Protein AF-A0AAD7EIZ3-F1 (afdb_monomer_lite)

pLDDT: mean 70.52, std 21.59, range [25.09, 98.56]

Radius of gyration: 30.97 Å; chains: 1; bounding box: 76×106×76 Å

Secondary structure (DSSP, 8-state):
--HHHHHHHHHHHHHHHHH--SS--HHHHHHHHHHHHHHHHHHHHHHHHHHHHHHHHHTT---PPPPPPPPPPP-----PPPPPPPPPPPP----------PPPPP-PPP----TTS-PPPTT----TT--EETTEESSS--PPPP-GGGS---GGGS------S-SEEPPPPPPPPPSSSB---PPPEEE-SS--TTBTTS--EEEEE-GGGHHHHHHHHHSB-PPTT-S--EEETTTTEEEPPPPTT-PBPPTT--EEEEETT-TTSEEEEE----HHHHTTSTTHHHHHHHHHHHHHHHH-B---SS---B--GGGSTT----GGGGGS---STT-EEEESSEEE-TTS-TT-EEE------HHHHHHHHHHHHHHHHHHHHHHHHHSBHHHHHHHHHHHHHTT-PPSS-SS------EEEE---TT-----GGG---PPPP----S---HHHHHHHHHHHHHHHHSSSHHHHS-SPPPP---TTS-TTS---------PPTT--GGGTBB-SSS-B-

Sequence (521 aa):
MSAETVAELQDLLAQWQKLNLQDPPPELDDQLAAAVSTAKAQIRRHSKKLGQEENSTRDGRHGPLENPQPQLFITNSNLRPSEVPQPSPIKDSAPAVDSPTPATPSQFPFIEIDLHGERPSRTAYVNPDGMRQFGMPLKGVFPREPPLDLFVWRPEDMSQAGKPEADKLVPAPAAPKPEVGCYPQAPEYVLNSELDRSYRRGWRYAAPYLTSHEAHERENMYDIRMPPKVAPTQFDVHACKFVAEPIPGMVKLPLGIPLVHHVNGDPKRPVTIVCAHSLDTVLQYKEGPQIHALIPRLMELTWGREKSDIDPGVPTIFALPGMQTNLRSKHVSAAVEGDGSYNLASTHGEGEGRGHFAPAVQTDVPPAGDIIKEVLQILHQLYRLIMPLCISHFEWDLMEFHGYENNVLAFGGLEPGPTSCQHNVSSPANVFDIDLNGLKASEPSPSSEEPQPSWIIDLEAFLRDVFRKSAGLDTAIGPQGSPHGDPQDDAFWHTLFAVTFRLPQGSDPGAFLWMRGAIYL

Organism: NCBI:txid1033008

Structure (mmCIF, N/CA/C/O backbone):
data_AF-A0AAD7EIZ3-F1
#
_entry.id   AF-A0AAD7EIZ3-F1
#
loop_
_atom_site.group_PDB
_atom_site.id
_atom_site.type_symbol
_atom_site.label_atom_id
_atom_site.label_alt_id
_atom_site.label_comp_id
_atom_site.label_asym_id
_atom_site.label_entity_id
_atom_site.label_seq_id
_atom_site.pdbx_PDB_ins_code
_atom_site.Cartn_x
_atom_site.Cartn_y
_atom_site.Cartn_z
_atom_site.occupancy
_atom_site.B_iso_or_equiv
_atom_site.auth_seq_id
_atom_site.auth_comp_id
_atom_site.auth_asym_id
_atom_site.auth_atom_id
_atom_site.pdbx_PDB_model_num
ATOM 1 N N . MET A 1 1 ? 19.031 -41.873 -0.868 1.00 79.62 1 MET A N 1
ATOM 2 C CA . MET A 1 1 ? 18.254 -43.054 -1.309 1.00 79.62 1 MET A CA 1
ATOM 3 C C . MET A 1 1 ? 19.215 -44.206 -1.525 1.00 79.62 1 MET A C 1
ATOM 5 O O . MET A 1 1 ? 20.386 -43.939 -1.774 1.00 79.62 1 MET A O 1
ATOM 9 N N . SER A 1 2 ? 18.760 -45.450 -1.387 1.00 84.31 2 SER A N 1
ATOM 10 C CA . SER A 1 2 ? 19.590 -46.605 -1.757 1.00 84.31 2 SER A CA 1
ATOM 11 C C . SER A 1 2 ? 19.792 -46.653 -3.279 1.00 84.31 2 SER A C 1
ATOM 13 O O . SER A 1 2 ? 18.943 -46.163 -4.025 1.00 84.31 2 SER A O 1
ATOM 15 N N . ALA A 1 3 ? 20.900 -47.238 -3.741 1.00 75.81 3 ALA A N 1
ATOM 16 C CA . ALA A 1 3 ? 21.141 -47.442 -5.172 1.00 75.81 3 ALA A CA 1
ATOM 17 C C . ALA A 1 3 ? 20.073 -48.354 -5.810 1.00 75.81 3 ALA A C 1
ATOM 19 O O . ALA A 1 3 ? 19.685 -48.131 -6.952 1.00 75.81 3 ALA A O 1
ATOM 20 N N . GLU A 1 4 ? 19.544 -49.315 -5.047 1.00 78.94 4 GLU A N 1
ATOM 21 C CA . GLU A 1 4 ? 18.476 -50.228 -5.476 1.00 78.94 4 GLU A CA 1
ATOM 22 C C . GLU A 1 4 ? 17.172 -49.479 -5.770 1.00 78.94 4 GLU A C 1
ATOM 24 O O . GLU A 1 4 ? 16.588 -49.662 -6.830 1.00 78.94 4 GLU A O 1
ATOM 29 N N . THR A 1 5 ? 16.760 -48.554 -4.894 1.00 72.69 5 THR A N 1
ATOM 30 C CA . THR A 1 5 ? 15.538 -47.751 -5.095 1.00 72.69 5 THR A CA 1
ATOM 31 C C . THR A 1 5 ? 15.661 -46.795 -6.286 1.00 72.69 5 THR A C 1
ATOM 33 O O . THR A 1 5 ? 14.673 -46.505 -6.953 1.00 72.69 5 THR A O 1
ATOM 36 N N . VAL A 1 6 ? 16.867 -46.286 -6.566 1.00 72.38 6 VAL A N 1
ATOM 37 C CA . VAL A 1 6 ? 17.112 -45.453 -7.757 1.00 72.38 6 VAL A CA 1
ATOM 38 C C . VAL A 1 6 ? 17.023 -46.298 -9.028 1.00 72.38 6 VAL A C 1
ATOM 40 O O . VAL A 1 6 ? 16.370 -45.875 -9.977 1.00 72.38 6 VAL A O 1
ATOM 43 N N . ALA A 1 7 ? 17.627 -47.489 -9.032 1.00 79.06 7 ALA A N 1
ATOM 44 C CA . ALA A 1 7 ? 17.572 -48.404 -10.168 1.00 79.06 7 ALA A CA 1
ATOM 45 C C . ALA A 1 7 ? 16.136 -48.880 -10.459 1.00 79.06 7 ALA A C 1
ATOM 47 O O . ALA A 1 7 ? 15.726 -48.892 -11.614 1.00 79.06 7 ALA A O 1
ATOM 48 N N . GLU A 1 8 ? 15.353 -49.190 -9.422 1.00 80.75 8 GLU A N 1
ATOM 49 C CA . GLU A 1 8 ? 13.942 -49.586 -9.537 1.00 80.75 8 GLU A CA 1
ATOM 50 C C . GLU A 1 8 ? 13.072 -48.472 -10.144 1.00 80.75 8 GLU A C 1
ATOM 52 O O . GLU A 1 8 ? 12.300 -48.719 -11.066 1.00 80.75 8 GLU A O 1
ATOM 57 N N . LEU A 1 9 ? 13.241 -47.221 -9.698 1.00 80.06 9 LEU A N 1
ATOM 58 C CA . LEU A 1 9 ? 12.518 -46.076 -10.266 1.00 80.06 9 LEU A CA 1
ATOM 59 C C . LEU A 1 9 ? 12.912 -45.792 -11.720 1.00 80.06 9 LEU A C 1
ATOM 61 O O . LEU A 1 9 ? 12.058 -45.424 -12.523 1.00 80.06 9 LEU A O 1
ATOM 65 N N . GLN A 1 10 ? 14.193 -45.946 -12.059 1.00 79.06 10 GLN A N 1
ATOM 66 C CA . GLN A 1 10 ? 14.676 -45.766 -13.428 1.00 79.06 10 GLN A CA 1
ATOM 67 C C . GLN A 1 10 ? 14.132 -46.844 -14.367 1.00 79.06 10 GLN A C 1
ATOM 69 O O . GLN A 1 10 ? 13.746 -46.522 -15.490 1.00 79.06 10 GLN A O 1
ATOM 74 N N . ASP A 1 11 ? 14.059 -48.094 -13.908 1.00 84.06 11 ASP A N 1
ATOM 75 C CA . ASP A 1 11 ? 13.499 -49.195 -14.689 1.00 84.06 11 ASP A CA 1
ATOM 76 C C . ASP A 1 11 ? 11.985 -49.031 -14.891 1.00 84.06 11 ASP A C 1
ATOM 78 O O . ASP A 1 11 ? 11.511 -49.097 -16.023 1.00 84.06 11 ASP A O 1
ATOM 82 N N . LEU A 1 12 ? 11.229 -48.692 -13.838 1.00 78.12 12 LEU A N 1
ATOM 83 C CA . LEU A 1 12 ? 9.789 -48.417 -13.941 1.00 78.12 12 LEU A CA 1
ATOM 84 C C . LEU A 1 12 ? 9.489 -47.232 -14.868 1.00 78.12 12 LEU A C 1
ATOM 86 O O . LEU A 1 12 ? 8.572 -47.308 -15.685 1.00 78.12 12 LEU A O 1
ATOM 90 N N . LEU A 1 13 ? 10.287 -46.162 -14.802 1.00 74.75 13 LEU A N 1
ATOM 91 C CA . LEU A 1 13 ? 10.155 -45.019 -15.706 1.00 74.75 13 LEU A CA 1
ATOM 92 C C . LEU A 1 13 ? 10.453 -45.411 -17.160 1.00 74.75 13 LEU A C 1
ATOM 94 O O . LEU A 1 13 ? 9.731 -44.998 -18.065 1.00 74.75 13 LEU A O 1
ATOM 98 N N . ALA A 1 14 ? 11.478 -46.234 -17.394 1.00 76.56 14 ALA A N 1
ATOM 99 C CA . ALA A 1 14 ? 11.802 -46.732 -18.727 1.00 76.56 14 ALA A CA 1
ATOM 100 C C . ALA A 1 14 ? 10.703 -47.656 -19.279 1.00 76.56 14 ALA A C 1
ATOM 102 O O . ALA A 1 14 ? 10.372 -47.574 -20.463 1.00 76.56 14 ALA A O 1
ATOM 103 N N . GLN A 1 15 ? 10.102 -48.504 -18.437 1.00 73.75 15 GLN A N 1
ATOM 104 C CA . GLN A 1 15 ? 8.951 -49.333 -18.805 1.00 73.75 15 GLN A CA 1
ATOM 105 C C . GLN A 1 15 ? 7.732 -48.472 -19.158 1.00 73.75 15 GLN A C 1
ATOM 107 O O . GLN A 1 15 ? 7.110 -48.697 -20.197 1.00 73.75 15 GLN A O 1
ATOM 112 N N . TRP A 1 16 ? 7.450 -47.442 -18.356 1.00 76.62 16 TRP A N 1
ATOM 113 C CA . TRP A 1 16 ? 6.365 -46.487 -18.592 1.00 76.62 16 TRP A CA 1
ATOM 114 C C . TRP A 1 16 ? 6.549 -45.734 -19.919 1.00 76.62 16 TRP A C 1
ATOM 116 O O . TRP A 1 16 ? 5.652 -45.709 -20.757 1.00 76.62 16 TRP A O 1
ATOM 126 N N . GLN A 1 17 ? 7.755 -45.218 -20.177 1.00 76.31 17 GLN A N 1
ATOM 127 C CA . GLN A 1 17 ? 8.093 -44.509 -21.419 1.00 76.31 17 GLN A CA 1
ATOM 128 C C . GLN A 1 17 ? 8.047 -45.410 -22.660 1.00 76.31 17 GLN A C 1
ATOM 130 O O . GLN A 1 17 ? 7.665 -44.965 -23.741 1.00 76.31 17 GLN A O 1
ATOM 135 N N . LYS A 1 18 ? 8.429 -46.685 -22.525 1.00 76.12 18 LYS A N 1
ATOM 136 C CA . LYS A 1 18 ? 8.441 -47.643 -23.639 1.00 76.12 18 LYS A CA 1
ATOM 137 C C . LYS A 1 18 ? 7.038 -48.062 -24.075 1.00 76.12 18 LYS A C 1
ATOM 139 O O . LYS A 1 18 ? 6.872 -48.486 -25.218 1.00 76.12 18 LYS A O 1
ATOM 144 N N . LEU A 1 19 ? 6.049 -47.967 -23.187 1.00 73.88 19 LEU A N 1
ATOM 145 C CA . LEU A 1 19 ? 4.703 -48.445 -23.476 1.00 73.88 19 LEU A CA 1
ATOM 146 C C . LEU A 1 19 ? 3.918 -47.530 -24.417 1.00 73.88 19 LEU A C 1
ATOM 148 O O . LEU A 1 19 ? 3.039 -48.052 -25.082 1.00 73.88 19 LEU A O 1
ATOM 152 N N . ASN A 1 20 ? 4.255 -46.239 -24.551 1.00 56.34 20 ASN A N 1
ATOM 153 C CA . ASN A 1 20 ? 3.639 -45.277 -25.491 1.00 56.34 20 ASN A CA 1
ATOM 154 C C . ASN A 1 20 ? 2.106 -45.431 -25.660 1.00 56.34 20 ASN A C 1
ATOM 156 O O . ASN A 1 20 ? 1.560 -45.258 -26.751 1.00 56.34 20 ASN A O 1
ATOM 160 N N . LEU A 1 21 ? 1.426 -45.825 -24.583 1.00 56.00 21 LEU A N 1
ATOM 161 C CA . LEU A 1 21 ? -0.007 -46.064 -24.519 1.00 56.00 21 LEU A CA 1
ATOM 162 C C . LEU A 1 21 ? -0.615 -44.888 -23.767 1.00 56.00 21 LEU A C 1
ATOM 164 O O . LEU A 1 21 ? -0.086 -44.470 -22.740 1.00 56.00 21 LEU A O 1
ATOM 168 N N . GLN A 1 22 ? -1.734 -44.378 -24.278 1.00 55.25 22 GLN A N 1
ATOM 169 C CA . GLN A 1 22 ? -2.525 -43.355 -23.591 1.00 55.25 22 GLN A CA 1
ATOM 170 C C . GLN A 1 22 ? -3.057 -43.834 -22.228 1.00 55.25 22 GLN A C 1
ATOM 172 O O . GLN A 1 22 ? -3.397 -42.988 -21.414 1.00 55.25 22 GLN A O 1
ATOM 177 N N . ASP A 1 23 ? -3.039 -45.148 -21.962 1.00 65.62 23 ASP A N 1
ATOM 178 C CA . ASP A 1 23 ? -3.414 -45.763 -20.686 1.00 65.62 23 ASP A CA 1
ATOM 179 C C . ASP A 1 23 ? -2.405 -46.873 -20.302 1.00 65.62 23 ASP A C 1
ATOM 181 O O . ASP A 1 23 ? -2.425 -47.954 -20.907 1.00 65.62 23 ASP A O 1
ATOM 185 N N . PRO A 1 24 ? -1.486 -46.650 -19.340 1.00 72.94 24 PRO A N 1
ATOM 186 C CA . PRO A 1 24 ? -0.635 -47.713 -18.809 1.00 72.94 24 PRO A CA 1
ATOM 187 C C . PRO A 1 24 ? -1.468 -48.755 -18.028 1.00 72.94 24 PRO A C 1
ATOM 189 O O . PRO A 1 24 ? -2.543 -48.439 -17.516 1.00 72.94 24 PRO A O 1
ATOM 192 N N . PRO A 1 25 ? -0.999 -50.014 -17.909 1.00 83.12 25 PRO A N 1
ATOM 193 C CA . PRO A 1 25 ? -1.668 -51.016 -17.085 1.00 83.12 25 PRO A CA 1
ATOM 194 C C . PRO A 1 25 ? -1.748 -50.551 -15.620 1.00 83.12 25 PRO A C 1
ATOM 196 O O . PRO A 1 25 ? -0.731 -50.081 -15.101 1.00 83.12 25 PRO A O 1
ATOM 199 N N . PRO A 1 26 ? -2.884 -50.742 -14.918 1.00 80.19 26 PRO A N 1
ATOM 200 C CA . PRO A 1 26 ? -3.043 -50.335 -13.518 1.00 80.19 26 PRO A CA 1
ATOM 201 C C . PRO A 1 26 ? -1.948 -50.879 -12.591 1.00 80.19 26 PRO A C 1
ATOM 203 O O . PRO A 1 26 ? -1.544 -50.212 -11.642 1.00 80.19 26 PRO A O 1
ATOM 206 N N . GLU A 1 27 ? -1.407 -52.066 -12.890 1.00 86.25 27 GLU A N 1
ATOM 207 C CA . GLU A 1 27 ? -0.333 -52.653 -12.088 1.00 86.25 27 GLU A CA 1
ATOM 208 C C . GLU A 1 27 ? 0.976 -51.848 -12.145 1.00 86.25 27 GLU A C 1
ATOM 210 O O . GLU A 1 27 ? 1.742 -51.869 -11.181 1.00 86.25 27 GLU A O 1
ATOM 215 N N . LEU A 1 28 ? 1.251 -51.144 -13.251 1.00 79.50 28 LEU A N 1
ATOM 216 C CA . LEU A 1 28 ? 2.457 -50.325 -13.395 1.00 79.50 28 LEU A CA 1
ATOM 217 C C . LEU A 1 28 ? 2.342 -49.026 -12.586 1.00 79.50 28 LEU A C 1
ATOM 219 O O . LEU A 1 28 ? 3.316 -48.608 -11.957 1.00 79.50 28 LEU A O 1
ATOM 223 N N . ASP A 1 29 ? 1.147 -48.433 -12.543 1.00 76.62 29 ASP A N 1
ATOM 224 C CA . ASP A 1 29 ? 0.861 -47.258 -11.714 1.00 76.62 29 ASP A CA 1
ATOM 225 C C . ASP A 1 29 ? 0.949 -47.596 -10.219 1.00 76.62 29 ASP A C 1
ATOM 227 O O . ASP A 1 29 ? 1.567 -46.852 -9.452 1.00 76.62 29 ASP A O 1
ATOM 231 N N . ASP A 1 30 ? 0.428 -48.756 -9.807 1.00 83.88 30 ASP A N 1
ATOM 232 C CA . ASP A 1 30 ? 0.542 -49.244 -8.428 1.00 83.88 30 ASP A CA 1
ATOM 233 C C . ASP A 1 30 ? 2.008 -49.488 -8.023 1.00 83.88 30 ASP A C 1
ATOM 235 O O . ASP A 1 30 ? 2.432 -49.122 -6.919 1.00 83.88 30 ASP A O 1
ATOM 239 N N . GLN A 1 31 ? 2.817 -50.058 -8.924 1.00 83.00 31 GLN A N 1
ATOM 240 C CA . GLN A 1 31 ? 4.251 -50.272 -8.700 1.00 83.00 31 GLN A CA 1
ATOM 241 C C . GLN A 1 31 ? 5.017 -48.949 -8.593 1.00 83.00 31 GLN A C 1
ATOM 243 O O . GLN A 1 31 ? 5.821 -48.772 -7.671 1.00 83.00 31 GLN A O 1
ATOM 248 N N . LEU A 1 32 ? 4.734 -47.988 -9.477 1.00 77.06 32 LEU A N 1
ATOM 249 C CA . LEU A 1 32 ? 5.353 -46.666 -9.435 1.00 77.06 32 LEU A CA 1
ATOM 250 C C . LEU A 1 32 ? 4.968 -45.913 -8.153 1.00 77.06 32 LEU A C 1
ATOM 252 O O . LEU A 1 32 ? 5.832 -45.336 -7.486 1.00 77.06 32 LEU A O 1
ATOM 256 N N . ALA A 1 33 ? 3.697 -45.971 -7.748 1.00 77.56 33 ALA A N 1
ATOM 257 C CA . ALA A 1 33 ? 3.221 -45.370 -6.507 1.00 77.56 33 ALA A CA 1
ATOM 258 C C . ALA A 1 33 ? 3.915 -45.974 -5.270 1.00 77.56 33 ALA A C 1
ATOM 260 O O . ALA A 1 33 ? 4.348 -45.236 -4.373 1.00 77.56 33 ALA A O 1
ATOM 261 N N . ALA A 1 34 ? 4.086 -47.299 -5.231 1.00 84.06 34 ALA A N 1
ATOM 262 C CA . ALA A 1 34 ? 4.791 -47.992 -4.154 1.00 84.06 34 ALA A CA 1
ATOM 263 C C . ALA A 1 34 ? 6.288 -47.622 -4.093 1.00 84.06 34 ALA A C 1
ATOM 265 O O . ALA A 1 34 ? 6.815 -47.332 -3.007 1.00 84.06 34 ALA A O 1
ATOM 266 N N . ALA A 1 35 ? 6.964 -47.551 -5.244 1.00 74.19 35 ALA A N 1
ATOM 267 C CA . ALA A 1 35 ? 8.369 -47.156 -5.339 1.00 74.19 35 ALA A CA 1
ATOM 268 C C . ALA A 1 35 ? 8.584 -45.692 -4.901 1.00 74.19 35 ALA A C 1
ATOM 270 O O . ALA A 1 35 ? 9.474 -45.396 -4.094 1.00 74.19 35 ALA A O 1
ATOM 271 N N . VAL A 1 36 ? 7.711 -44.772 -5.332 1.00 75.00 36 VAL A N 1
ATOM 272 C CA . VAL A 1 36 ? 7.735 -43.356 -4.917 1.00 75.00 36 VAL A CA 1
ATOM 273 C C . VAL A 1 36 ? 7.483 -43.209 -3.413 1.00 75.00 36 VAL A C 1
ATOM 275 O O . VAL A 1 36 ? 8.162 -42.425 -2.742 1.00 75.00 36 VAL A O 1
ATOM 278 N N . SER A 1 37 ? 6.543 -43.975 -2.851 1.00 81.50 37 SER A N 1
ATOM 279 C CA . SER A 1 37 ? 6.278 -43.994 -1.406 1.00 81.50 37 SER A CA 1
ATOM 280 C C . SER A 1 37 ? 7.512 -44.440 -0.609 1.00 81.50 37 SER A C 1
ATOM 282 O O . SER A 1 37 ? 7.916 -43.785 0.361 1.00 81.50 37 SER A O 1
ATOM 284 N N . THR A 1 38 ? 8.188 -45.491 -1.078 1.00 80.81 38 THR A N 1
ATOM 285 C CA . THR A 1 38 ? 9.428 -46.004 -0.480 1.00 80.81 38 THR A CA 1
ATOM 286 C C . THR A 1 38 ? 10.560 -44.974 -0.546 1.00 80.81 38 THR A C 1
ATOM 288 O O . THR A 1 38 ? 11.239 -44.730 0.459 1.00 80.81 38 THR A O 1
ATOM 291 N N . ALA A 1 39 ? 10.725 -44.290 -1.682 1.00 71.19 39 ALA A N 1
ATOM 292 C CA . ALA A 1 39 ? 11.710 -43.221 -1.840 1.00 71.19 39 ALA A CA 1
ATOM 293 C C . ALA A 1 39 ? 11.446 -42.045 -0.880 1.00 71.19 39 ALA A C 1
ATOM 295 O O . ALA A 1 39 ? 12.358 -41.605 -0.170 1.00 71.19 39 ALA A O 1
ATOM 296 N N . LYS A 1 40 ? 10.188 -41.593 -0.766 1.00 74.69 40 LYS A N 1
ATOM 297 C CA . LYS A 1 40 ? 9.780 -40.544 0.189 1.00 74.69 40 LYS A CA 1
ATOM 298 C C . LYS A 1 40 ? 10.090 -40.939 1.636 1.00 74.69 40 LYS A C 1
ATOM 300 O O . LYS A 1 40 ? 10.580 -40.113 2.412 1.00 74.69 40 LYS A O 1
ATOM 305 N N . ALA A 1 41 ? 9.855 -42.198 2.010 1.00 81.62 41 ALA A N 1
ATOM 306 C CA . ALA A 1 41 ? 10.178 -42.704 3.342 1.00 81.62 41 ALA A CA 1
ATOM 307 C C . ALA A 1 41 ? 11.694 -42.702 3.622 1.00 81.62 41 ALA A C 1
ATOM 309 O O . ALA A 1 41 ? 12.116 -42.310 4.715 1.00 81.62 41 ALA A O 1
ATOM 310 N N . GLN A 1 42 ? 12.523 -43.082 2.643 1.00 80.44 42 GLN A N 1
ATOM 311 C CA . GLN A 1 42 ? 13.984 -43.037 2.771 1.00 80.44 42 GLN A CA 1
ATOM 312 C C . GLN A 1 42 ? 14.514 -41.604 2.911 1.00 80.44 42 GLN A C 1
ATOM 314 O O . GLN A 1 42 ? 15.365 -41.358 3.767 1.00 80.44 42 GLN A O 1
ATOM 319 N N . ILE A 1 43 ? 13.988 -40.654 2.128 1.00 72.69 43 ILE A N 1
ATOM 320 C CA . ILE A 1 43 ? 14.361 -39.232 2.216 1.00 72.69 43 ILE A CA 1
ATOM 321 C C . ILE A 1 43 ? 14.040 -38.690 3.613 1.00 72.69 43 ILE A C 1
ATOM 323 O O . ILE A 1 43 ? 14.925 -38.159 4.279 1.00 72.69 43 ILE A O 1
ATOM 327 N N . ARG A 1 44 ? 12.822 -38.929 4.122 1.00 78.12 44 ARG A N 1
ATOM 328 C CA . ARG A 1 44 ? 12.420 -38.499 5.475 1.00 78.12 44 ARG A CA 1
ATOM 329 C C . ARG A 1 44 ? 13.323 -39.062 6.576 1.00 78.12 44 ARG A C 1
ATOM 331 O O . ARG A 1 44 ? 13.646 -38.346 7.522 1.00 78.12 44 ARG A O 1
ATOM 338 N N . ARG A 1 45 ? 13.739 -40.332 6.475 1.00 81.25 45 ARG A N 1
ATOM 339 C CA . ARG A 1 45 ? 14.685 -40.937 7.433 1.00 81.25 45 ARG A CA 1
ATOM 340 C C . ARG A 1 45 ? 16.056 -40.266 7.373 1.00 81.25 45 ARG A C 1
ATOM 342 O O . ARG A 1 45 ? 16.647 -40.023 8.422 1.00 81.25 45 ARG A O 1
ATOM 349 N N . HIS A 1 46 ? 16.544 -39.941 6.177 1.00 72.62 46 HIS A N 1
ATOM 350 C CA . HIS A 1 46 ? 17.846 -39.299 6.017 1.00 72.62 46 HIS A CA 1
ATOM 351 C C . HIS A 1 46 ? 17.848 -37.850 6.524 1.00 72.62 46 HIS A C 1
ATOM 353 O O . HIS A 1 46 ? 18.748 -37.485 7.275 1.00 72.62 46 HIS A O 1
ATOM 359 N N . SER A 1 47 ? 16.802 -37.071 6.226 1.00 71.00 47 SER A N 1
ATOM 360 C CA . SER A 1 47 ? 16.639 -35.706 6.744 1.00 71.00 47 SER A CA 1
ATOM 361 C C . SER A 1 47 ? 16.553 -35.671 8.273 1.00 71.00 47 SER A C 1
ATOM 363 O O . SER A 1 47 ? 17.177 -34.822 8.901 1.00 71.00 47 SER A O 1
ATOM 365 N N . LYS A 1 48 ? 15.851 -36.632 8.898 1.00 79.69 48 LYS A N 1
ATOM 366 C CA . LYS A 1 48 ? 15.836 -36.763 10.367 1.00 79.69 48 LYS A CA 1
ATOM 367 C C . LYS A 1 48 ? 17.221 -37.060 10.944 1.00 79.69 48 LYS A C 1
ATOM 369 O O . LYS A 1 48 ? 17.548 -36.537 12.003 1.00 79.69 48 LYS A O 1
ATOM 374 N N . LYS A 1 49 ? 18.023 -37.883 10.262 1.00 77.56 49 LYS A N 1
ATOM 375 C CA . LYS A 1 49 ? 19.382 -38.219 10.702 1.00 77.56 49 LYS A CA 1
ATOM 376 C C . LYS A 1 49 ? 20.321 -37.008 10.615 1.00 77.56 49 LYS A C 1
ATOM 378 O O . LYS A 1 49 ? 21.032 -36.743 11.574 1.00 77.56 49 LYS A O 1
ATOM 383 N N . LEU A 1 50 ? 20.253 -36.241 9.524 1.00 69.12 50 LEU A N 1
ATOM 384 C CA . LEU A 1 50 ? 21.034 -35.008 9.348 1.00 69.12 50 LEU A CA 1
ATOM 385 C C . LEU A 1 50 ? 20.688 -33.952 10.409 1.00 69.12 50 LEU A C 1
ATOM 387 O O . LEU A 1 50 ? 21.588 -33.413 11.041 1.00 69.12 50 LEU A O 1
ATOM 391 N N . GLY A 1 51 ? 19.398 -33.738 10.696 1.00 71.25 51 GLY A N 1
ATOM 392 C CA . GLY A 1 51 ? 18.985 -32.803 11.751 1.00 71.25 51 GLY A CA 1
ATOM 393 C C . GLY A 1 51 ? 19.399 -33.233 13.167 1.00 71.25 51 GLY A C 1
ATOM 394 O O . GLY A 1 51 ? 19.617 -32.392 14.036 1.00 71.25 51 GLY A O 1
ATOM 395 N N . GLN A 1 52 ? 19.536 -34.539 13.424 1.00 68.19 52 GLN A N 1
ATOM 396 C CA . GLN A 1 52 ? 20.064 -35.048 14.697 1.00 68.19 52 GLN A CA 1
ATOM 397 C C . GLN A 1 52 ? 21.588 -34.893 14.803 1.00 68.19 52 GLN A C 1
ATOM 399 O O . GLN A 1 52 ? 22.085 -34.556 15.877 1.00 68.19 52 GLN A O 1
ATOM 404 N N . GLU A 1 53 ? 22.324 -35.100 13.708 1.00 63.50 53 GLU A N 1
ATOM 405 C CA . GLU A 1 53 ? 23.779 -34.900 13.661 1.00 63.50 53 GLU A CA 1
ATOM 406 C C . GLU A 1 53 ? 24.150 -33.413 13.796 1.00 63.50 53 GLU A C 1
ATOM 408 O O . GLU A 1 53 ? 25.039 -33.089 14.583 1.00 63.50 53 GLU A O 1
ATOM 413 N N . GLU A 1 54 ? 23.410 -32.500 13.153 1.00 55.88 54 GLU A N 1
ATOM 414 C CA . GLU A 1 54 ? 23.617 -31.049 13.295 1.00 55.88 54 GLU A CA 1
ATOM 415 C C . GLU A 1 54 ? 23.393 -30.562 14.734 1.00 55.88 54 GLU A C 1
ATOM 417 O O . GLU A 1 54 ? 24.219 -29.815 15.273 1.00 55.88 54 GLU A O 1
ATOM 422 N N . ASN A 1 55 ? 22.336 -31.043 15.398 1.00 50.66 55 ASN A N 1
ATOM 423 C CA . ASN A 1 55 ? 22.069 -30.717 16.800 1.00 50.66 55 ASN A CA 1
ATOM 424 C C . ASN A 1 55 ? 23.130 -31.308 17.745 1.00 50.66 55 ASN A C 1
ATOM 426 O O . ASN A 1 55 ? 23.564 -30.632 18.674 1.00 50.66 55 ASN A O 1
ATOM 430 N N . SER A 1 56 ? 23.638 -32.514 17.464 1.00 49.53 56 SER A N 1
ATOM 431 C CA . SER A 1 56 ? 24.738 -33.115 18.232 1.00 49.53 56 SER A CA 1
ATOM 432 C C . SER A 1 56 ? 26.061 -32.354 18.089 1.00 49.53 56 SER A C 1
ATOM 434 O O . SER A 1 56 ? 26.856 -32.349 19.029 1.00 49.53 56 SER A O 1
ATOM 436 N N . THR A 1 57 ? 26.336 -31.726 16.942 1.00 50.75 57 THR A N 1
ATOM 437 C CA . THR A 1 57 ? 27.544 -30.900 16.761 1.00 50.75 57 THR A CA 1
ATOM 438 C C . THR A 1 57 ? 27.444 -29.516 17.396 1.00 50.75 57 THR A C 1
ATOM 440 O O . THR A 1 57 ? 28.479 -28.916 17.695 1.00 50.75 57 THR A O 1
ATOM 443 N N . ARG A 1 58 ? 26.227 -29.012 17.632 1.00 48.47 58 ARG A N 1
ATOM 444 C CA . ARG A 1 58 ? 26.000 -27.671 18.186 1.00 48.47 58 ARG A CA 1
ATOM 445 C C . ARG A 1 58 ? 26.231 -27.602 19.700 1.00 48.47 58 ARG A C 1
ATOM 447 O O . ARG A 1 58 ? 26.740 -26.592 20.174 1.00 48.47 58 ARG A O 1
ATOM 454 N N . ASP A 1 59 ? 25.990 -28.693 20.424 1.00 48.50 59 ASP A N 1
ATOM 455 C CA . ASP A 1 59 ? 26.158 -28.753 21.887 1.00 48.50 59 ASP A CA 1
ATOM 456 C C . ASP A 1 59 ? 27.603 -29.052 22.356 1.00 48.50 59 ASP A C 1
ATOM 458 O O . ASP A 1 59 ? 27.886 -29.065 23.552 1.00 48.50 59 ASP A O 1
ATOM 462 N N . GLY A 1 60 ? 28.551 -29.273 21.434 1.00 43.97 60 GLY A N 1
ATOM 463 C CA . GLY A 1 60 ? 29.889 -29.795 21.757 1.00 43.97 60 GLY A CA 1
ATOM 464 C C . GLY A 1 60 ? 31.075 -28.822 21.711 1.00 43.97 60 GLY A C 1
ATOM 465 O O . GLY A 1 60 ? 32.205 -29.271 21.906 1.00 43.97 60 GLY A O 1
ATOM 466 N N . ARG A 1 61 ? 30.904 -27.523 21.420 1.00 38.44 61 ARG A N 1
ATOM 467 C CA . ARG A 1 61 ? 32.050 -26.594 21.257 1.00 38.44 61 ARG A CA 1
ATOM 468 C C . ARG A 1 61 ? 31.880 -25.263 21.989 1.00 38.44 61 ARG A C 1
ATOM 470 O O . ARG A 1 61 ? 31.665 -24.226 21.374 1.00 38.44 61 ARG A O 1
ATOM 477 N N . HIS A 1 62 ? 32.117 -25.281 23.298 1.00 42.19 62 HIS A N 1
ATOM 478 C CA . HIS A 1 62 ? 32.597 -24.104 24.025 1.00 42.19 62 HIS A CA 1
ATOM 479 C C . HIS A 1 62 ? 34.006 -24.372 24.564 1.00 42.19 62 HIS A C 1
ATOM 481 O O . HIS A 1 62 ? 34.192 -24.862 25.673 1.00 42.19 62 HIS A O 1
ATOM 487 N N . GLY A 1 63 ? 35.005 -24.044 23.746 1.00 39.03 63 GLY A N 1
ATOM 488 C CA . GLY A 1 63 ? 36.383 -23.798 24.166 1.00 39.03 63 GLY A CA 1
ATOM 489 C C . GLY A 1 63 ? 36.825 -22.448 23.587 1.00 39.03 63 GLY A C 1
ATOM 490 O O . GLY A 1 63 ? 36.372 -22.104 22.491 1.00 39.03 63 GLY A O 1
ATOM 491 N N . PRO A 1 64 ? 37.637 -21.649 24.300 1.00 36.44 64 PRO A N 1
ATOM 492 C CA . PRO A 1 64 ? 37.991 -20.308 23.857 1.00 36.44 64 PRO A CA 1
ATOM 493 C C . PRO A 1 64 ? 38.985 -20.408 22.696 1.00 36.44 64 PRO A C 1
ATOM 495 O O . PRO A 1 64 ? 40.067 -20.969 22.848 1.00 36.44 64 PRO A O 1
ATOM 498 N N . LEU A 1 65 ? 38.612 -19.881 21.530 1.00 34.78 65 LEU A N 1
ATOM 499 C CA . LEU A 1 65 ? 39.531 -19.695 20.412 1.00 34.78 65 LEU A CA 1
ATOM 500 C C . LEU A 1 65 ? 40.068 -18.264 20.453 1.00 34.78 65 LEU A C 1
ATOM 502 O O . LEU A 1 65 ? 39.311 -17.296 20.373 1.00 34.78 65 LEU A O 1
ATOM 506 N N . GLU A 1 66 ? 41.384 -18.162 20.610 1.00 33.38 66 GLU A N 1
ATOM 507 C CA . GLU A 1 66 ? 42.158 -16.939 20.441 1.00 33.38 66 GLU A CA 1
ATOM 508 C C . GLU A 1 66 ? 42.050 -16.448 18.990 1.00 33.38 66 GLU A C 1
ATOM 510 O O . GLU A 1 66 ? 42.181 -17.216 18.037 1.00 33.38 66 GLU A O 1
ATOM 515 N N . ASN A 1 67 ? 41.796 -15.151 18.832 1.00 32.94 67 ASN A N 1
ATOM 516 C CA . ASN A 1 67 ? 41.685 -14.479 17.541 1.00 32.94 67 ASN A CA 1
ATOM 517 C C . ASN A 1 67 ? 43.090 -14.163 16.991 1.00 32.94 67 ASN A C 1
ATOM 519 O O . ASN A 1 67 ? 43.813 -13.401 17.641 1.00 32.94 67 ASN A O 1
ATOM 523 N N . PRO A 1 68 ? 43.491 -14.642 15.799 1.00 32.44 68 PRO A N 1
ATOM 524 C CA . PRO A 1 68 ? 44.659 -14.102 15.120 1.00 32.44 68 PRO A CA 1
ATOM 525 C C . PRO A 1 68 ? 44.285 -12.783 14.426 1.00 32.44 68 PRO A C 1
ATOM 527 O O . PRO A 1 68 ? 43.262 -12.677 13.750 1.00 32.44 68 PRO A O 1
ATOM 530 N N . GLN A 1 69 ? 45.117 -11.755 14.604 1.00 30.11 69 GLN A N 1
ATOM 531 C CA . GLN A 1 69 ? 44.955 -10.469 13.924 1.00 30.11 69 GLN A CA 1
ATOM 532 C C . GLN A 1 69 ? 45.169 -10.596 12.404 1.00 30.11 69 GLN A C 1
ATOM 534 O O . GLN A 1 69 ? 46.091 -11.300 11.985 1.00 30.11 69 GLN A O 1
ATOM 539 N N . PRO A 1 70 ? 44.398 -9.878 11.565 1.00 31.78 70 PRO A N 1
ATOM 540 C CA . PRO A 1 70 ? 44.654 -9.833 10.134 1.00 31.78 70 PRO A CA 1
ATOM 541 C C . PRO A 1 70 ? 45.794 -8.854 9.812 1.00 31.78 70 PRO A C 1
ATOM 543 O O . PRO A 1 70 ? 45.779 -7.690 10.217 1.00 31.78 70 PRO A O 1
ATOM 546 N N . GLN A 1 71 ? 46.780 -9.333 9.052 1.00 27.22 71 GLN A N 1
ATOM 547 C CA . GLN A 1 71 ? 47.817 -8.508 8.435 1.00 27.22 71 GLN A CA 1
ATOM 548 C C . GLN A 1 71 ? 47.229 -7.724 7.252 1.00 27.22 71 GLN A C 1
ATOM 550 O O . GLN A 1 71 ? 46.634 -8.303 6.344 1.00 27.22 71 GLN A O 1
ATOM 555 N N . LEU A 1 72 ? 47.423 -6.403 7.261 1.00 25.09 72 LEU A N 1
ATOM 556 C CA . LEU A 1 72 ? 47.136 -5.513 6.137 1.00 25.09 72 LEU A CA 1
ATOM 557 C C . LEU A 1 72 ? 48.138 -5.763 4.997 1.00 25.09 72 LEU A C 1
ATOM 559 O O . LEU A 1 72 ? 49.339 -5.561 5.176 1.00 25.09 72 LEU A O 1
ATOM 563 N N . PHE A 1 73 ? 47.641 -6.106 3.809 1.00 25.73 73 PHE A N 1
ATOM 564 C CA . PHE A 1 73 ? 48.381 -5.958 2.556 1.00 25.73 73 PHE A CA 1
ATOM 565 C C . PHE A 1 73 ? 47.992 -4.628 1.905 1.00 25.73 73 PHE A C 1
ATOM 567 O O . PHE A 1 73 ? 46.841 -4.422 1.531 1.00 25.73 73 PHE A O 1
ATOM 574 N N . ILE A 1 74 ? 48.962 -3.722 1.777 1.00 25.64 74 ILE A N 1
ATOM 575 C CA . ILE A 1 74 ? 48.850 -2.498 0.980 1.00 25.64 74 ILE A CA 1
ATOM 576 C C . ILE A 1 74 ? 49.411 -2.810 -0.409 1.00 25.64 74 ILE A C 1
ATOM 578 O O . ILE A 1 74 ? 50.594 -3.125 -0.537 1.00 25.64 74 ILE A O 1
ATOM 582 N N . THR A 1 75 ? 48.594 -2.682 -1.453 1.00 27.61 75 THR A N 1
ATOM 583 C CA . THR A 1 75 ? 49.077 -2.613 -2.838 1.00 27.61 75 THR A CA 1
ATOM 584 C C . THR A 1 75 ? 48.897 -1.202 -3.380 1.00 27.61 75 THR A C 1
ATOM 586 O O . THR A 1 75 ? 47.785 -0.686 -3.449 1.00 27.61 75 THR A O 1
ATOM 589 N N . ASN A 1 76 ? 50.022 -0.597 -3.765 1.00 27.72 76 ASN A N 1
ATOM 590 C CA . ASN A 1 76 ? 50.112 0.667 -4.487 1.00 27.72 76 ASN A CA 1
ATOM 591 C C . ASN A 1 76 ? 49.486 0.554 -5.883 1.00 27.72 76 ASN A C 1
ATOM 593 O O . ASN A 1 76 ? 49.877 -0.313 -6.664 1.00 27.72 76 ASN A O 1
ATOM 597 N N . SER A 1 77 ? 48.643 1.516 -6.250 1.00 29.19 77 SER A N 1
ATOM 598 C CA . SER A 1 77 ? 48.354 1.829 -7.651 1.00 29.19 77 SER A CA 1
ATOM 599 C C . SER A 1 77 ? 48.400 3.340 -7.868 1.00 29.19 77 SER A C 1
ATOM 601 O O . SER A 1 77 ? 47.602 4.097 -7.321 1.00 29.19 77 SER A O 1
ATOM 603 N N . ASN A 1 78 ? 49.383 3.748 -8.670 1.00 31.30 78 ASN A N 1
ATOM 604 C CA . ASN A 1 78 ? 49.615 5.098 -9.166 1.00 31.30 78 ASN A CA 1
ATOM 605 C C . ASN A 1 78 ? 48.469 5.570 -10.069 1.00 31.30 78 ASN A C 1
ATOM 607 O O . ASN A 1 78 ? 48.259 4.974 -11.123 1.00 31.30 78 ASN A O 1
ATOM 611 N N . LEU A 1 79 ? 47.849 6.706 -9.748 1.00 30.98 79 LEU A N 1
ATOM 612 C CA . LEU A 1 79 ? 47.183 7.565 -10.730 1.00 30.98 79 LEU A CA 1
ATOM 613 C C . LEU A 1 79 ? 47.519 9.031 -10.422 1.00 30.98 79 LEU A C 1
ATOM 615 O O . LEU A 1 79 ? 47.353 9.503 -9.300 1.00 30.98 79 LEU A O 1
ATOM 619 N N . ARG A 1 80 ? 48.067 9.724 -11.427 1.00 32.78 80 ARG A N 1
ATOM 620 C CA . ARG A 1 80 ? 48.401 11.157 -11.400 1.00 32.78 80 ARG A CA 1
ATOM 621 C C . ARG A 1 80 ? 47.117 11.997 -11.486 1.00 32.78 80 ARG A C 1
ATOM 623 O O . ARG A 1 80 ? 46.243 11.619 -12.265 1.00 32.78 80 ARG A O 1
ATOM 630 N N . PRO A 1 81 ? 47.019 13.157 -10.817 1.00 33.50 81 PRO A N 1
ATOM 631 C CA . PRO A 1 81 ? 45.936 14.100 -11.065 1.00 33.50 81 PRO A CA 1
ATOM 632 C C . PRO A 1 81 ? 46.238 14.953 -12.305 1.00 33.50 81 PRO A C 1
ATOM 634 O O . PRO A 1 81 ? 47.325 15.516 -12.431 1.00 33.50 81 PRO A O 1
ATOM 637 N N . SER A 1 82 ? 45.264 15.053 -13.209 1.00 31.66 82 SER A N 1
ATOM 638 C CA . SER A 1 82 ? 45.216 16.055 -14.274 1.00 31.66 82 SER A CA 1
ATOM 639 C C . SER A 1 82 ? 44.783 17.410 -13.709 1.00 31.66 82 SER A C 1
ATOM 641 O O . SER A 1 82 ? 43.838 17.488 -12.925 1.00 31.66 82 SER A O 1
ATOM 643 N N . GLU A 1 83 ? 45.472 18.463 -14.133 1.00 33.22 83 GLU A N 1
ATOM 644 C CA . GLU A 1 83 ? 45.242 19.860 -13.766 1.00 33.22 83 GLU A CA 1
ATOM 645 C C . GLU A 1 83 ? 43.850 20.353 -14.204 1.00 33.22 83 GLU A C 1
ATOM 647 O O . GLU A 1 83 ? 43.442 20.174 -15.351 1.00 33.22 83 GLU A O 1
ATOM 652 N N . VAL A 1 84 ? 43.134 21.009 -13.286 1.00 40.31 84 VAL A N 1
ATOM 653 C CA . VAL A 1 84 ? 41.900 21.762 -13.563 1.00 40.31 84 VAL A CA 1
ATOM 654 C C . VAL A 1 84 ? 42.274 23.245 -13.697 1.00 40.31 84 VAL A C 1
ATOM 656 O O . VAL A 1 84 ? 42.892 23.782 -12.774 1.00 40.31 84 VAL A O 1
ATOM 659 N N . PRO A 1 85 ? 41.924 23.940 -14.795 1.00 35.56 85 PRO A N 1
ATOM 660 C CA . PRO A 1 85 ? 42.231 25.358 -14.942 1.00 35.56 85 PRO A CA 1
ATOM 661 C C . PRO A 1 85 ? 41.245 26.230 -14.148 1.00 35.56 85 PRO A C 1
ATOM 663 O O . PRO A 1 85 ? 40.030 26.042 -14.211 1.00 35.56 85 PRO A O 1
ATOM 666 N N . GLN A 1 86 ? 41.777 27.213 -13.415 1.00 39.59 86 GLN A N 1
ATOM 667 C CA . GLN A 1 86 ? 40.988 28.244 -12.733 1.00 39.59 86 GLN A CA 1
ATOM 668 C C . GLN A 1 86 ? 40.426 29.282 -13.725 1.00 39.59 86 GLN A C 1
ATOM 670 O O . GLN A 1 86 ? 41.145 29.690 -14.642 1.00 39.59 86 GLN A O 1
ATOM 675 N N . PRO A 1 87 ? 39.191 29.782 -13.532 1.00 41.03 87 PRO A N 1
ATOM 676 C CA . PRO A 1 87 ? 38.663 30.880 -14.331 1.00 41.03 87 PRO A CA 1
ATOM 677 C C . PRO A 1 87 ? 39.196 32.242 -13.857 1.00 41.03 87 PRO A C 1
ATOM 679 O O . PRO A 1 87 ? 39.351 32.507 -12.666 1.00 41.03 87 PRO A O 1
ATOM 682 N N . SER A 1 88 ? 39.473 33.114 -14.829 1.00 39.59 88 SER A N 1
ATOM 683 C CA . SER A 1 88 ? 39.937 34.497 -14.641 1.00 39.59 88 SER A CA 1
ATOM 684 C C . SER A 1 88 ? 38.807 35.438 -14.185 1.00 39.59 88 SER A C 1
ATOM 686 O O . SER A 1 88 ? 37.646 35.186 -14.509 1.00 39.59 88 SER A O 1
ATOM 688 N N . PRO A 1 89 ? 39.114 36.551 -13.487 1.00 43.38 89 PRO A N 1
ATOM 689 C CA . PRO A 1 89 ? 38.093 37.456 -12.975 1.00 43.38 89 PRO A CA 1
ATOM 690 C C . PRO A 1 89 ? 37.591 38.414 -14.063 1.00 43.38 89 PRO A C 1
ATOM 692 O O . PRO A 1 89 ? 38.374 39.094 -14.730 1.00 43.38 89 PRO A O 1
ATOM 695 N N . ILE A 1 90 ? 36.268 38.505 -14.192 1.00 42.25 90 ILE A N 1
ATOM 696 C CA . ILE A 1 90 ? 35.578 39.544 -14.960 1.00 42.25 90 ILE A CA 1
ATOM 697 C C . ILE A 1 90 ? 35.512 40.806 -14.091 1.00 42.25 90 ILE A C 1
ATOM 699 O O . ILE A 1 90 ? 35.032 40.773 -12.958 1.00 42.25 90 ILE A O 1
ATOM 703 N N . LYS A 1 91 ? 36.029 41.916 -14.623 1.00 44.34 91 LYS A N 1
ATOM 704 C CA . LYS A 1 91 ? 35.811 43.270 -14.107 1.00 44.34 91 LYS A CA 1
ATOM 705 C C . LYS A 1 91 ? 34.568 43.826 -14.784 1.00 44.34 91 LYS A C 1
ATOM 707 O O . LYS A 1 91 ? 34.621 44.016 -15.990 1.00 44.34 91 LYS A O 1
ATOM 712 N N . ASP A 1 92 ? 33.548 44.174 -14.010 1.00 39.62 92 ASP A N 1
ATOM 713 C CA . ASP A 1 92 ? 32.540 45.137 -14.440 1.00 39.62 92 ASP A CA 1
ATOM 714 C C . ASP A 1 92 ? 32.165 46.072 -13.292 1.00 39.62 92 ASP A C 1
ATOM 716 O O . ASP A 1 92 ? 31.950 45.678 -12.146 1.00 39.62 92 ASP A O 1
ATOM 720 N N . SER A 1 93 ? 32.162 47.352 -13.636 1.00 44.59 93 SER A N 1
ATOM 721 C CA . SER A 1 93 ? 31.881 48.512 -12.805 1.00 44.59 93 SER A CA 1
ATOM 722 C C . SER A 1 93 ? 30.451 48.993 -13.047 1.00 44.59 93 SER A C 1
ATOM 724 O O . SER A 1 93 ? 30.108 49.309 -14.185 1.00 44.59 93 SER A O 1
ATOM 726 N N . ALA A 1 94 ? 29.655 49.131 -11.985 1.00 38.22 94 ALA A N 1
ATOM 727 C CA . ALA A 1 94 ? 28.375 49.845 -11.983 1.00 38.22 94 ALA A CA 1
ATOM 728 C C . ALA A 1 94 ? 28.125 50.503 -10.601 1.00 38.22 94 ALA A C 1
ATOM 730 O O . ALA A 1 94 ? 28.747 50.088 -9.620 1.00 38.22 94 ALA A O 1
ATOM 731 N N . PRO A 1 95 ? 27.303 51.571 -10.519 1.00 47.59 95 PRO A N 1
ATOM 732 C CA . PRO A 1 95 ? 27.418 52.601 -9.488 1.00 47.59 95 PRO A CA 1
ATOM 733 C C . PRO A 1 95 ? 26.626 52.317 -8.203 1.00 47.59 95 PRO A C 1
ATOM 735 O O . PRO A 1 95 ? 25.646 51.578 -8.189 1.00 47.59 95 PRO A O 1
ATOM 738 N N . ALA A 1 96 ? 27.084 52.966 -7.132 1.00 41.59 96 ALA A N 1
ATOM 739 C CA . ALA A 1 96 ? 26.589 52.871 -5.766 1.00 41.59 96 ALA A CA 1
ATOM 740 C C . ALA A 1 96 ? 25.115 53.287 -5.613 1.00 41.59 96 ALA A C 1
ATOM 742 O O . ALA A 1 96 ? 24.713 54.368 -6.044 1.00 41.59 96 ALA A O 1
ATOM 743 N N . VAL A 1 97 ? 24.351 52.440 -4.922 1.00 41.84 97 VAL A N 1
ATOM 744 C CA . VAL A 1 97 ? 23.039 52.750 -4.345 1.00 41.84 97 VAL A CA 1
ATOM 745 C C . VAL A 1 97 ? 23.149 52.517 -2.840 1.00 41.84 97 VAL A C 1
ATOM 747 O O . VAL A 1 97 ? 23.511 51.421 -2.406 1.00 41.84 97 VAL A O 1
ATOM 750 N N . ASP A 1 98 ? 22.872 53.560 -2.058 1.00 49.16 98 ASP A N 1
ATOM 751 C CA . ASP A 1 98 ? 22.893 53.540 -0.594 1.00 49.16 98 ASP A CA 1
ATOM 752 C C . ASP A 1 98 ? 21.946 52.469 -0.040 1.00 49.16 98 ASP A C 1
ATOM 754 O O . ASP A 1 98 ? 20.742 52.478 -0.301 1.00 49.16 98 ASP A O 1
ATOM 758 N N . SER A 1 99 ? 22.500 51.550 0.751 1.00 37.03 99 SER A N 1
ATOM 759 C CA . SER A 1 99 ? 21.758 50.555 1.529 1.00 37.03 99 SE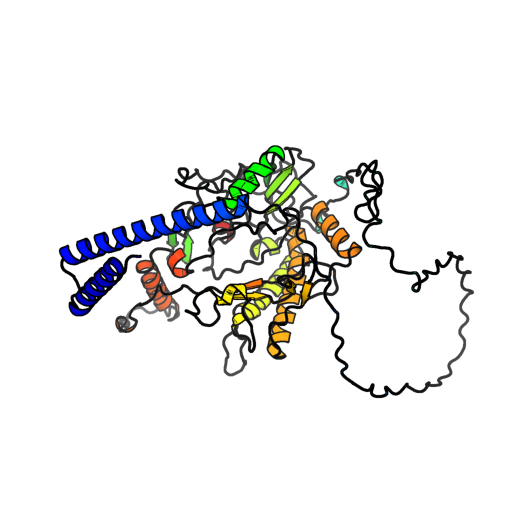R A CA 1
ATOM 760 C C . SER A 1 99 ? 22.213 50.605 2.993 1.00 37.03 99 SER A C 1
ATOM 762 O O . SER A 1 99 ? 23.398 50.826 3.254 1.00 37.03 99 SER A O 1
ATOM 764 N N . PRO A 1 100 ? 21.290 50.437 3.957 1.00 45.00 100 PRO A N 1
ATOM 765 C CA . PRO A 1 100 ? 21.535 50.705 5.368 1.00 45.00 100 PRO A CA 1
ATOM 766 C C . PRO A 1 100 ? 22.422 49.647 6.034 1.00 45.00 100 PRO A C 1
ATOM 768 O O . PRO A 1 100 ? 22.437 48.474 5.665 1.00 45.00 100 PRO A O 1
ATOM 771 N N . THR A 1 101 ? 23.140 50.105 7.055 1.00 45.00 101 THR A N 1
ATOM 772 C CA . THR A 1 101 ? 24.079 49.378 7.913 1.00 45.00 101 THR A CA 1
ATOM 773 C C . THR A 1 101 ? 23.541 48.017 8.384 1.00 45.00 101 THR A C 1
ATOM 775 O O . THR A 1 101 ? 22.472 47.982 9.000 1.00 45.00 101 THR A O 1
ATOM 778 N N . PRO A 1 102 ? 24.266 46.899 8.188 1.00 40.94 102 PRO A N 1
ATOM 779 C CA . PRO A 1 102 ? 23.883 45.628 8.783 1.00 40.94 102 PRO A CA 1
ATOM 780 C C . PRO A 1 102 ? 24.199 45.628 10.283 1.00 40.94 102 PRO A C 1
ATOM 782 O O . PRO A 1 102 ? 25.255 46.088 10.724 1.00 40.94 102 PRO A O 1
ATOM 785 N N . ALA A 1 103 ? 23.257 45.103 11.065 1.00 43.12 103 ALA A N 1
ATOM 786 C CA . ALA A 1 103 ? 23.428 44.845 12.484 1.00 43.12 103 ALA A CA 1
ATOM 787 C C . ALA A 1 103 ? 24.590 43.867 12.723 1.00 43.12 103 ALA A C 1
ATOM 789 O O . ALA A 1 103 ? 24.775 42.892 11.994 1.00 43.12 103 ALA A O 1
ATOM 790 N N . THR A 1 104 ? 25.364 44.149 13.766 1.00 42.06 104 THR A N 1
ATOM 791 C CA . THR A 1 104 ? 26.501 43.361 14.243 1.00 42.06 104 THR A CA 1
ATOM 792 C C . THR A 1 104 ? 26.107 41.888 14.438 1.00 42.06 104 THR A C 1
ATOM 794 O O . THR A 1 104 ? 25.115 41.631 15.125 1.00 42.06 104 THR A O 1
ATOM 797 N N . PRO A 1 105 ? 26.858 40.904 13.907 1.00 37.72 105 PRO A N 1
ATOM 798 C CA . PRO A 1 105 ? 26.580 39.500 14.178 1.00 37.72 105 PRO A CA 1
ATOM 799 C C . PRO A 1 105 ? 26.869 39.207 15.652 1.00 37.72 105 PRO A C 1
ATOM 801 O O . PRO A 1 105 ? 27.953 39.509 16.156 1.00 37.72 105 PRO A O 1
ATOM 804 N N . SER A 1 106 ? 25.902 38.606 16.344 1.00 39.28 106 SER A N 1
ATOM 805 C CA . SER A 1 106 ? 26.106 38.043 17.675 1.00 39.28 106 SER A CA 1
ATOM 806 C C . SER A 1 106 ? 27.201 36.979 17.608 1.00 39.28 106 SER A C 1
ATOM 808 O O . SER A 1 106 ? 27.074 35.998 16.874 1.00 39.28 106 SER A O 1
ATOM 810 N N . GLN A 1 107 ? 28.268 37.177 18.377 1.00 31.80 107 GLN A N 1
ATOM 811 C CA . GLN A 1 107 ? 29.328 36.198 18.577 1.00 31.80 107 GLN A CA 1
ATOM 812 C C . GLN A 1 107 ? 28.743 34.942 19.238 1.00 31.80 107 GLN A C 1
ATOM 814 O O . GLN A 1 107 ? 28.527 34.913 20.447 1.00 31.80 107 GLN A O 1
ATOM 819 N N . PHE A 1 108 ? 28.487 33.903 18.448 1.00 36.34 108 PHE A N 1
ATOM 820 C CA . PHE A 1 108 ? 28.413 32.541 18.965 1.00 36.34 108 PHE A CA 1
ATOM 821 C C . PHE A 1 108 ? 29.840 31.982 19.026 1.00 36.34 108 PHE A C 1
ATOM 823 O O . PHE A 1 108 ? 30.608 32.194 18.082 1.00 36.34 108 PHE A O 1
ATOM 830 N N . PRO A 1 109 ? 30.239 31.303 20.114 1.00 35.91 109 PRO A N 1
ATOM 831 C CA . PRO A 1 109 ? 31.565 30.714 20.197 1.00 35.91 109 PRO A CA 1
ATOM 832 C C . PRO A 1 109 ? 31.695 29.602 19.151 1.00 35.91 109 PRO A C 1
ATOM 834 O O . PRO A 1 109 ? 30.938 28.632 19.162 1.00 35.91 109 PRO A O 1
ATOM 837 N N . PHE A 1 110 ? 32.666 29.751 18.250 1.00 27.23 110 PHE A N 1
ATOM 838 C CA . PHE A 1 110 ? 33.145 28.661 17.408 1.00 27.23 110 PHE A CA 1
ATOM 839 C C . PHE A 1 110 ? 33.742 27.583 18.318 1.00 27.23 110 PHE A C 1
ATOM 841 O O . PHE A 1 110 ? 34.710 27.838 19.034 1.00 27.23 110 PHE A O 1
ATOM 848 N N . ILE A 1 111 ? 33.154 26.387 18.305 1.00 34.03 111 ILE A N 1
ATOM 849 C CA . ILE A 1 111 ? 33.790 25.193 18.860 1.00 34.03 111 ILE A CA 1
ATOM 850 C C . ILE A 1 111 ? 34.712 24.662 17.767 1.00 34.03 111 ILE A C 1
ATOM 852 O O . ILE A 1 111 ? 34.257 24.113 16.765 1.00 34.03 111 ILE A O 1
ATOM 856 N N . GLU A 1 112 ? 36.008 24.877 17.947 1.00 27.11 112 GLU A N 1
ATOM 857 C CA . GLU A 1 112 ? 37.049 24.271 17.127 1.00 27.11 112 GLU A CA 1
ATOM 858 C C . GLU A 1 112 ? 37.107 22.776 17.482 1.00 27.11 112 GLU A C 1
ATOM 860 O O . GLU A 1 112 ? 37.476 22.401 18.596 1.00 27.11 112 GLU A O 1
ATOM 865 N N . ILE A 1 113 ? 36.640 21.912 16.577 1.00 36.59 113 ILE A N 1
ATOM 866 C CA . ILE A 1 113 ? 36.759 20.460 16.736 1.00 36.59 113 ILE A CA 1
ATOM 867 C C . ILE A 1 113 ? 38.139 20.072 16.212 1.00 36.59 113 ILE A C 1
ATOM 869 O O . ILE A 1 113 ? 38.387 20.105 15.008 1.00 36.59 113 ILE A O 1
ATOM 873 N N . ASP A 1 114 ? 39.029 19.711 17.130 1.00 34.28 114 ASP A N 1
ATOM 874 C CA . ASP A 1 114 ? 40.344 19.165 16.816 1.00 34.28 114 ASP A CA 1
ATOM 875 C C . ASP A 1 114 ? 40.190 17.794 16.126 1.00 34.28 114 ASP A C 1
ATOM 877 O O . ASP A 1 114 ? 39.828 16.793 16.748 1.00 34.28 114 ASP A O 1
ATOM 881 N N . LEU A 1 115 ? 40.424 17.757 14.811 1.00 40.34 115 LEU A N 1
ATOM 882 C CA . LEU A 1 115 ? 40.358 16.546 13.982 1.00 40.34 115 LEU A CA 1
ATOM 883 C C . LEU A 1 115 ? 41.653 15.710 14.029 1.00 40.34 115 LEU A C 1
ATOM 885 O O . LEU A 1 115 ? 41.758 14.713 13.311 1.00 40.34 115 LEU A O 1
ATOM 889 N N . HIS A 1 116 ? 42.628 16.082 14.867 1.00 39.44 116 HIS A N 1
ATOM 890 C CA . HIS A 1 116 ? 43.914 15.388 14.987 1.00 39.44 116 HIS A CA 1
ATOM 891 C C . HIS A 1 116 ? 44.123 14.653 16.322 1.00 39.44 116 HIS A C 1
ATOM 893 O O . HIS A 1 116 ? 45.188 14.072 16.538 1.00 39.44 116 HIS A O 1
ATOM 899 N N . GLY A 1 117 ? 43.099 14.583 17.178 1.00 35.94 117 GLY A N 1
ATOM 900 C CA . GLY A 1 117 ? 43.111 13.760 18.388 1.00 35.94 117 GLY A CA 1
ATOM 901 C C . GLY A 1 117 ? 42.993 12.259 18.093 1.00 35.94 117 GLY A C 1
ATOM 902 O O . GLY A 1 117 ? 42.151 11.826 17.305 1.00 35.94 117 GLY A O 1
ATOM 903 N N . GLU A 1 118 ? 43.841 11.456 18.738 1.00 37.53 118 GLU A N 1
ATOM 904 C CA . GLU A 1 118 ? 43.830 9.991 18.685 1.00 37.53 118 GLU A CA 1
ATOM 905 C C . GLU A 1 118 ? 42.407 9.427 18.838 1.00 37.53 118 GLU A C 1
ATOM 907 O O . GLU A 1 118 ? 41.679 9.776 19.769 1.00 37.53 118 GLU A O 1
ATOM 912 N N . ARG A 1 119 ? 42.001 8.534 17.922 1.00 39.62 119 ARG A N 1
ATOM 913 C CA . ARG A 1 119 ? 40.693 7.866 17.983 1.00 39.62 119 ARG A CA 1
ATOM 914 C C . ARG A 1 119 ? 40.556 7.154 19.335 1.00 39.62 119 ARG A C 1
ATOM 916 O O . ARG A 1 119 ? 41.303 6.200 19.570 1.00 39.62 119 ARG A O 1
ATOM 923 N N . PRO A 1 120 ? 39.601 7.535 20.202 1.00 39.28 120 PRO A N 1
ATOM 924 C CA . PRO A 1 120 ? 39.382 6.803 21.436 1.00 39.28 120 PRO A CA 1
ATOM 925 C C . PRO A 1 120 ? 38.929 5.382 21.096 1.00 39.28 120 PRO A C 1
ATOM 927 O O . PRO A 1 120 ? 38.152 5.154 20.162 1.00 39.28 120 PRO A O 1
ATOM 930 N N . SER A 1 121 ? 39.459 4.408 21.835 1.00 39.06 121 SER A N 1
ATOM 931 C CA . SER A 1 121 ? 39.135 3.000 21.639 1.00 39.06 121 SER A CA 1
ATOM 932 C C . SER A 1 121 ? 37.623 2.777 21.759 1.00 39.06 121 SER A C 1
ATOM 934 O O . SER A 1 121 ? 36.939 3.353 22.608 1.00 39.06 121 SER A O 1
ATOM 936 N N . ARG A 1 122 ? 37.091 1.912 20.890 1.00 45.59 122 ARG A N 1
ATOM 937 C CA . ARG A 1 122 ? 35.657 1.599 20.712 1.00 45.59 122 ARG A CA 1
ATOM 938 C C . ARG A 1 122 ? 34.950 1.046 21.967 1.00 45.59 122 ARG A C 1
ATOM 940 O O . ARG A 1 122 ? 33.772 0.720 21.912 1.00 45.59 122 ARG A O 1
ATOM 947 N N . THR A 1 123 ? 35.657 0.936 23.088 1.00 43.06 123 THR A N 1
ATOM 948 C CA . THR A 1 123 ? 35.218 0.360 24.364 1.00 43.06 123 THR A CA 1
ATOM 949 C C . THR A 1 123 ? 34.814 1.393 25.426 1.00 43.06 123 THR A C 1
ATOM 951 O O . THR A 1 123 ? 34.411 0.995 26.513 1.00 43.06 123 THR A O 1
ATOM 954 N N . ALA A 1 124 ? 34.867 2.702 25.146 1.00 37.62 124 ALA A N 1
ATOM 955 C CA . ALA A 1 124 ? 34.631 3.747 26.157 1.00 37.62 124 ALA A CA 1
ATOM 956 C C . ALA A 1 124 ? 33.200 4.343 26.224 1.00 37.62 124 ALA A C 1
ATOM 958 O O . ALA A 1 124 ? 32.982 5.296 26.966 1.00 37.62 124 ALA A O 1
ATOM 959 N N . TYR A 1 125 ? 32.205 3.793 25.515 1.00 42.91 125 TYR A N 1
ATOM 960 C CA . TYR A 1 125 ? 30.807 4.276 25.556 1.00 42.91 125 TYR A CA 1
ATOM 961 C C . TYR A 1 125 ? 29.856 3.365 26.345 1.00 42.91 125 TYR A C 1
ATOM 963 O O . TYR A 1 125 ? 28.707 3.160 25.962 1.00 42.91 125 TYR A O 1
ATOM 971 N N . VAL A 1 126 ? 30.304 2.832 27.480 1.00 42.66 126 VAL A N 1
ATOM 972 C CA . VAL A 1 126 ? 29.389 2.225 28.456 1.00 42.66 126 VAL A CA 1
ATOM 973 C C . VAL A 1 126 ? 29.469 3.039 29.736 1.00 42.66 126 VAL A C 1
ATOM 975 O O . VAL A 1 126 ? 30.195 2.707 30.665 1.00 42.66 126 VAL A O 1
ATOM 978 N N . ASN A 1 127 ? 28.737 4.151 29.763 1.00 46.03 127 ASN A N 1
ATOM 979 C CA . ASN A 1 127 ? 28.394 4.791 31.022 1.00 46.03 127 ASN A CA 1
ATOM 980 C C . ASN A 1 127 ? 27.185 4.025 31.597 1.00 46.03 127 ASN A C 1
ATOM 982 O O . ASN A 1 127 ? 26.124 4.057 30.964 1.00 46.03 127 ASN A O 1
ATOM 986 N N . PRO A 1 128 ? 27.307 3.323 32.739 1.00 49.38 128 PRO A N 1
ATOM 987 C CA . PRO A 1 128 ? 26.223 2.501 33.288 1.00 49.38 128 PRO A CA 1
ATOM 988 C C . PRO A 1 128 ? 24.949 3.299 33.637 1.00 49.38 128 PRO A C 1
ATOM 990 O O . PRO A 1 128 ? 23.863 2.720 33.700 1.00 49.38 128 PRO A O 1
ATOM 993 N N . ASP A 1 129 ? 25.051 4.628 33.750 1.00 55.44 129 ASP A N 1
ATOM 994 C CA . ASP A 1 129 ? 23.924 5.544 33.983 1.00 55.44 129 ASP A CA 1
ATOM 995 C C . ASP A 1 129 ? 23.574 6.438 32.779 1.00 55.44 129 ASP A C 1
ATOM 997 O O . ASP A 1 129 ? 22.671 7.269 32.855 1.00 55.44 129 ASP A O 1
ATOM 1001 N N . GLY A 1 130 ? 24.260 6.266 31.646 1.00 49.88 130 GLY A N 1
ATOM 1002 C CA . GLY A 1 130 ? 24.263 7.222 30.539 1.00 49.88 130 GLY A CA 1
ATOM 1003 C C . GLY A 1 130 ? 23.994 6.608 29.174 1.00 49.88 130 GLY A C 1
ATOM 1004 O O . GLY A 1 130 ? 24.571 7.078 28.194 1.00 49.88 130 GLY A O 1
ATOM 1005 N N . MET A 1 131 ? 23.146 5.578 29.080 1.00 49.91 131 MET A N 1
ATOM 1006 C CA . MET A 1 131 ? 22.668 5.162 27.763 1.00 49.91 131 MET A CA 1
ATOM 1007 C C . MET A 1 131 ? 21.902 6.329 27.143 1.00 49.91 131 MET A C 1
ATOM 1009 O O . MET A 1 131 ? 20.884 6.779 27.675 1.00 49.91 131 MET A O 1
ATOM 1013 N N . ARG A 1 132 ? 22.450 6.851 26.047 1.00 48.84 132 ARG A N 1
ATOM 1014 C CA . ARG A 1 132 ? 21.812 7.869 25.229 1.00 48.84 132 ARG A CA 1
ATOM 1015 C C . ARG A 1 132 ? 21.402 7.240 23.911 1.00 48.84 132 ARG A C 1
ATOM 1017 O O . ARG A 1 132 ? 22.263 6.726 23.204 1.00 48.84 132 ARG A O 1
ATOM 1024 N N . GLN A 1 133 ? 20.121 7.297 23.570 1.00 46.78 133 GLN A N 1
ATOM 1025 C CA . GLN A 1 133 ? 19.650 6.950 22.230 1.00 46.78 133 GLN A CA 1
ATOM 1026 C C . GLN A 1 133 ? 19.425 8.262 21.482 1.00 46.78 133 GLN A C 1
ATOM 1028 O O . GLN A 1 133 ? 18.760 9.156 22.001 1.00 46.78 133 GLN A O 1
ATOM 1033 N N . PHE A 1 134 ? 20.082 8.429 20.331 1.00 52.31 134 PHE A N 1
ATOM 1034 C CA . PHE A 1 134 ? 20.093 9.693 19.576 1.00 52.31 134 PHE A CA 1
ATOM 1035 C C . PHE A 1 134 ? 20.516 10.918 20.421 1.00 52.31 134 PHE A C 1
ATOM 1037 O O . PHE A 1 134 ? 19.983 12.012 20.282 1.00 52.31 134 PHE A O 1
ATOM 1044 N N . GLY A 1 135 ? 21.456 10.735 21.359 1.00 56.75 135 GLY A N 1
ATOM 1045 C CA . GLY A 1 135 ? 21.955 11.816 22.223 1.00 56.75 135 GLY A CA 1
ATOM 1046 C C . GLY A 1 135 ? 21.078 12.164 23.439 1.00 56.75 135 GLY A C 1
ATOM 1047 O O . GLY A 1 135 ? 21.533 12.926 24.298 1.00 56.75 135 GLY A O 1
ATOM 1048 N N . MET A 1 136 ? 19.891 11.563 23.578 1.00 50.56 136 MET A N 1
ATOM 1049 C CA . MET A 1 136 ? 18.944 11.784 24.684 1.00 50.56 136 MET A CA 1
ATOM 1050 C C . MET A 1 136 ? 19.148 10.774 25.824 1.00 50.56 136 MET A C 1
ATOM 1052 O O . MET A 1 136 ? 19.273 9.587 25.533 1.00 50.56 136 MET A O 1
ATOM 1056 N N . PRO A 1 137 ? 19.151 11.177 27.110 1.00 62.97 137 PRO A N 1
ATOM 1057 C CA . PRO A 1 137 ? 19.253 10.231 28.222 1.00 62.97 137 PRO A CA 1
ATOM 1058 C C . PRO A 1 137 ? 18.044 9.282 28.267 1.00 62.97 137 PRO A C 1
ATOM 1060 O O . PRO A 1 137 ? 16.907 9.728 28.370 1.00 62.97 137 PRO A O 1
ATOM 1063 N N . LEU A 1 138 ? 18.288 7.966 28.230 1.00 58.47 138 LEU A N 1
ATOM 1064 C CA . LEU A 1 138 ? 17.233 6.938 28.260 1.00 58.47 138 LEU A CA 1
ATOM 1065 C C . LEU A 1 138 ? 16.532 6.811 29.622 1.00 58.47 138 LEU A C 1
ATOM 1067 O O . LEU A 1 138 ? 15.430 6.278 29.703 1.00 58.47 138 LEU A O 1
ATOM 1071 N N . LYS A 1 139 ? 17.161 7.283 30.705 1.00 62.16 139 LYS A N 1
ATOM 1072 C CA . LYS A 1 139 ? 16.563 7.337 32.046 1.00 62.16 139 LYS A CA 1
ATOM 1073 C C . LYS A 1 139 ? 16.147 8.771 32.374 1.00 62.16 139 LYS A C 1
ATOM 1075 O O . LYS A 1 139 ? 16.928 9.699 32.194 1.00 62.16 139 LYS A O 1
ATOM 1080 N N . GLY A 1 140 ? 14.939 8.938 32.912 1.00 62.25 140 GLY A N 1
ATOM 1081 C CA . GLY A 1 140 ? 14.438 10.222 33.422 1.00 62.25 140 GLY A CA 1
ATOM 1082 C C . GLY A 1 140 ? 13.820 11.150 32.372 1.00 62.25 140 GLY A C 1
ATOM 1083 O O . GLY A 1 140 ? 13.226 12.160 32.745 1.00 62.25 140 GLY A O 1
ATOM 1084 N N . VAL A 1 141 ? 13.894 10.801 31.085 1.00 57.97 141 VAL A N 1
ATOM 1085 C CA . VAL A 1 141 ? 13.098 11.445 30.037 1.00 57.97 141 VAL A CA 1
ATOM 1086 C C . VAL A 1 141 ? 11.808 10.653 29.891 1.00 57.97 141 VAL A C 1
ATOM 1088 O O . VAL A 1 141 ? 11.791 9.566 29.323 1.00 57.97 141 VAL A O 1
ATOM 1091 N N . PHE A 1 142 ? 10.724 11.189 30.444 1.00 60.62 142 PHE A N 1
ATOM 1092 C CA . PHE A 1 142 ? 9.389 10.691 30.144 1.00 60.62 142 PHE A CA 1
ATOM 1093 C C . PHE A 1 142 ? 8.932 11.388 28.862 1.00 60.62 142 PHE A C 1
ATOM 1095 O O . PHE A 1 142 ? 8.748 12.611 28.899 1.00 60.62 142 PHE A O 1
ATOM 1102 N N . PRO A 1 143 ? 8.798 10.672 27.731 1.00 65.38 143 PRO A N 1
ATOM 1103 C CA . PRO A 1 143 ? 8.255 11.275 26.526 1.00 65.38 143 PRO A CA 1
ATOM 1104 C C . PRO A 1 143 ? 6.877 11.843 26.867 1.00 65.38 143 PRO A C 1
ATOM 1106 O O . PRO A 1 143 ? 6.022 11.147 27.416 1.00 65.38 143 PRO A O 1
ATOM 1109 N N . ARG A 1 144 ? 6.686 13.138 26.613 1.00 66.06 144 ARG A N 1
ATOM 1110 C CA . ARG A 1 144 ? 5.353 13.729 26.682 1.00 66.06 144 ARG A CA 1
ATOM 1111 C C . ARG A 1 144 ? 4.635 13.347 25.406 1.00 66.06 144 ARG A C 1
ATOM 1113 O O . ARG A 1 144 ? 5.133 13.642 24.322 1.00 66.06 144 ARG A O 1
ATOM 1120 N N . GLU A 1 145 ? 3.484 12.707 25.551 1.00 68.94 145 GLU A N 1
ATOM 1121 C CA . GLU A 1 145 ? 2.584 12.514 24.423 1.00 68.94 145 GLU A CA 1
ATOM 1122 C C . GLU A 1 145 ? 2.198 13.895 23.880 1.00 68.94 145 GLU A C 1
ATOM 1124 O O . GLU A 1 145 ? 1.801 14.772 24.663 1.00 68.94 145 GLU A O 1
ATOM 1129 N N . PRO A 1 146 ? 2.377 14.140 22.575 1.00 74.00 146 PRO A N 1
ATOM 1130 C CA . PRO A 1 146 ? 1.973 15.402 22.000 1.00 74.00 146 PRO A CA 1
ATOM 1131 C C . PRO A 1 146 ? 0.434 15.482 21.988 1.00 74.00 146 PRO A C 1
ATOM 1133 O O . PRO A 1 146 ? -0.240 14.449 21.923 1.00 74.00 146 PRO A O 1
ATOM 1136 N N . PRO A 1 147 ? -0.152 16.687 22.071 1.00 76.44 147 PRO A N 1
ATOM 1137 C CA . PRO A 1 147 ? -1.600 16.842 22.020 1.00 76.44 147 PRO A CA 1
ATOM 1138 C C . PRO A 1 147 ? -2.123 16.391 20.647 1.00 76.44 147 PRO A C 1
ATOM 1140 O O . PRO A 1 147 ? -1.786 16.990 19.627 1.00 76.44 147 PRO A O 1
ATOM 1143 N N . LEU A 1 148 ? -2.918 15.316 20.608 1.00 76.62 148 LEU A N 1
ATOM 1144 C CA . LEU A 1 148 ? -3.428 14.733 19.354 1.00 76.62 148 LEU A CA 1
ATOM 1145 C C . LEU A 1 148 ? -4.362 15.679 18.585 1.00 76.62 148 LEU A C 1
ATOM 1147 O O . LEU A 1 148 ? -4.497 15.562 17.373 1.00 76.62 148 LEU A O 1
ATOM 1151 N N . ASP A 1 149 ? -4.976 16.638 19.276 1.00 81.81 149 ASP A N 1
ATOM 1152 C CA . ASP A 1 149 ? -5.833 17.678 18.705 1.00 81.81 149 ASP A CA 1
ATOM 1153 C C . ASP A 1 149 ? -5.085 18.653 17.783 1.00 81.81 149 ASP A C 1
ATOM 1155 O O . ASP A 1 149 ? -5.720 19.345 16.988 1.00 81.81 149 ASP A O 1
ATOM 1159 N N . LEU A 1 150 ? -3.750 18.673 17.837 1.00 86.94 150 LEU A N 1
ATOM 1160 C CA . LEU A 1 150 ? -2.921 19.426 16.894 1.00 86.94 150 LEU A CA 1
ATOM 1161 C C . LEU A 1 150 ? -2.767 18.720 15.540 1.00 86.94 150 LEU A C 1
ATOM 1163 O O . LEU A 1 150 ? -2.500 19.383 14.542 1.00 86.94 150 LEU A O 1
ATOM 1167 N N . PHE A 1 151 ? -2.961 17.400 15.493 1.00 92.00 151 PHE A N 1
ATOM 1168 C CA . PHE A 1 151 ? -2.734 16.569 14.310 1.00 92.00 151 PHE A CA 1
ATOM 1169 C C . PHE A 1 151 ? -4.059 16.271 13.614 1.00 92.00 151 PHE A C 1
ATOM 1171 O O . PHE A 1 151 ? -4.543 15.137 13.576 1.00 92.00 151 PHE A O 1
ATOM 1178 N N . VAL A 1 152 ? -4.680 17.326 13.090 1.00 96.25 152 VAL A N 1
ATOM 1179 C CA . VAL A 1 152 ? -5.945 17.238 12.361 1.00 96.25 152 VAL A CA 1
ATOM 1180 C C . VAL A 1 152 ? -5.818 17.875 10.987 1.00 96.25 152 VAL A C 1
ATOM 1182 O O . VAL A 1 152 ? -5.315 18.986 10.832 1.00 96.25 152 VAL A O 1
ATOM 1185 N N . TRP A 1 153 ? -6.353 17.194 9.981 1.00 96.81 153 TRP A N 1
ATOM 1186 C CA . TRP A 1 153 ? -6.441 17.721 8.630 1.00 96.81 153 TRP A CA 1
ATOM 1187 C C . TRP A 1 153 ? -7.420 18.896 8.562 1.00 96.81 153 TRP A C 1
ATOM 1189 O O . TRP A 1 153 ? -8.435 18.968 9.282 1.00 96.81 153 TRP A O 1
ATOM 1199 N N . ARG A 1 154 ? -7.123 19.850 7.678 1.00 97.00 154 ARG A N 1
ATOM 1200 C CA . ARG A 1 154 ? -8.015 20.982 7.417 1.00 97.00 154 ARG A CA 1
ATOM 1201 C C . ARG A 1 154 ? -9.245 20.507 6.646 1.00 97.00 154 ARG A C 1
ATOM 1203 O O . ARG A 1 154 ? -9.128 19.555 5.879 1.00 97.00 154 ARG A O 1
ATOM 1210 N N . PRO A 1 155 ? -10.420 21.137 6.818 1.00 97.19 155 PRO A N 1
ATOM 1211 C CA . PRO A 1 155 ? -11.640 20.683 6.153 1.00 97.19 155 PRO A CA 1
ATOM 1212 C C . PRO A 1 155 ? -11.514 20.621 4.623 1.00 97.19 155 PRO A C 1
ATOM 1214 O O . PRO A 1 155 ? -12.067 19.716 4.011 1.00 97.19 155 PRO A O 1
ATOM 1217 N N . GLU A 1 156 ? -10.758 21.538 4.016 1.00 97.38 156 GLU A N 1
ATOM 1218 C CA . GLU A 1 156 ? -10.485 21.579 2.575 1.00 97.38 156 GLU A CA 1
ATOM 1219 C C . GLU A 1 156 ? -9.580 20.444 2.062 1.00 97.38 156 GLU A C 1
ATOM 1221 O O . GLU A 1 156 ? -9.566 20.168 0.864 1.00 97.38 156 GLU A O 1
ATOM 1226 N N . ASP A 1 157 ? -8.846 19.779 2.957 1.00 97.19 157 ASP A N 1
ATOM 1227 C CA . ASP A 1 157 ? -7.941 18.673 2.627 1.00 97.19 157 ASP A CA 1
ATOM 1228 C C . ASP A 1 157 ? -8.609 17.300 2.791 1.00 97.19 157 ASP A C 1
ATOM 1230 O O . ASP A 1 157 ? -8.028 16.276 2.416 1.00 97.19 157 ASP A O 1
ATOM 1234 N N . MET A 1 158 ? -9.816 17.273 3.363 1.00 98.00 158 MET A N 1
ATOM 1235 C CA . MET A 1 158 ? -10.585 16.058 3.619 1.00 98.00 158 MET A CA 1
ATOM 1236 C C . MET A 1 158 ? -11.192 15.490 2.331 1.00 98.00 158 MET A C 1
ATOM 1238 O O . MET A 1 158 ? -11.477 16.202 1.368 1.00 98.00 158 MET A O 1
ATOM 1242 N N . SER A 1 159 ? -11.449 14.184 2.346 1.00 97.62 159 SER A N 1
ATOM 1243 C CA . SER A 1 159 ? -12.216 13.487 1.317 1.00 97.62 159 SER A CA 1
ATOM 1244 C C . SER A 1 159 ? -13.621 14.069 1.178 1.00 97.62 159 SER A C 1
ATOM 1246 O O . SER A 1 159 ? -14.283 14.373 2.171 1.00 97.62 159 SER A O 1
ATOM 1248 N N . GLN A 1 160 ? -14.119 14.124 -0.054 1.00 96.88 160 GLN A N 1
ATOM 1249 C CA . GLN A 1 160 ? -15.503 14.495 -0.352 1.00 96.88 160 GLN A CA 1
ATOM 1250 C C . GLN A 1 160 ? -16.498 13.344 -0.151 1.00 96.88 160 GLN A C 1
ATOM 1252 O O . GLN A 1 160 ? -17.709 13.554 -0.231 1.00 96.88 160 GLN A O 1
ATOM 1257 N N . ALA A 1 161 ? -16.027 12.116 0.075 1.00 96.38 161 ALA A N 1
ATOM 1258 C CA . ALA A 1 161 ? -16.921 10.973 0.166 1.00 96.38 161 ALA A CA 1
ATOM 1259 C C . ALA A 1 161 ? -17.665 10.898 1.508 1.00 96.38 161 ALA A C 1
ATOM 1261 O O . ALA A 1 161 ? -17.133 11.212 2.573 1.00 96.38 161 ALA A O 1
ATOM 1262 N N . GLY A 1 162 ? -18.906 10.409 1.461 1.00 96.44 162 GLY A N 1
ATOM 1263 C CA . GLY A 1 162 ? -19.771 10.270 2.634 1.00 96.44 162 GLY A CA 1
ATOM 1264 C C . GLY A 1 162 ? -19.314 9.202 3.635 1.00 96.44 162 GLY A C 1
ATOM 1265 O O . GLY A 1 162 ? -18.325 8.493 3.412 1.00 96.44 162 GLY A O 1
ATOM 1266 N N . LYS A 1 163 ? -20.065 9.090 4.742 1.00 97.62 163 LYS A N 1
ATOM 1267 C CA . LYS A 1 163 ? -19.900 8.030 5.748 1.00 97.62 163 LYS A CA 1
ATOM 1268 C C . LYS A 1 163 ? -20.031 6.650 5.076 1.00 97.62 163 LYS A C 1
ATOM 1270 O O . LYS A 1 163 ? -20.940 6.482 4.263 1.00 97.62 163 LYS A O 1
ATOM 1275 N N . PRO A 1 164 ? -19.163 5.674 5.398 1.00 97.12 164 PRO A N 1
ATOM 1276 C CA . PRO A 1 164 ? -19.320 4.298 4.931 1.00 97.12 164 PRO A CA 1
ATOM 1277 C C . PRO A 1 164 ? -20.666 3.701 5.363 1.00 97.12 164 PRO A C 1
ATOM 1279 O O . PRO A 1 164 ? -21.158 4.007 6.448 1.00 97.12 164 PRO A O 1
ATOM 1282 N N . GLU A 1 165 ? -21.251 2.842 4.526 1.00 96.44 165 GLU A N 1
ATOM 1283 C CA . GLU A 1 165 ? -22.568 2.244 4.801 1.00 96.44 165 GLU A CA 1
ATOM 1284 C C . GLU A 1 165 ? -22.539 1.240 5.960 1.00 96.44 165 GLU A C 1
ATOM 1286 O O . GLU A 1 165 ? -23.481 1.173 6.747 1.00 96.44 165 GLU A O 1
ATOM 1291 N N . ALA A 1 166 ? -21.467 0.453 6.073 1.00 97.12 166 ALA A N 1
ATOM 1292 C CA . ALA A 1 166 ? -21.333 -0.545 7.123 1.00 97.12 166 ALA A CA 1
ATOM 1293 C C . ALA A 1 166 ? -20.786 0.089 8.410 1.00 97.12 166 ALA A C 1
ATOM 1295 O O . ALA A 1 166 ? -19.718 0.688 8.419 1.00 97.12 166 ALA A O 1
ATOM 1296 N N . ASP A 1 167 ? -21.477 -0.098 9.534 1.00 98.12 167 ASP A N 1
ATOM 1297 C CA . ASP A 1 167 ? -20.954 0.334 10.838 1.00 98.12 167 ASP A CA 1
ATOM 1298 C C . ASP A 1 167 ? -19.880 -0.629 11.384 1.00 98.12 167 ASP A C 1
ATOM 1300 O O . ASP A 1 167 ? -19.168 -0.303 12.336 1.00 98.12 167 ASP A O 1
ATOM 1304 N N . LYS A 1 168 ? -19.762 -1.832 10.805 1.00 97.94 168 LYS A N 1
ATOM 1305 C CA . LYS A 1 168 ? -18.829 -2.881 11.232 1.00 97.94 168 LYS A CA 1
ATOM 1306 C C . LYS A 1 168 ? -18.343 -3.727 10.061 1.00 97.94 168 LYS A C 1
ATOM 1308 O O . LYS A 1 168 ? -19.111 -4.020 9.147 1.00 97.94 168 LYS A O 1
ATOM 1313 N N . LEU A 1 169 ? -17.100 -4.191 10.147 1.00 96.81 169 LEU A N 1
ATOM 1314 C CA . LEU A 1 169 ? -16.540 -5.225 9.280 1.00 96.81 169 LEU A CA 1
ATOM 1315 C C . LEU A 1 169 ? -16.395 -6.509 10.087 1.00 96.81 169 LEU A C 1
ATOM 1317 O O . LEU A 1 169 ? -15.612 -6.568 11.036 1.00 96.81 169 LEU A O 1
ATOM 1321 N N . VAL A 1 170 ? -17.153 -7.528 9.697 1.00 96.50 170 VAL A N 1
ATOM 1322 C CA . VAL A 1 170 ? -17.130 -8.844 10.337 1.00 96.50 170 VAL A CA 1
ATOM 1323 C C . VAL A 1 170 ? -16.342 -9.802 9.441 1.00 96.50 170 VAL A C 1
ATOM 1325 O O . VAL A 1 170 ? -16.642 -9.874 8.245 1.00 96.50 170 VAL A O 1
ATOM 1328 N N . PRO A 1 171 ? -15.339 -10.523 9.974 1.00 94.44 171 PRO A N 1
ATOM 1329 C CA . PRO A 1 171 ? -14.604 -11.512 9.199 1.00 94.44 171 PRO A CA 1
ATOM 1330 C C . PRO A 1 171 ? -15.526 -12.615 8.675 1.00 94.44 171 PRO A C 1
ATOM 1332 O O . PRO A 1 171 ? -16.479 -13.017 9.348 1.00 94.44 171 PRO A O 1
ATOM 1335 N N . ALA A 1 172 ? -15.223 -13.150 7.493 1.00 92.75 172 ALA A N 1
ATOM 1336 C CA . ALA A 1 172 ? -15.900 -14.347 7.007 1.00 92.75 172 ALA A CA 1
ATOM 1337 C C . ALA A 1 172 ? -15.668 -15.532 7.971 1.00 92.75 172 ALA A C 1
ATOM 1339 O O . ALA A 1 172 ? -14.642 -15.564 8.659 1.00 92.75 172 ALA A O 1
ATOM 1340 N N . PRO A 1 173 ? -16.567 -16.534 8.024 1.00 94.94 173 PRO A N 1
ATOM 1341 C CA . PRO A 1 173 ? -16.389 -17.698 8.888 1.00 94.94 173 PRO A CA 1
ATOM 1342 C C . PRO A 1 173 ? -15.014 -18.352 8.709 1.00 94.94 173 PRO A C 1
ATOM 1344 O O . PRO A 1 173 ? -14.568 -18.579 7.585 1.00 94.94 173 PRO A O 1
ATOM 1347 N N . ALA A 1 174 ? -14.337 -18.643 9.819 1.00 92.69 174 ALA A N 1
ATOM 1348 C CA . ALA A 1 174 ? -13.016 -19.256 9.800 1.00 92.69 174 ALA A CA 1
ATOM 1349 C C . ALA A 1 174 ? -13.055 -20.663 9.187 1.00 92.69 174 ALA A C 1
ATOM 1351 O O . ALA A 1 174 ? -13.972 -21.447 9.447 1.00 92.69 174 ALA A O 1
ATOM 1352 N N . ALA A 1 175 ? -12.025 -21.007 8.413 1.00 91.62 175 ALA A N 1
ATOM 1353 C CA . ALA A 1 175 ? -11.816 -22.384 7.986 1.00 91.62 175 ALA A CA 1
ATOM 1354 C C . ALA A 1 175 ? -11.387 -23.258 9.185 1.00 91.62 175 ALA A C 1
ATOM 1356 O O . ALA A 1 175 ? -10.800 -22.741 10.143 1.00 91.62 175 ALA A O 1
ATOM 1357 N N . PRO A 1 176 ? -11.637 -24.582 9.149 1.00 94.06 176 PRO A N 1
ATOM 1358 C CA . PRO A 1 176 ? -11.097 -25.505 10.144 1.00 94.06 176 PRO A CA 1
ATOM 1359 C C . PRO A 1 176 ? -9.578 -25.352 10.261 1.00 94.06 176 PRO A C 1
ATOM 1361 O O . PRO A 1 176 ? -8.899 -25.209 9.249 1.00 94.06 176 PRO A O 1
ATOM 1364 N N . LYS A 1 177 ? -9.044 -25.385 11.486 1.00 91.62 177 LYS A N 1
ATOM 1365 C CA . LYS A 1 177 ? -7.606 -25.206 11.738 1.00 91.62 177 LYS A CA 1
ATOM 1366 C C . LYS A 1 177 ? -6.771 -26.192 10.891 1.00 91.62 177 LYS A C 1
ATOM 1368 O O . LYS A 1 177 ? -7.128 -27.372 10.858 1.00 91.62 177 LYS A O 1
ATOM 1373 N N . PRO A 1 178 ? -5.667 -25.751 10.251 1.00 91.38 178 PRO A N 1
ATOM 1374 C CA . PRO A 1 178 ? -4.803 -26.659 9.502 1.00 91.38 178 PRO A CA 1
ATOM 1375 C C . PRO A 1 178 ? -4.086 -27.645 10.437 1.00 91.38 178 PRO A C 1
ATOM 1377 O O . PRO A 1 178 ? -3.898 -27.367 11.623 1.00 91.38 178 PRO A O 1
ATOM 1380 N N . GLU A 1 179 ? -3.636 -28.784 9.896 1.00 92.69 179 GLU A N 1
ATOM 1381 C CA . GLU A 1 179 ? -2.846 -29.774 10.651 1.00 92.69 179 GLU A CA 1
ATOM 1382 C C . GLU A 1 179 ? -1.538 -29.183 11.204 1.00 92.69 179 GLU A C 1
ATOM 1384 O O . GLU A 1 179 ? -1.104 -29.544 12.297 1.00 92.69 179 GLU A O 1
ATOM 1389 N N . VAL A 1 180 ? -0.915 -28.265 10.453 1.00 88.88 180 VAL A N 1
ATOM 1390 C CA . VAL A 1 180 ? 0.332 -27.580 10.815 1.00 88.88 180 VAL A CA 1
ATOM 1391 C C . VAL A 1 180 ? 0.194 -26.082 10.555 1.00 88.88 180 VAL A C 1
ATOM 1393 O O . VAL A 1 180 ? -0.138 -25.670 9.443 1.00 88.88 180 VAL A O 1
ATOM 1396 N N . GLY A 1 181 ? 0.527 -25.278 11.564 1.00 88.31 181 GLY A N 1
ATOM 1397 C CA . GLY A 1 181 ? 0.499 -23.817 11.512 1.00 88.31 181 GLY A CA 1
ATOM 1398 C C . GLY A 1 181 ? -0.864 -23.212 11.859 1.00 88.31 181 GLY A C 1
ATOM 1399 O O . GLY A 1 181 ? -1.661 -23.808 12.594 1.00 88.31 181 GLY A O 1
ATOM 1400 N N . CYS A 1 182 ? -1.137 -22.017 11.340 1.00 88.69 182 CYS A N 1
ATOM 1401 C CA . CYS A 1 182 ? -2.397 -21.307 11.553 1.00 88.69 182 CYS A CA 1
ATOM 1402 C C . CYS A 1 182 ? -2.882 -20.602 10.280 1.00 88.69 182 CYS A C 1
ATOM 1404 O O . CYS A 1 182 ? -2.103 -20.284 9.388 1.00 88.69 182 CYS A O 1
ATOM 1406 N N . TYR A 1 183 ? -4.191 -20.374 10.183 1.00 88.56 183 TYR A N 1
ATOM 1407 C CA . TYR A 1 183 ? -4.757 -19.490 9.165 1.00 88.56 183 TYR A CA 1
ATOM 1408 C C . TYR A 1 183 ? -4.851 -18.064 9.713 1.00 88.56 183 TYR A C 1
ATOM 1410 O O . TYR A 1 183 ? -5.077 -17.903 10.918 1.00 88.56 183 TYR A O 1
ATOM 1418 N N . PRO A 1 184 ? -4.722 -17.031 8.864 1.00 84.94 184 PRO A N 1
ATOM 1419 C CA . PRO A 1 184 ? -4.943 -15.657 9.293 1.00 84.94 184 PRO A CA 1
ATOM 1420 C C . PRO A 1 184 ? -6.377 -15.482 9.819 1.00 84.94 184 PRO A C 1
ATOM 1422 O O . PRO A 1 184 ? -7.308 -16.109 9.314 1.00 84.94 184 PRO A O 1
ATOM 1425 N N . GLN A 1 185 ? -6.550 -14.663 10.862 1.00 88.50 185 GLN A N 1
ATOM 1426 C CA . GLN A 1 185 ? -7.869 -14.318 11.423 1.00 88.50 185 GLN A CA 1
ATOM 1427 C C . GLN A 1 185 ? -7.970 -12.815 11.710 1.00 88.50 185 GLN A C 1
ATOM 1429 O O . GLN A 1 185 ? -7.357 -12.331 12.658 1.00 88.50 185 GLN A O 1
ATOM 1434 N N . ALA A 1 186 ? -8.732 -12.061 10.937 1.00 91.19 186 ALA A N 1
ATOM 1435 C CA . ALA A 1 186 ? -8.988 -10.660 11.241 1.00 91.19 186 ALA A CA 1
ATOM 1436 C C . ALA A 1 186 ? -9.878 -10.521 12.498 1.00 91.19 186 ALA A C 1
ATOM 1438 O O . ALA A 1 186 ? -10.744 -11.369 12.727 1.00 91.19 186 ALA A O 1
ATOM 1439 N N . PRO A 1 187 ? -9.709 -9.472 13.323 1.00 93.94 187 PRO A N 1
ATOM 1440 C CA . PRO A 1 187 ? -10.712 -9.115 14.321 1.00 93.94 187 PRO A CA 1
ATOM 1441 C C . PRO A 1 187 ? -11.955 -8.502 13.653 1.00 93.94 187 PRO A C 1
ATOM 1443 O O . PRO A 1 187 ? -11.939 -8.136 12.477 1.00 93.94 187 PRO A O 1
ATOM 1446 N N . GLU A 1 188 ? -13.038 -8.350 14.417 1.00 96.69 188 GLU A N 1
ATOM 1447 C CA . GLU A 1 188 ? -14.127 -7.450 14.025 1.00 96.69 188 GLU A CA 1
ATOM 1448 C C . GLU A 1 188 ? -13.637 -6.004 14.128 1.00 96.69 188 GLU A C 1
ATOM 1450 O O . GLU A 1 188 ? -13.069 -5.612 15.151 1.00 96.69 188 GLU A O 1
ATOM 1455 N N . TYR A 1 189 ? -13.883 -5.211 13.087 1.00 97.56 189 TYR A N 1
ATOM 1456 C CA . TYR A 1 189 ? -13.607 -3.781 13.122 1.00 97.56 189 TYR A CA 1
ATOM 1457 C C . TYR A 1 189 ? -14.899 -2.981 13.213 1.00 97.56 189 TYR A C 1
ATOM 1459 O O . TYR A 1 189 ? -15.886 -3.290 12.547 1.00 97.56 189 TYR A O 1
ATOM 1467 N N . VAL A 1 190 ? -14.872 -1.906 13.993 1.00 98.31 190 VAL A N 1
ATOM 1468 C CA . VAL A 1 190 ? -16.013 -1.016 14.216 1.00 98.31 190 VAL A CA 1
ATOM 1469 C C . VAL A 1 190 ? -15.704 0.356 13.635 1.00 98.31 190 VAL A C 1
ATOM 1471 O O . VAL A 1 190 ? -14.624 0.903 13.862 1.00 98.31 190 VAL A O 1
ATOM 1474 N N . LEU A 1 191 ? -16.642 0.908 12.872 1.00 98.56 191 LEU A N 1
ATOM 1475 C CA . LEU A 1 191 ? -16.546 2.256 12.327 1.00 98.56 191 LEU A CA 1
ATOM 1476 C C . LEU A 1 191 ? -16.590 3.284 13.467 1.00 98.56 191 LEU A C 1
ATOM 1478 O O . LEU A 1 191 ? -17.390 3.162 14.398 1.00 98.56 191 LEU A O 1
ATOM 1482 N N . ASN A 1 192 ? -15.759 4.321 13.395 1.00 97.81 192 ASN A N 1
ATOM 1483 C CA . ASN A 1 192 ? -15.856 5.453 14.315 1.00 97.81 192 ASN A CA 1
ATOM 1484 C C . ASN A 1 192 ? -17.238 6.132 14.230 1.00 97.81 192 ASN A C 1
ATOM 1486 O O . ASN A 1 192 ? -17.794 6.321 13.149 1.00 97.81 192 ASN A O 1
ATOM 1490 N N . SER A 1 193 ? -17.796 6.519 15.381 1.00 96.69 193 SER A N 1
ATOM 1491 C CA . SER A 1 193 ? -19.140 7.112 15.465 1.00 96.69 193 SER A CA 1
ATOM 1492 C C . SER A 1 193 ? -19.208 8.558 14.973 1.00 96.69 193 SER A C 1
ATOM 1494 O O . SER A 1 193 ? -20.265 9.012 14.542 1.00 96.69 193 SER A O 1
ATOM 1496 N N . GLU A 1 194 ? -18.091 9.278 15.045 1.00 97.00 194 GLU A N 1
ATOM 1497 C CA . GLU A 1 194 ? -17.976 10.699 14.716 1.00 97.00 194 GLU A CA 1
ATOM 1498 C C . GLU A 1 194 ? -16.858 10.923 13.705 1.00 97.00 194 GLU A C 1
ATOM 1500 O O . GLU A 1 194 ? -15.901 10.154 13.671 1.00 97.00 194 GLU A O 1
ATOM 1505 N N . LEU A 1 195 ? -16.962 11.998 12.921 1.00 97.12 195 LEU A N 1
ATOM 1506 C CA . LEU A 1 195 ? -15.950 12.385 11.942 1.00 97.12 195 LEU A CA 1
ATOM 1507 C C . LEU A 1 195 ? -14.583 12.594 12.622 1.00 97.12 195 LEU A C 1
ATOM 1509 O O . LEU A 1 195 ? -14.402 13.531 13.397 1.00 97.12 195 LEU A O 1
ATOM 1513 N N . ASP A 1 196 ? -13.612 11.750 12.284 1.00 97.19 196 ASP A N 1
ATOM 1514 C CA . ASP A 1 196 ? -12.257 11.786 12.829 1.00 97.19 196 ASP A CA 1
ATOM 1515 C C . ASP A 1 196 ? -11.333 12.552 11.876 1.00 97.19 196 ASP A C 1
ATOM 1517 O O . ASP A 1 196 ? -10.838 12.020 10.881 1.00 97.19 196 ASP A O 1
ATOM 1521 N N . ARG A 1 197 ? -11.103 13.831 12.185 1.00 97.62 197 ARG A N 1
ATOM 1522 C CA . ARG A 1 197 ? -10.270 14.725 11.366 1.00 97.62 197 ARG A CA 1
ATOM 1523 C C . ARG A 1 197 ? -8.778 14.404 11.423 1.00 97.62 197 ARG A C 1
ATOM 1525 O O . ARG A 1 197 ? -8.022 15.028 10.686 1.00 97.62 197 ARG A O 1
ATOM 1532 N N . SER A 1 198 ? -8.340 13.447 12.242 1.00 96.88 198 SER A N 1
ATOM 1533 C CA . SER A 1 198 ? -6.960 12.957 12.160 1.00 96.88 198 SER A CA 1
ATOM 1534 C C . SER A 1 198 ? -6.712 12.146 10.882 1.00 96.88 198 SER A C 1
ATOM 1536 O O . SER A 1 198 ? -5.570 12.026 10.460 1.00 96.88 198 SER A O 1
ATOM 1538 N N . TYR A 1 199 ? -7.759 11.674 10.195 1.00 97.56 199 TYR A N 1
ATOM 1539 C CA . TYR A 1 199 ? -7.665 10.957 8.920 1.00 97.56 199 TYR A CA 1
ATOM 1540 C C . TYR A 1 199 ? -8.307 11.757 7.790 1.00 97.56 199 TYR A C 1
ATOM 1542 O O . TYR A 1 199 ? -9.431 12.231 7.944 1.00 97.56 199 TYR A O 1
ATOM 1550 N N . ARG A 1 200 ? -7.677 11.832 6.608 1.00 97.62 200 ARG A N 1
ATOM 1551 C CA . ARG A 1 200 ? -8.256 12.577 5.467 1.00 97.62 200 ARG A CA 1
ATOM 1552 C C . ARG A 1 200 ? -9.593 12.021 5.004 1.00 97.62 200 ARG A C 1
ATOM 1554 O O . ARG A 1 200 ? -10.440 12.769 4.529 1.00 97.62 200 ARG A O 1
ATOM 1561 N N . ARG A 1 201 ? -9.824 10.715 5.164 1.00 97.38 201 ARG A N 1
ATOM 1562 C CA . ARG A 1 201 ? -11.130 10.101 4.882 1.00 97.38 201 ARG A CA 1
ATOM 1563 C C . ARG A 1 201 ? -12.228 10.564 5.850 1.00 97.38 201 ARG A C 1
ATOM 1565 O O . ARG A 1 201 ? -13.402 10.474 5.503 1.00 97.38 201 ARG A O 1
ATOM 1572 N N . GLY A 1 202 ? -11.864 11.005 7.057 1.00 97.88 202 GLY A N 1
ATOM 1573 C CA . GLY A 1 202 ? -12.781 11.312 8.161 1.00 97.88 202 GLY A CA 1
ATOM 1574 C C . GLY A 1 202 ? -13.378 10.085 8.858 1.00 97.88 202 GLY A C 1
ATOM 1575 O O . GLY A 1 202 ? -13.966 10.196 9.933 1.00 97.88 202 GLY A O 1
ATOM 1576 N N . TRP A 1 203 ? -13.222 8.908 8.258 1.00 98.25 203 TRP A N 1
ATOM 1577 C CA . TRP A 1 203 ? -13.799 7.651 8.708 1.00 98.25 203 TRP A CA 1
ATOM 1578 C C . TRP A 1 203 ? -12.742 6.559 8.683 1.00 98.25 203 TRP A C 1
ATOM 1580 O O . TRP A 1 203 ? -11.905 6.525 7.780 1.00 98.25 203 TRP A O 1
ATOM 1590 N N . ARG A 1 204 ? -12.807 5.663 9.663 1.00 97.62 204 ARG A N 1
ATOM 1591 C CA . ARG A 1 204 ? -11.905 4.527 9.832 1.00 97.62 204 ARG A CA 1
ATOM 1592 C C . ARG A 1 204 ? -12.603 3.397 10.565 1.00 97.62 204 ARG A C 1
ATOM 1594 O O . ARG A 1 204 ? -13.460 3.626 11.418 1.00 97.62 204 ARG A O 1
ATOM 1601 N N . TYR A 1 205 ? -12.167 2.182 10.292 1.00 98.31 205 TYR A N 1
ATOM 1602 C CA . TYR A 1 205 ? -12.588 1.013 11.049 1.00 98.31 205 TYR A CA 1
ATOM 1603 C C . TYR A 1 205 ? -11.504 0.658 12.062 1.00 98.31 205 TYR A C 1
ATOM 1605 O O . TYR A 1 205 ? -10.331 0.562 11.708 1.00 98.31 205 TYR A O 1
ATOM 1613 N N . ALA A 1 206 ? -11.881 0.474 13.324 1.00 97.56 206 ALA A N 1
ATOM 1614 C CA . ALA A 1 206 ? -10.948 0.226 14.413 1.00 97.56 206 ALA A CA 1
ATOM 1615 C C . ALA A 1 206 ? -11.216 -1.107 15.117 1.00 97.56 206 ALA A C 1
ATOM 1617 O O . ALA A 1 206 ? -12.368 -1.496 15.307 1.00 97.56 206 ALA A O 1
ATOM 1618 N N . ALA A 1 207 ? -10.148 -1.776 15.538 1.00 96.88 207 ALA A N 1
ATOM 1619 C CA . ALA A 1 207 ? -10.197 -2.954 16.399 1.00 96.88 207 ALA A CA 1
ATOM 1620 C C . ALA A 1 207 ? -9.176 -2.817 17.543 1.00 96.88 207 ALA A C 1
ATOM 1622 O O . ALA A 1 207 ? -8.146 -2.162 17.368 1.00 96.88 207 ALA A O 1
ATOM 1623 N N . PRO A 1 208 ? -9.413 -3.413 18.722 1.00 95.69 208 PRO A N 1
ATOM 1624 C CA . PRO A 1 208 ? -8.416 -3.419 19.785 1.00 95.69 208 PRO A CA 1
ATOM 1625 C C . PRO A 1 208 ? -7.233 -4.325 19.417 1.00 95.69 208 PRO A C 1
ATOM 1627 O O . PRO A 1 208 ? -7.423 -5.436 18.925 1.00 95.69 208 PRO A O 1
ATOM 1630 N N . TYR A 1 209 ? -6.017 -3.880 19.729 1.00 91.69 209 TYR A N 1
ATOM 1631 C CA . TYR A 1 209 ? -4.803 -4.695 19.664 1.00 91.69 209 TYR A CA 1
ATOM 1632 C C . TYR A 1 209 ? -4.140 -4.729 21.032 1.00 91.69 209 TYR A C 1
ATOM 1634 O O . TYR A 1 209 ? -3.778 -3.686 21.565 1.00 91.69 209 TYR A O 1
ATOM 1642 N N . LEU A 1 210 ? -3.970 -5.910 21.619 1.00 91.06 210 LEU A N 1
ATOM 1643 C CA . LEU A 1 210 ? -3.312 -6.049 22.916 1.00 91.06 210 LEU A CA 1
ATOM 1644 C C . LEU A 1 210 ? -1.828 -6.337 22.696 1.00 91.06 210 LEU A C 1
ATOM 1646 O O . LEU A 1 210 ? -1.483 -7.372 22.133 1.00 91.06 210 LEU A O 1
ATOM 1650 N N . THR A 1 211 ? -0.936 -5.474 23.190 1.00 87.25 211 THR A N 1
ATOM 1651 C CA . THR A 1 211 ? 0.519 -5.683 23.056 1.00 87.25 211 THR A CA 1
ATOM 1652 C C . THR A 1 211 ? 0.986 -6.932 23.799 1.00 87.25 211 THR A C 1
ATOM 1654 O O . THR A 1 211 ? 2.013 -7.510 23.465 1.00 87.25 211 THR A O 1
ATOM 1657 N N . SER A 1 212 ? 0.203 -7.420 24.765 1.00 90.12 212 SER A N 1
ATOM 1658 C CA . SER A 1 212 ? 0.422 -8.726 25.394 1.00 90.12 212 SER A CA 1
ATOM 1659 C C . SER A 1 212 ? 0.352 -9.902 24.411 1.00 90.12 212 SER A C 1
ATOM 1661 O O . SER A 1 212 ? 0.825 -10.983 24.745 1.00 90.12 212 SER A O 1
ATOM 1663 N N . HIS A 1 213 ? -0.236 -9.721 23.224 1.00 86.44 213 HIS A N 1
ATOM 1664 C CA . HIS A 1 213 ? -0.310 -10.743 22.179 1.00 86.44 213 HIS A CA 1
ATOM 1665 C C . HIS A 1 213 ? 0.827 -10.648 21.156 1.00 86.44 213 HIS A C 1
ATOM 1667 O O . HIS A 1 213 ? 0.942 -11.545 20.332 1.00 86.44 213 HIS A O 1
ATOM 1673 N N . GLU A 1 214 ? 1.697 -9.634 21.216 1.00 83.69 214 GLU A N 1
ATOM 1674 C CA . GLU A 1 214 ? 2.742 -9.391 20.206 1.00 83.69 214 GLU A CA 1
ATOM 1675 C C . GLU A 1 214 ? 3.618 -10.626 19.946 1.00 83.69 214 GLU A C 1
ATOM 1677 O O . GLU A 1 214 ? 3.833 -11.016 18.801 1.00 83.69 214 GLU A O 1
ATOM 1682 N N . ALA A 1 215 ? 4.079 -11.294 21.008 1.00 81.69 215 ALA A N 1
ATOM 1683 C CA . ALA A 1 215 ? 4.890 -12.503 20.878 1.00 81.69 215 ALA A CA 1
ATOM 1684 C C . ALA A 1 215 ? 4.141 -13.642 20.163 1.00 81.69 215 ALA A C 1
ATOM 1686 O O . ALA A 1 215 ? 4.743 -14.346 19.355 1.00 81.69 215 ALA A O 1
ATOM 1687 N N . HIS A 1 216 ? 2.843 -13.791 20.435 1.00 83.81 216 HIS A N 1
ATOM 1688 C CA . HIS A 1 216 ? 1.998 -14.807 19.813 1.00 83.81 216 HIS A CA 1
ATOM 1689 C C . HIS A 1 216 ? 1.659 -14.458 18.359 1.00 83.81 216 HIS A C 1
ATOM 1691 O O . HIS A 1 216 ? 1.695 -15.330 17.499 1.00 83.81 216 HIS A O 1
ATOM 1697 N N . GLU A 1 217 ? 1.382 -13.188 18.056 1.00 81.12 217 GLU A N 1
ATOM 1698 C CA . GLU A 1 217 ? 1.195 -12.710 16.680 1.00 81.12 217 GLU A CA 1
ATOM 1699 C C . GLU A 1 217 ? 2.450 -12.941 15.841 1.00 81.12 217 GLU A C 1
ATOM 1701 O O . GLU A 1 217 ? 2.366 -13.462 14.732 1.00 81.12 217 GLU A O 1
ATOM 1706 N N . ARG A 1 218 ? 3.625 -12.632 16.398 1.00 79.19 218 ARG A N 1
ATOM 1707 C CA . ARG A 1 218 ? 4.906 -12.873 15.736 1.00 79.19 218 ARG A CA 1
ATOM 1708 C C . ARG A 1 218 ? 5.152 -14.361 15.485 1.00 79.19 218 ARG A C 1
ATOM 1710 O O . ARG A 1 218 ? 5.636 -14.717 14.420 1.00 79.19 218 ARG A O 1
ATOM 1717 N N . GLU A 1 219 ? 4.819 -15.229 16.438 1.00 80.69 219 GLU A N 1
ATOM 1718 C CA . GLU A 1 219 ? 4.888 -16.684 16.248 1.00 80.69 219 GLU A CA 1
ATOM 1719 C C . GLU A 1 219 ? 3.919 -17.153 15.153 1.00 80.69 219 GLU A C 1
ATOM 1721 O O . GLU A 1 219 ? 4.318 -17.877 14.244 1.00 80.69 219 GLU A O 1
ATOM 1726 N N . ASN A 1 220 ? 2.680 -16.655 15.167 1.00 80.94 220 ASN A N 1
ATOM 1727 C CA . ASN A 1 220 ? 1.687 -16.952 14.138 1.00 80.94 220 ASN A CA 1
ATOM 1728 C C . ASN A 1 220 ? 2.140 -16.505 12.744 1.00 80.94 220 ASN A C 1
ATOM 1730 O O . ASN A 1 220 ? 1.867 -17.208 11.778 1.00 80.94 220 ASN A O 1
ATOM 1734 N N . MET A 1 221 ? 2.845 -15.376 12.620 1.00 76.31 221 MET A N 1
ATOM 1735 C CA . MET A 1 221 ? 3.390 -14.918 11.337 1.00 76.31 221 MET A CA 1
ATOM 1736 C C . MET A 1 221 ? 4.408 -15.896 10.738 1.00 76.31 221 MET A C 1
ATOM 1738 O O . MET A 1 221 ? 4.464 -16.026 9.518 1.00 76.31 221 MET A O 1
ATOM 1742 N N . TYR A 1 222 ? 5.186 -16.604 11.565 1.00 76.88 222 TYR A N 1
ATOM 1743 C CA . TYR A 1 222 ? 6.127 -17.622 11.079 1.00 76.88 222 TYR A CA 1
ATOM 1744 C C . TYR A 1 222 ? 5.432 -18.902 10.607 1.00 76.88 222 TYR A C 1
ATOM 1746 O O . TYR A 1 222 ? 5.948 -19.601 9.736 1.00 76.88 222 TYR A O 1
ATOM 1754 N N . ASP A 1 223 ? 4.256 -19.186 11.161 1.00 81.75 223 ASP A N 1
ATOM 1755 C CA . ASP A 1 223 ? 3.504 -20.423 10.951 1.00 81.75 223 ASP A CA 1
ATOM 1756 C C . ASP A 1 223 ? 2.233 -20.229 10.107 1.00 81.75 223 ASP A C 1
ATOM 1758 O O . ASP A 1 223 ? 1.385 -21.129 10.013 1.00 81.75 223 ASP A O 1
ATOM 1762 N N . ILE A 1 224 ? 2.093 -19.062 9.479 1.00 80.50 224 ILE A N 1
ATOM 1763 C CA . ILE A 1 224 ? 0.904 -18.700 8.720 1.00 80.50 224 ILE A CA 1
ATOM 1764 C C . ILE A 1 224 ? 0.772 -19.559 7.459 1.00 80.50 224 ILE A C 1
ATOM 1766 O O . ILE A 1 224 ? 1.730 -19.840 6.736 1.00 80.50 224 ILE A O 1
ATOM 1770 N N . ARG A 1 225 ? -0.451 -20.009 7.191 1.00 82.88 225 ARG A N 1
ATOM 1771 C CA . ARG A 1 225 ? -0.825 -20.804 6.022 1.00 82.88 225 ARG A CA 1
ATOM 1772 C C . ARG A 1 225 ? -1.928 -20.097 5.255 1.00 82.88 225 ARG A C 1
ATOM 1774 O O . ARG A 1 225 ? -2.759 -19.403 5.837 1.00 82.88 225 ARG A O 1
ATOM 1781 N N . MET A 1 226 ? -1.977 -20.350 3.953 1.00 80.50 226 MET A N 1
ATOM 1782 C CA . MET A 1 226 ? -3.093 -19.925 3.117 1.00 80.50 226 MET A CA 1
ATOM 1783 C C . MET A 1 226 ? -4.346 -20.745 3.451 1.00 80.50 226 MET A C 1
ATOM 1785 O O . MET A 1 226 ? -4.276 -21.979 3.411 1.00 80.50 226 MET A O 1
ATOM 1789 N N . PRO A 1 227 ? -5.484 -20.102 3.775 1.00 82.50 227 PRO A N 1
ATOM 1790 C CA . PRO A 1 227 ? -6.764 -20.793 3.880 1.00 82.50 227 PRO A CA 1
ATOM 1791 C C . PRO A 1 227 ? -7.117 -21.541 2.580 1.00 82.50 227 PRO A C 1
ATOM 1793 O O . PRO A 1 227 ? -6.625 -21.191 1.505 1.00 82.50 227 PRO A O 1
ATOM 1796 N N . PRO A 1 228 ? -7.989 -22.563 2.630 1.00 79.12 228 PRO A N 1
ATOM 1797 C CA . PRO A 1 228 ? -8.513 -23.173 1.412 1.00 79.12 228 PRO A CA 1
ATOM 1798 C C . PRO A 1 228 ? -9.368 -22.164 0.623 1.00 79.12 228 PRO A C 1
ATOM 1800 O O . PRO A 1 228 ? -10.007 -21.300 1.220 1.00 79.12 228 PRO A O 1
ATOM 1803 N N . LYS A 1 229 ? -9.435 -22.333 -0.707 1.00 71.88 229 LYS A N 1
ATOM 1804 C CA . LYS A 1 229 ? -10.299 -21.560 -1.631 1.00 71.88 229 LYS A CA 1
ATOM 1805 C C . LYS A 1 229 ? -10.005 -20.056 -1.719 1.00 71.88 229 LYS A C 1
ATOM 1807 O O . LYS A 1 229 ? -10.909 -19.247 -1.875 1.00 71.88 229 LYS A O 1
ATOM 1812 N N . VAL A 1 230 ? -8.736 -19.684 -1.629 1.00 67.75 230 VAL A N 1
ATOM 1813 C CA . VAL A 1 230 ? -8.320 -18.277 -1.722 1.00 67.75 230 VAL A CA 1
ATOM 1814 C C . VAL A 1 230 ? -8.145 -17.797 -3.174 1.00 67.75 230 VAL A C 1
ATOM 1816 O O . VAL A 1 230 ? -8.066 -16.600 -3.432 1.00 67.75 230 VAL A O 1
ATOM 1819 N N . ALA A 1 231 ? -8.145 -18.707 -4.149 1.00 65.44 231 ALA A N 1
ATOM 1820 C CA . ALA A 1 231 ? -8.185 -18.333 -5.560 1.00 65.44 231 ALA A CA 1
ATOM 1821 C C . ALA A 1 231 ? -9.584 -17.802 -5.949 1.00 65.44 231 ALA A C 1
ATOM 1823 O O . ALA A 1 231 ? -10.579 -18.323 -5.435 1.00 65.44 231 ALA A O 1
ATOM 1824 N N . PRO A 1 232 ? -9.696 -16.829 -6.880 1.00 62.19 232 PRO A N 1
ATOM 1825 C CA . PRO A 1 232 ? -10.945 -16.518 -7.555 1.00 62.19 232 PRO A CA 1
ATOM 1826 C C . PRO A 1 232 ? -11.633 -17.788 -7.981 1.00 62.19 232 PRO A C 1
ATOM 1828 O O . PRO A 1 232 ? -11.060 -18.639 -8.666 1.00 62.19 232 PRO A O 1
ATOM 1831 N N . THR A 1 233 ? -12.865 -17.913 -7.531 1.00 62.88 233 THR A N 1
ATOM 1832 C CA . THR A 1 233 ? -13.600 -19.151 -7.685 1.00 62.88 233 THR A CA 1
ATOM 1833 C C . THR A 1 233 ? -14.222 -19.227 -9.065 1.00 62.88 233 THR A C 1
ATOM 1835 O O . THR A 1 233 ? -14.427 -20.331 -9.568 1.00 62.88 233 THR A O 1
ATOM 1838 N N . GLN A 1 234 ? -14.517 -18.074 -9.684 1.00 65.88 234 GLN A N 1
ATOM 1839 C CA . GLN A 1 234 ? -15.184 -17.978 -10.982 1.00 65.88 234 GLN A CA 1
ATOM 1840 C C . GLN A 1 234 ? -14.798 -16.693 -11.736 1.00 65.88 234 GLN A C 1
ATOM 1842 O O . GLN A 1 234 ? -14.542 -15.648 -11.135 1.00 65.88 234 GLN A O 1
ATOM 1847 N N . PHE A 1 235 ? -14.813 -16.754 -13.068 1.00 70.06 235 PHE A N 1
ATOM 1848 C CA . PHE A 1 235 ? -14.904 -15.573 -13.927 1.00 70.06 235 PHE A CA 1
ATOM 1849 C C . PHE A 1 235 ? -16.357 -15.435 -14.391 1.00 70.06 235 PHE A C 1
ATOM 1851 O O . PHE A 1 235 ? -16.887 -16.318 -15.066 1.00 70.06 235 PHE A O 1
ATOM 1858 N N . ASP A 1 236 ? -17.018 -14.349 -13.998 1.00 69.88 236 ASP A N 1
ATOM 1859 C CA . ASP A 1 236 ? -18.353 -14.015 -14.481 1.00 69.88 236 ASP A CA 1
ATOM 1860 C C . ASP A 1 236 ? -18.213 -13.431 -15.887 1.00 69.88 236 ASP A C 1
ATOM 1862 O O . ASP A 1 236 ? -17.837 -12.272 -16.061 1.00 69.88 236 ASP A O 1
ATOM 1866 N N . VAL A 1 237 ? -18.487 -14.268 -16.887 1.00 68.19 237 VAL A N 1
ATOM 1867 C CA . VAL A 1 237 ? -18.358 -13.932 -18.311 1.00 68.19 237 VAL A CA 1
ATOM 1868 C C . VAL A 1 237 ? -19.329 -12.823 -18.721 1.00 68.19 237 VAL A C 1
ATOM 1870 O O . VAL A 1 237 ? -19.006 -12.023 -19.589 1.00 68.19 237 VAL A O 1
ATOM 1873 N N . HIS A 1 238 ? -20.505 -12.737 -18.093 1.00 70.88 238 HIS A N 1
ATOM 1874 C CA . HIS A 1 238 ? -21.506 -11.729 -18.445 1.00 70.88 238 HIS A CA 1
ATOM 1875 C C . HIS A 1 238 ? -21.167 -10.363 -17.861 1.00 70.88 238 HIS A C 1
ATOM 1877 O O . HIS A 1 238 ? -21.351 -9.343 -18.521 1.00 70.88 238 HIS A O 1
ATOM 1883 N N . ALA A 1 239 ? -20.666 -10.342 -16.627 1.00 70.94 239 ALA A N 1
ATOM 1884 C CA . ALA A 1 239 ? -20.196 -9.117 -15.995 1.00 70.94 239 ALA A CA 1
ATOM 1885 C C . ALA A 1 239 ? -18.729 -8.800 -16.322 1.00 70.94 239 ALA A C 1
ATOM 1887 O O . ALA A 1 239 ? -18.219 -7.799 -15.826 1.00 70.94 239 ALA A O 1
ATOM 1888 N N . CYS A 1 240 ? -18.063 -9.652 -17.112 1.00 68.00 240 CYS A N 1
ATOM 1889 C CA . CYS A 1 240 ? -16.634 -9.611 -17.393 1.00 68.00 240 CYS A CA 1
ATOM 1890 C C . CYS A 1 240 ? -15.821 -9.300 -16.132 1.00 68.00 240 CYS A C 1
ATOM 1892 O O . CYS A 1 240 ? -15.050 -8.350 -16.128 1.00 68.00 240 CYS A O 1
ATOM 1894 N N . LYS A 1 241 ? -16.017 -10.050 -15.041 1.00 72.38 241 LYS A N 1
ATOM 1895 C CA . LYS A 1 241 ? -15.327 -9.788 -13.767 1.00 72.38 241 LYS A CA 1
ATOM 1896 C C . LYS A 1 241 ? -14.894 -11.064 -13.071 1.00 72.38 241 LYS A C 1
ATOM 1898 O O . LYS A 1 241 ? -15.568 -12.091 -13.134 1.00 72.38 241 LYS A O 1
ATOM 1903 N N . PHE A 1 242 ? -13.798 -10.978 -12.333 1.00 68.75 242 PHE A N 1
ATOM 1904 C CA . PHE A 1 242 ? -13.434 -12.040 -11.407 1.00 68.75 242 PHE A CA 1
ATOM 1905 C C . PHE A 1 242 ? -14.335 -11.999 -10.176 1.00 68.75 242 PHE A C 1
ATOM 1907 O O . PHE A 1 242 ? -14.563 -10.943 -9.582 1.00 68.75 242 PHE A O 1
ATOM 1914 N N . VAL A 1 243 ? -14.843 -13.166 -9.794 1.00 70.06 243 VAL A N 1
ATOM 1915 C CA . VAL A 1 243 ? -15.582 -13.368 -8.555 1.00 70.06 243 VAL A CA 1
ATOM 1916 C C . VAL A 1 243 ? -14.644 -14.060 -7.576 1.00 70.06 243 VAL A C 1
ATOM 1918 O O . VAL A 1 243 ? -14.245 -15.208 -7.776 1.00 70.06 243 VAL A O 1
ATOM 1921 N N . ALA A 1 244 ? -14.274 -13.336 -6.524 1.00 73.75 244 ALA A N 1
ATOM 1922 C CA . ALA A 1 244 ? -13.556 -13.890 -5.387 1.00 73.75 244 ALA A CA 1
ATOM 1923 C C . ALA A 1 244 ? -14.553 -14.195 -4.263 1.00 73.75 244 ALA A C 1
ATOM 1925 O O . ALA A 1 244 ? -15.369 -13.344 -3.891 1.00 73.75 244 ALA A O 1
ATOM 1926 N N . GLU A 1 245 ? -14.500 -15.417 -3.734 1.00 81.50 245 GLU A N 1
ATOM 1927 C CA . GLU A 1 245 ? -15.196 -15.749 -2.493 1.00 81.50 245 GLU A CA 1
ATOM 1928 C C . GLU A 1 245 ? -14.520 -15.041 -1.309 1.00 81.50 245 GLU A C 1
ATOM 1930 O O . GLU A 1 245 ? -13.315 -14.780 -1.349 1.00 81.50 245 GLU A O 1
ATOM 1935 N N . PRO A 1 246 ? -15.266 -14.726 -0.235 1.00 85.88 246 PRO A N 1
ATOM 1936 C CA . PRO A 1 246 ? -14.652 -14.197 0.969 1.00 85.88 246 PRO A CA 1
ATOM 1937 C C . PRO A 1 246 ? -13.592 -15.144 1.535 1.00 85.88 246 PRO A C 1
ATOM 1939 O O . PRO A 1 246 ? -13.875 -16.325 1.741 1.00 85.88 246 PRO A O 1
ATOM 1942 N N . ILE A 1 247 ? -12.396 -14.629 1.840 1.00 85.50 247 ILE A N 1
ATOM 1943 C CA . ILE A 1 247 ? -11.349 -15.453 2.450 1.00 85.50 247 ILE A CA 1
ATOM 1944 C C . ILE A 1 247 ? -11.767 -15.840 3.876 1.00 85.50 247 ILE A C 1
ATOM 1946 O O . ILE A 1 247 ? -12.037 -14.951 4.692 1.00 85.50 247 ILE A O 1
ATOM 1950 N N . PRO A 1 248 ? -11.783 -17.143 4.219 1.00 89.50 248 PRO A N 1
ATOM 1951 C CA . PRO A 1 248 ? -12.169 -17.601 5.547 1.00 89.50 248 PRO A CA 1
ATOM 1952 C C . PRO A 1 248 ? -11.363 -16.932 6.665 1.00 89.50 248 PRO A C 1
ATOM 1954 O O . PRO A 1 248 ? -10.134 -16.932 6.642 1.00 89.50 248 PRO A O 1
ATOM 1957 N N . GLY A 1 249 ? -12.058 -16.406 7.675 1.00 90.56 249 GLY A N 1
ATOM 1958 C CA . GLY A 1 249 ? -11.451 -15.733 8.824 1.00 90.56 249 GLY A CA 1
ATOM 1959 C C . GLY A 1 249 ? -11.008 -14.293 8.571 1.00 90.56 249 GLY A C 1
ATOM 1960 O O . GLY A 1 249 ? -10.450 -13.686 9.476 1.00 90.56 249 GLY A O 1
ATOM 1961 N N . MET A 1 250 ? -11.241 -13.723 7.387 1.00 90.56 250 MET A N 1
ATOM 1962 C CA . MET A 1 250 ? -10.707 -12.410 7.008 1.00 90.56 250 MET A CA 1
ATOM 1963 C C . MET A 1 250 ? -11.807 -11.397 6.705 1.00 90.56 250 MET A C 1
ATOM 1965 O O . MET A 1 250 ? -12.918 -11.758 6.313 1.00 90.56 250 MET A O 1
ATOM 1969 N N . VAL A 1 251 ? -11.488 -10.111 6.874 1.00 91.25 251 VAL A N 1
ATOM 1970 C CA . VAL A 1 251 ? -12.329 -9.000 6.409 1.00 91.25 251 VAL A CA 1
ATOM 1971 C C . VAL A 1 251 ? -11.878 -8.557 5.025 1.00 91.25 251 VAL A C 1
ATOM 1973 O O . VAL A 1 251 ? -10.680 -8.437 4.763 1.00 91.25 251 VAL A O 1
ATOM 1976 N N . LYS A 1 252 ? -12.848 -8.285 4.153 1.00 89.69 252 LYS A N 1
ATOM 1977 C CA . LYS A 1 252 ? -12.596 -7.619 2.876 1.00 89.69 252 LYS A CA 1
ATOM 1978 C C . LYS A 1 252 ? -12.200 -6.172 3.151 1.00 89.69 252 LYS A C 1
ATOM 1980 O O . LYS A 1 252 ? -12.913 -5.484 3.885 1.00 89.69 252 LYS A O 1
ATOM 1985 N N . LEU A 1 253 ? -11.096 -5.711 2.570 1.00 88.19 253 LEU A N 1
ATOM 1986 C CA . LEU A 1 253 ? -10.614 -4.351 2.790 1.00 88.19 253 LEU A CA 1
ATOM 1987 C C . LEU A 1 253 ? -11.521 -3.331 2.072 1.00 88.19 253 LEU A C 1
ATOM 1989 O O . LEU A 1 253 ? -11.630 -3.373 0.844 1.00 88.19 253 LEU A O 1
ATOM 1993 N N . PRO A 1 254 ? -12.173 -2.397 2.790 1.00 93.12 254 PRO A N 1
ATOM 1994 C CA . PRO A 1 254 ? -12.899 -1.315 2.141 1.00 93.12 254 PRO A CA 1
ATOM 1995 C C . PRO A 1 254 ? -11.924 -0.300 1.534 1.00 93.12 254 PRO A C 1
ATOM 1997 O O . PRO A 1 254 ? -11.117 0.311 2.235 1.00 93.12 254 PRO A O 1
ATOM 2000 N N . LEU A 1 255 ? -12.017 -0.092 0.223 1.00 92.75 255 LEU A N 1
ATOM 2001 C CA . LEU A 1 255 ? -11.137 0.836 -0.482 1.00 92.75 255 LEU A CA 1
ATOM 2002 C C . LEU A 1 255 ? -11.354 2.282 -0.007 1.00 92.75 255 LEU A C 1
ATOM 2004 O O . LEU A 1 255 ? -12.481 2.749 0.169 1.00 92.75 255 LEU A O 1
ATOM 2008 N N . GLY A 1 256 ? -10.248 2.989 0.190 1.00 94.62 256 GLY A N 1
ATOM 2009 C CA . GLY A 1 256 ? -10.168 4.368 0.651 1.00 94.62 256 GLY A CA 1
ATOM 2010 C C . GLY A 1 256 ? -10.471 4.577 2.132 1.00 94.62 256 GLY A C 1
ATOM 2011 O O . GLY A 1 256 ? -10.582 5.726 2.551 1.00 94.62 256 GLY A O 1
ATOM 2012 N N . ILE A 1 257 ? -10.647 3.514 2.926 1.00 96.81 257 ILE A N 1
ATOM 2013 C CA . ILE A 1 257 ? -10.961 3.622 4.355 1.00 96.81 257 ILE A CA 1
ATOM 2014 C C . ILE A 1 257 ? -9.886 2.889 5.170 1.00 96.81 257 ILE A C 1
ATOM 2016 O O . ILE A 1 257 ? -9.764 1.669 5.049 1.00 96.81 257 ILE A O 1
ATOM 2020 N N . PRO A 1 258 ? -9.137 3.596 6.034 1.00 96.38 258 PRO A N 1
ATOM 2021 C CA . PRO A 1 258 ? -8.109 2.977 6.862 1.00 96.38 258 PRO A CA 1
ATOM 2022 C C . PRO A 1 258 ? -8.678 1.961 7.862 1.00 96.38 258 PRO A C 1
ATOM 2024 O O . PRO A 1 258 ? -9.697 2.214 8.521 1.00 96.38 258 PRO A O 1
ATOM 2027 N N . LEU A 1 259 ? -7.976 0.835 8.021 1.00 95.31 259 LEU A N 1
ATOM 2028 C CA . LEU A 1 259 ? -8.131 -0.077 9.153 1.00 95.31 259 LEU A CA 1
ATOM 2029 C C . LEU A 1 259 ? -7.073 0.236 10.206 1.00 95.31 259 LEU A C 1
ATOM 2031 O O . LEU A 1 259 ? -5.877 0.317 9.919 1.00 95.31 259 LEU A O 1
ATOM 2035 N N . VAL A 1 260 ? -7.526 0.377 11.444 1.00 95.00 260 VAL A N 1
ATOM 2036 C CA . VAL A 1 260 ? -6.734 0.907 12.550 1.00 95.00 260 VAL A CA 1
ATOM 2037 C C . VAL A 1 260 ? -6.794 -0.044 13.736 1.00 95.00 260 VAL A C 1
ATOM 2039 O O . VAL A 1 260 ? -7.829 -0.646 14.025 1.00 95.00 260 VAL A O 1
ATOM 2042 N N . HIS A 1 261 ? -5.689 -0.161 14.458 1.00 93.94 261 HIS A N 1
ATOM 2043 C CA . HIS A 1 261 ? -5.653 -0.809 15.759 1.00 93.94 261 HIS A CA 1
ATOM 2044 C C . HIS A 1 261 ? -5.557 0.217 16.878 1.00 93.94 261 HIS A C 1
ATOM 2046 O O . HIS A 1 261 ? -4.774 1.158 16.814 1.00 93.94 261 HIS A O 1
ATOM 2052 N N . HIS A 1 262 ? -6.350 0.023 17.926 1.00 94.88 262 HIS A N 1
ATOM 2053 C CA . HIS A 1 262 ? -6.209 0.752 19.182 1.00 94.88 262 HIS A CA 1
ATOM 2054 C C . HIS A 1 262 ? -5.255 -0.014 20.091 1.00 94.88 262 HIS A C 1
ATOM 2056 O O . HIS A 1 262 ? -5.590 -1.100 20.576 1.00 94.88 262 HIS A O 1
ATOM 2062 N N . VAL A 1 263 ? -4.061 0.536 20.309 1.00 90.69 263 VAL A N 1
ATOM 2063 C CA . VAL A 1 263 ? -3.015 -0.118 21.105 1.00 90.69 263 VAL A CA 1
ATOM 2064 C C . VAL A 1 263 ? -3.476 -0.254 22.554 1.00 90.69 263 VAL A C 1
ATOM 2066 O O . VAL A 1 263 ? -3.840 0.720 23.207 1.00 90.69 263 VAL A O 1
ATOM 2069 N N . ASN A 1 264 ? -3.472 -1.484 23.059 1.00 91.62 264 ASN A N 1
ATOM 2070 C CA . ASN A 1 264 ? -4.051 -1.895 24.338 1.00 91.62 264 ASN A CA 1
ATOM 2071 C C . ASN A 1 264 ? -5.519 -1.481 24.519 1.00 91.62 264 ASN A C 1
ATOM 2073 O O . ASN A 1 264 ? -5.976 -1.260 25.638 1.00 91.62 264 ASN A O 1
ATOM 2077 N N . GLY A 1 265 ? -6.255 -1.381 23.408 1.00 92.38 265 GLY A N 1
ATOM 2078 C CA . GLY A 1 265 ? -7.645 -0.938 23.390 1.00 92.38 265 GLY A CA 1
ATOM 2079 C C . GLY A 1 265 ? -7.834 0.552 23.677 1.00 92.38 265 GLY A C 1
ATOM 2080 O O . GLY A 1 265 ? -8.974 0.965 23.862 1.00 92.38 265 GLY A O 1
ATOM 2081 N N . ASP A 1 266 ? -6.765 1.357 23.718 1.00 92.88 266 ASP A N 1
ATOM 2082 C CA . ASP A 1 266 ? -6.856 2.800 23.946 1.00 92.88 266 ASP A CA 1
ATOM 2083 C C . ASP A 1 266 ? -7.260 3.537 22.654 1.00 92.88 266 ASP A C 1
ATOM 2085 O O . ASP A 1 266 ? -6.473 3.584 21.699 1.00 92.88 266 ASP A O 1
ATOM 2089 N N . PRO A 1 267 ? -8.450 4.171 22.603 1.00 91.69 267 PRO A N 1
ATOM 2090 C CA . PRO A 1 267 ? -8.905 4.886 21.417 1.00 91.69 267 PRO A CA 1
ATOM 2091 C C . PRO A 1 267 ? -8.018 6.068 21.018 1.00 91.69 267 PRO A C 1
ATOM 2093 O O . PRO A 1 267 ? -8.063 6.489 19.859 1.00 91.69 267 PRO A O 1
ATOM 2096 N N . LYS A 1 268 ? -7.226 6.595 21.964 1.00 89.75 268 LYS A N 1
ATOM 2097 C CA . LYS A 1 268 ? -6.277 7.696 21.754 1.00 89.75 268 LYS A CA 1
ATOM 2098 C C . LYS A 1 268 ? -4.953 7.234 21.162 1.00 89.75 268 LYS A C 1
ATOM 2100 O O . LYS A 1 268 ? -4.136 8.067 20.798 1.00 89.75 268 LYS A O 1
ATOM 2105 N N . ARG A 1 269 ? -4.731 5.927 21.040 1.00 88.62 269 ARG A N 1
ATOM 2106 C CA . ARG A 1 269 ? -3.517 5.369 20.439 1.00 88.62 269 ARG A CA 1
ATOM 2107 C C . ARG A 1 269 ? -3.864 4.558 19.192 1.00 88.62 269 ARG A C 1
ATOM 2109 O O . ARG A 1 269 ? -3.649 3.342 19.184 1.00 88.62 269 ARG A O 1
ATOM 2116 N N . PRO A 1 270 ? -4.468 5.196 18.168 1.00 92.94 270 PRO A N 1
ATOM 2117 C CA . PRO A 1 270 ? -4.688 4.548 16.890 1.00 92.94 270 PRO A CA 1
ATOM 2118 C C . PRO A 1 270 ? -3.350 4.337 16.175 1.00 92.94 270 PRO A C 1
ATOM 2120 O O . PRO A 1 270 ? -2.512 5.232 16.147 1.00 92.94 270 PRO A O 1
ATOM 2123 N N . VAL A 1 271 ? -3.178 3.161 15.583 1.00 90.88 271 VAL A N 1
ATOM 2124 C CA . VAL A 1 271 ? -2.112 2.866 14.623 1.00 90.88 271 VAL A CA 1
ATOM 2125 C C . VAL A 1 271 ? -2.762 2.303 13.374 1.00 90.88 271 VAL A C 1
ATOM 2127 O O . VAL A 1 271 ? -3.533 1.341 13.439 1.00 90.88 271 VAL A O 1
ATOM 2130 N N . THR A 1 272 ? -2.493 2.925 12.239 1.00 92.94 272 THR A N 1
ATOM 2131 C CA . THR A 1 272 ? -2.993 2.488 10.946 1.00 92.94 272 THR A CA 1
ATOM 2132 C C . THR A 1 272 ? -2.264 1.225 10.528 1.00 92.94 272 THR A C 1
ATOM 2134 O O . THR A 1 272 ? -1.043 1.206 10.413 1.00 92.94 272 THR A O 1
ATOM 2137 N N . ILE A 1 273 ? -3.017 0.156 10.278 1.00 88.75 273 ILE A N 1
ATOM 2138 C CA . ILE A 1 273 ? -2.431 -1.131 9.896 1.00 88.75 273 ILE A CA 1
ATOM 2139 C C . ILE A 1 273 ? -2.479 -1.326 8.385 1.00 88.75 273 ILE A C 1
ATOM 2141 O O . ILE A 1 273 ? -1.554 -1.887 7.807 1.00 88.75 273 ILE A O 1
ATOM 2145 N N . VAL A 1 274 ? -3.550 -0.871 7.731 1.00 88.88 274 VAL A N 1
ATOM 2146 C CA . VAL A 1 274 ? -3.667 -0.927 6.271 1.00 88.88 274 VAL A CA 1
ATOM 2147 C C . VAL A 1 274 ? -4.665 0.107 5.765 1.00 88.88 274 VAL A C 1
ATOM 2149 O O . VAL A 1 274 ? -5.683 0.384 6.398 1.00 88.88 274 VAL A O 1
ATOM 2152 N N . CYS A 1 275 ? -4.393 0.635 4.581 1.00 91.06 275 CYS A N 1
ATOM 2153 C CA . CYS A 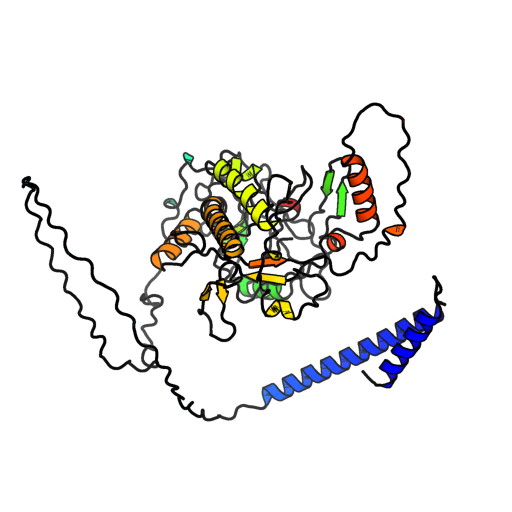1 275 ? -5.356 1.324 3.741 1.00 91.06 275 CYS A CA 1
ATOM 2154 C C . CYS A 1 275 ? -4.990 1.006 2.289 1.00 91.06 275 CYS A C 1
ATOM 2156 O O . CYS A 1 275 ? -3.808 0.916 1.957 1.00 91.06 275 CYS A O 1
ATOM 2158 N N . ALA A 1 276 ? -5.987 0.837 1.430 1.00 90.75 276 ALA A N 1
ATOM 2159 C CA . ALA A 1 276 ? -5.772 0.682 -0.001 1.00 90.75 276 ALA A CA 1
ATOM 2160 C C . ALA A 1 276 ? -6.699 1.618 -0.755 1.00 90.75 276 ALA A C 1
ATOM 2162 O O . ALA A 1 276 ? -7.840 1.816 -0.349 1.00 90.75 276 ALA A O 1
ATOM 2163 N N . HIS A 1 277 ? -6.228 2.150 -1.874 1.00 91.12 277 HIS A N 1
ATOM 2164 C CA . HIS A 1 277 ? -7.008 3.018 -2.740 1.00 91.12 277 HIS A CA 1
ATOM 2165 C C . HIS A 1 277 ? -7.106 2.425 -4.146 1.00 91.12 277 HIS A C 1
ATOM 2167 O O . HIS A 1 277 ? -6.132 1.895 -4.673 1.00 91.12 277 HIS A O 1
ATOM 2173 N N . SER A 1 278 ? -8.273 2.566 -4.773 1.00 89.62 278 SER A N 1
ATOM 2174 C CA . SER A 1 278 ? -8.405 2.509 -6.233 1.00 89.62 278 SER A CA 1
ATOM 2175 C C . SER A 1 278 ? -8.300 3.907 -6.841 1.00 89.62 278 SER A C 1
ATOM 2177 O O . SER A 1 278 ? -8.442 4.912 -6.133 1.00 89.62 278 SER A O 1
ATOM 2179 N N . LEU A 1 279 ? -8.142 3.968 -8.169 1.00 89.00 279 LEU A N 1
ATOM 2180 C CA . LEU A 1 279 ? -8.218 5.218 -8.932 1.00 89.00 279 LEU A CA 1
ATOM 2181 C C . LEU A 1 279 ? -9.511 5.999 -8.646 1.00 89.00 279 LEU A C 1
ATOM 2183 O O . LEU A 1 279 ? -9.464 7.208 -8.441 1.00 89.00 279 LEU A O 1
ATOM 2187 N N . ASP A 1 280 ? -10.645 5.312 -8.518 1.00 91.50 280 ASP A N 1
ATOM 2188 C CA . ASP A 1 280 ? -11.921 5.964 -8.208 1.00 91.50 280 ASP A CA 1
ATOM 2189 C C . ASP A 1 280 ? -11.930 6.573 -6.802 1.00 91.50 280 ASP A C 1
ATOM 2191 O O . ASP A 1 280 ? -12.436 7.676 -6.593 1.00 91.50 280 ASP A O 1
ATOM 2195 N N . THR A 1 281 ? -11.346 5.882 -5.817 1.00 94.38 281 THR A N 1
ATOM 2196 C CA . THR A 1 281 ? -11.312 6.404 -4.443 1.00 94.38 281 THR A CA 1
ATOM 2197 C C . THR A 1 281 ? -10.375 7.597 -4.288 1.00 94.38 281 THR A C 1
ATOM 2199 O O . THR A 1 281 ? -10.681 8.486 -3.500 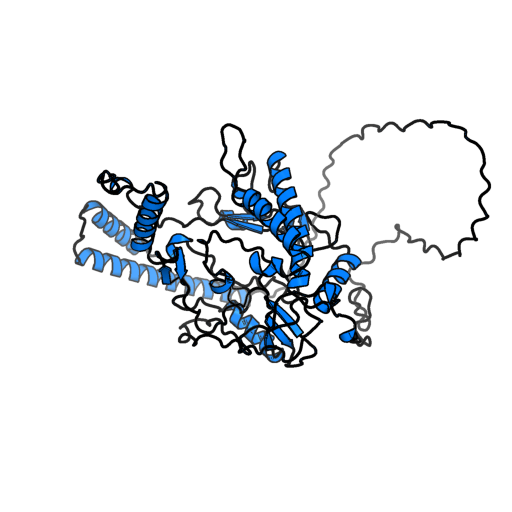1.00 94.38 281 THR A O 1
ATOM 2202 N N . VAL A 1 282 ? -9.264 7.673 -5.035 1.00 95.31 282 VAL A N 1
ATOM 2203 C CA . VAL A 1 282 ? -8.356 8.833 -4.934 1.00 95.31 282 VAL A CA 1
ATOM 2204 C C . VAL A 1 282 ? -8.951 10.095 -5.555 1.00 95.31 282 VAL A C 1
ATOM 2206 O O . VAL A 1 282 ? -8.645 11.189 -5.091 1.00 95.31 282 VAL A O 1
ATOM 2209 N N . LEU A 1 283 ? -9.855 9.973 -6.534 1.00 96.50 283 LEU A N 1
ATOM 2210 C CA . LEU A 1 283 ? -10.565 11.116 -7.130 1.00 96.50 283 LEU A CA 1
ATOM 2211 C C . LEU A 1 283 ? -11.481 11.852 -6.140 1.00 96.50 283 LEU A C 1
ATOM 2213 O O . LEU A 1 283 ? -11.907 12.971 -6.408 1.00 96.50 283 LEU A O 1
ATOM 2217 N N . GLN A 1 284 ? -11.748 11.258 -4.976 1.00 97.00 284 GLN A N 1
ATOM 2218 C CA . GLN A 1 284 ? -12.515 11.874 -3.891 1.00 97.00 284 GLN A CA 1
ATOM 2219 C C . GLN A 1 284 ? -11.692 12.895 -3.086 1.00 97.00 284 GLN A C 1
ATOM 2221 O O . GLN A 1 284 ? -12.214 13.492 -2.143 1.00 97.00 284 GLN A O 1
ATOM 2226 N N . TYR A 1 285 ? -10.414 13.072 -3.424 1.00 97.88 285 TYR A N 1
ATOM 2227 C CA . TYR A 1 285 ? -9.469 13.965 -2.761 1.00 97.88 285 TYR A CA 1
ATOM 2228 C C . TYR A 1 285 ? -8.908 14.987 -3.750 1.00 97.88 285 TYR A C 1
ATOM 2230 O O . TYR A 1 285 ? -8.876 14.753 -4.960 1.00 97.88 285 TYR A O 1
ATOM 2238 N N . LYS A 1 286 ? -8.408 16.115 -3.235 1.00 97.56 286 LYS A N 1
ATOM 2239 C CA . LYS A 1 286 ? -7.849 17.194 -4.066 1.00 97.56 286 LYS A CA 1
ATOM 2240 C C . LYS A 1 286 ? -6.643 16.748 -4.910 1.00 97.56 286 LYS A C 1
ATOM 2242 O O . LYS A 1 286 ? -6.448 17.269 -6.002 1.00 97.56 286 LYS A O 1
ATOM 2247 N N . GLU A 1 287 ? -5.861 15.775 -4.436 1.00 96.88 287 GLU A N 1
ATOM 2248 C CA . GLU A 1 287 ? -4.705 15.202 -5.145 1.00 96.88 287 GLU A CA 1
ATOM 2249 C C . GLU A 1 287 ? -5.100 14.168 -6.204 1.00 96.88 287 GLU A C 1
ATOM 2251 O O . GLU A 1 287 ? -4.269 13.785 -7.030 1.00 96.88 287 GLU A O 1
ATOM 2256 N N . GLY A 1 288 ? -6.358 13.720 -6.201 1.00 96.50 288 GLY A N 1
ATOM 2257 C CA . GLY A 1 288 ? -6.867 12.670 -7.077 1.00 96.50 288 GLY A CA 1
ATOM 2258 C C . GLY A 1 288 ? -6.483 12.834 -8.548 1.00 96.50 288 GLY A C 1
ATOM 2259 O O . GLY A 1 288 ? -5.936 11.890 -9.117 1.00 96.50 288 GLY A O 1
ATOM 2260 N N . PRO A 1 289 ? -6.683 14.012 -9.172 1.00 97.31 289 PRO A N 1
ATOM 2261 C CA . PRO A 1 289 ? -6.299 14.236 -10.566 1.00 97.31 289 PRO A CA 1
ATOM 2262 C C . PRO A 1 289 ? -4.803 14.038 -10.839 1.00 97.31 289 PRO A C 1
ATOM 2264 O O . PRO A 1 289 ? -4.436 13.474 -11.868 1.00 97.31 289 PRO A O 1
ATOM 2267 N N . GLN A 1 290 ? -3.933 14.463 -9.917 1.00 97.12 290 GLN A N 1
ATOM 2268 C CA . GLN A 1 290 ? -2.486 14.299 -10.064 1.00 97.12 290 GLN A CA 1
ATOM 2269 C C . GLN A 1 290 ? -2.084 12.828 -9.924 1.00 97.12 290 GLN A C 1
ATOM 2271 O O . GLN A 1 290 ? -1.320 12.323 -10.744 1.00 97.12 290 GLN A O 1
ATOM 2276 N N . ILE A 1 291 ? -2.646 12.119 -8.939 1.00 94.75 291 ILE A N 1
ATOM 2277 C CA . ILE A 1 291 ? -2.432 10.674 -8.768 1.00 94.75 291 ILE A CA 1
ATOM 2278 C C . ILE A 1 291 ? -2.877 9.928 -10.033 1.00 94.75 291 ILE A C 1
ATOM 2280 O O . ILE A 1 291 ? -2.133 9.115 -10.580 1.00 94.75 291 ILE A O 1
ATOM 2284 N N . HIS A 1 292 ? -4.061 10.256 -10.550 1.00 93.50 292 HIS A N 1
ATOM 2285 C CA . HIS A 1 292 ? -4.629 9.629 -11.740 1.00 93.50 292 HIS A CA 1
ATOM 2286 C C . HIS A 1 292 ? -3.804 9.891 -13.013 1.00 93.50 292 HIS A C 1
ATOM 2288 O O . HIS A 1 292 ? -3.821 9.071 -13.926 1.00 93.50 292 HIS A O 1
ATOM 2294 N N . ALA A 1 293 ? -3.069 11.003 -13.093 1.00 94.62 293 ALA A N 1
ATOM 2295 C CA . ALA A 1 293 ? -2.166 11.282 -14.211 1.00 94.62 293 ALA A CA 1
ATOM 2296 C C . ALA A 1 293 ? -0.854 10.477 -14.135 1.00 94.62 293 ALA A C 1
ATOM 2298 O O . ALA A 1 293 ? -0.303 10.098 -15.167 1.00 94.62 293 ALA A O 1
ATOM 2299 N N . LEU A 1 294 ? -0.364 10.194 -12.925 1.00 94.31 294 LEU A N 1
ATOM 2300 C CA . LEU A 1 294 ? 0.893 9.472 -12.696 1.00 94.31 294 LEU A CA 1
ATOM 2301 C C . LEU A 1 294 ? 0.764 7.958 -12.923 1.00 94.31 294 LEU A C 1
ATOM 2303 O O . LEU A 1 294 ? 1.676 7.336 -13.469 1.00 94.31 294 LEU A O 1
ATOM 2307 N N . ILE A 1 295 ? -0.363 7.359 -12.527 1.00 91.38 295 ILE A N 1
ATOM 2308 C CA . ILE A 1 295 ? -0.553 5.900 -12.569 1.00 91.38 295 ILE A CA 1
ATOM 2309 C C . ILE A 1 295 ? -0.448 5.310 -13.989 1.00 91.38 295 ILE A C 1
ATOM 2311 O O . ILE A 1 295 ? 0.302 4.347 -14.146 1.00 91.38 295 ILE A O 1
ATOM 2315 N N . PRO A 1 296 ? -1.096 5.856 -15.042 1.00 90.06 296 PRO A N 1
ATOM 2316 C CA . PRO A 1 296 ? -0.962 5.322 -16.399 1.00 90.06 296 PRO A CA 1
ATOM 2317 C C . PRO A 1 296 ? 0.483 5.315 -16.895 1.00 90.06 296 PRO A C 1
ATOM 2319 O O . PRO A 1 296 ? 0.909 4.354 -17.531 1.00 90.06 296 PRO A O 1
ATOM 2322 N N . ARG A 1 297 ? 1.258 6.352 -16.553 1.00 93.19 297 ARG A N 1
ATOM 2323 C CA . ARG A 1 297 ? 2.672 6.429 -16.923 1.00 93.19 297 ARG A CA 1
ATOM 2324 C C . ARG A 1 297 ? 3.507 5.390 -16.181 1.00 93.19 297 ARG A C 1
ATOM 2326 O O . ARG A 1 297 ? 4.320 4.715 -16.803 1.00 93.19 297 ARG A O 1
ATOM 2333 N N . LEU A 1 298 ? 3.275 5.207 -14.879 1.00 91.88 298 LEU A N 1
ATOM 2334 C CA . LEU A 1 298 ? 3.927 4.139 -14.115 1.00 91.88 298 LEU A CA 1
ATOM 2335 C C . LEU A 1 298 ? 3.603 2.757 -14.695 1.00 91.88 298 LEU A C 1
ATOM 2337 O O . LEU A 1 298 ? 4.494 1.918 -14.823 1.00 91.88 298 LEU A O 1
ATOM 2341 N N . MET A 1 299 ? 2.341 2.526 -15.069 1.00 88.94 299 MET A N 1
ATOM 2342 C CA . MET A 1 299 ? 1.908 1.276 -15.690 1.00 88.94 299 MET A CA 1
ATOM 2343 C C . MET A 1 299 ? 2.610 1.040 -17.027 1.00 88.94 299 MET A C 1
ATOM 2345 O O . MET A 1 299 ? 3.100 -0.060 -17.249 1.00 88.94 299 MET A O 1
ATOM 2349 N N . GLU A 1 300 ? 2.706 2.058 -17.884 1.00 90.94 300 GLU A N 1
ATOM 2350 C CA . GLU A 1 300 ? 3.424 1.981 -19.162 1.00 90.94 300 GLU A CA 1
ATOM 2351 C C . GLU A 1 300 ? 4.906 1.629 -18.967 1.00 90.94 300 GLU A C 1
ATOM 2353 O O . GLU A 1 300 ? 5.430 0.767 -19.664 1.00 90.94 300 GLU A O 1
ATOM 2358 N N . LEU A 1 301 ? 5.581 2.250 -17.996 1.00 91.25 301 LEU A N 1
ATOM 2359 C CA . LEU A 1 301 ? 6.996 1.976 -17.714 1.00 91.25 301 LEU A CA 1
ATOM 2360 C C . LEU A 1 301 ? 7.224 0.592 -17.093 1.00 91.25 301 LEU A C 1
ATOM 2362 O O . LEU A 1 301 ? 8.285 -0.000 -17.269 1.00 91.25 301 LEU A O 1
ATOM 2366 N N . THR A 1 302 ? 6.235 0.074 -16.363 1.00 87.62 302 THR A N 1
ATOM 2367 C CA . THR A 1 302 ? 6.318 -1.238 -15.705 1.00 87.62 302 THR A CA 1
ATOM 2368 C C . THR A 1 302 ? 6.019 -2.369 -16.690 1.00 87.62 302 THR A C 1
ATOM 2370 O O . THR A 1 302 ? 6.808 -3.304 -16.835 1.00 87.62 302 THR A O 1
ATOM 2373 N N . TRP A 1 303 ? 4.883 -2.268 -17.385 1.00 86.44 303 TRP A N 1
ATOM 2374 C CA . TRP A 1 303 ? 4.329 -3.303 -18.265 1.00 86.44 303 TRP A CA 1
ATOM 2375 C C . TRP A 1 303 ? 4.736 -3.150 -19.730 1.00 86.44 303 TRP A C 1
ATOM 2377 O O . TRP A 1 303 ? 4.429 -4.017 -20.547 1.00 86.44 303 TRP A O 1
ATOM 2387 N N . GLY A 1 304 ? 5.434 -2.071 -20.062 1.00 90.31 304 GLY A N 1
ATOM 2388 C CA . GLY A 1 304 ? 5.812 -1.749 -21.421 1.00 90.31 304 GLY A CA 1
ATOM 2389 C C . GLY A 1 304 ? 4.642 -1.266 -22.280 1.00 90.31 304 GLY A C 1
ATOM 2390 O O . GLY A 1 304 ? 3.475 -1.212 -21.882 1.00 90.31 304 GLY A O 1
ATOM 2391 N N . ARG A 1 305 ? 4.991 -0.910 -23.510 1.00 91.56 305 ARG A N 1
ATOM 2392 C CA . ARG A 1 305 ? 4.098 -0.495 -24.581 1.00 91.56 305 ARG A CA 1
ATOM 2393 C C . ARG A 1 305 ? 4.645 -1.022 -25.892 1.00 91.56 305 ARG A C 1
ATOM 2395 O O . ARG A 1 305 ? 5.824 -0.839 -26.192 1.00 91.56 305 ARG A O 1
ATOM 2402 N N . GLU A 1 306 ? 3.785 -1.667 -26.670 1.00 88.19 306 GLU A N 1
ATOM 2403 C CA . GLU A 1 306 ? 4.185 -2.233 -27.952 1.00 88.19 306 GLU A CA 1
ATOM 2404 C C . GLU A 1 306 ? 4.741 -1.160 -28.889 1.00 88.19 306 GLU A C 1
ATOM 2406 O O . GLU A 1 306 ? 4.261 -0.024 -28.952 1.00 88.19 306 GLU A O 1
ATOM 2411 N N . LYS A 1 307 ? 5.775 -1.554 -29.629 1.00 90.69 307 LYS A N 1
ATOM 2412 C CA . LYS A 1 307 ? 6.328 -0.752 -30.709 1.00 90.69 307 LYS A CA 1
ATOM 2413 C C . LYS A 1 307 ? 5.294 -0.628 -31.827 1.00 90.69 307 LYS A C 1
ATOM 2415 O O . LYS A 1 307 ? 4.674 -1.613 -32.216 1.00 90.69 307 LYS A O 1
ATOM 2420 N N . SER A 1 308 ? 5.171 0.567 -32.387 1.00 89.56 308 SER A N 1
ATOM 2421 C CA . SER A 1 308 ? 4.389 0.828 -33.597 1.00 89.56 308 SER A CA 1
ATOM 2422 C C . SER A 1 308 ? 5.278 1.418 -34.693 1.00 89.56 308 SER A C 1
ATOM 2424 O O . SER A 1 308 ? 6.458 1.693 -34.470 1.00 89.56 308 SER A O 1
ATOM 2426 N N . ASP A 1 309 ? 4.719 1.652 -35.881 1.00 90.62 309 ASP A N 1
ATOM 2427 C CA . ASP A 1 309 ? 5.455 2.271 -36.994 1.00 90.62 309 ASP A CA 1
ATOM 2428 C C . ASP A 1 309 ? 5.961 3.688 -36.668 1.00 90.62 309 ASP A C 1
ATOM 2430 O O . ASP A 1 309 ? 6.955 4.144 -37.231 1.00 90.62 309 ASP A O 1
ATOM 2434 N N . ILE A 1 310 ? 5.282 4.383 -35.750 1.00 90.31 310 ILE A N 1
ATOM 2435 C CA . ILE A 1 310 ? 5.565 5.775 -35.371 1.00 90.31 310 ILE A CA 1
ATOM 2436 C C . ILE A 1 310 ? 6.210 5.910 -33.992 1.00 90.31 310 ILE A C 1
ATOM 2438 O O . ILE A 1 310 ? 6.687 6.989 -33.648 1.00 90.31 310 ILE A O 1
ATOM 2442 N N . ASP A 1 311 ? 6.227 4.838 -33.202 1.00 86.12 311 ASP A N 1
ATOM 2443 C CA . ASP A 1 311 ? 6.670 4.875 -31.817 1.00 86.12 311 ASP A CA 1
ATOM 2444 C C . ASP A 1 311 ? 7.574 3.681 -31.505 1.00 86.12 311 ASP A C 1
ATOM 2446 O O . ASP A 1 311 ? 7.144 2.542 -31.708 1.00 86.12 311 ASP A O 1
ATOM 2450 N N . PRO A 1 312 ? 8.801 3.902 -30.996 1.00 85.94 312 PRO A N 1
ATOM 2451 C CA . PRO A 1 312 ? 9.723 2.819 -30.665 1.00 85.94 312 PRO A CA 1
ATOM 2452 C C . PRO A 1 312 ? 9.185 1.836 -29.613 1.00 85.94 312 PRO A C 1
ATOM 2454 O O . PRO A 1 312 ? 9.743 0.744 -29.497 1.00 85.94 312 PRO A O 1
ATOM 2457 N N . GLY A 1 313 ? 8.109 2.184 -28.902 1.00 90.56 313 GLY A N 1
ATOM 2458 C CA . GLY A 1 313 ? 7.572 1.403 -27.798 1.00 90.56 313 GLY A CA 1
ATOM 2459 C C . GLY A 1 313 ? 8.394 1.593 -26.525 1.00 90.56 313 GLY A C 1
ATOM 2460 O O . GLY A 1 313 ? 9.416 2.282 -26.504 1.00 90.56 313 GLY A O 1
ATOM 2461 N N . VAL A 1 314 ? 7.932 0.971 -25.447 1.00 92.25 314 VAL A N 1
ATOM 2462 C CA . VAL A 1 314 ? 8.622 0.930 -24.155 1.00 92.25 314 VAL A CA 1
ATOM 2463 C C . VAL A 1 314 ? 8.746 -0.543 -23.766 1.00 92.25 314 VAL A C 1
ATOM 2465 O O . VAL A 1 314 ? 7.725 -1.221 -23.680 1.00 92.25 314 VAL A O 1
ATOM 2468 N N . PRO A 1 315 ? 9.953 -1.097 -23.580 1.00 90.38 315 PRO A N 1
ATOM 2469 C CA . PRO A 1 315 ? 10.086 -2.466 -23.089 1.00 90.38 315 PRO A CA 1
ATOM 2470 C C . PRO A 1 315 ? 9.555 -2.578 -21.652 1.00 90.38 315 PRO A C 1
ATOM 2472 O O . PRO A 1 315 ? 9.551 -1.597 -20.907 1.00 90.38 315 PRO A O 1
ATOM 2475 N N . THR A 1 316 ? 9.132 -3.777 -21.246 1.00 89.00 316 THR A N 1
ATOM 2476 C CA . THR A 1 316 ? 8.847 -4.058 -19.832 1.00 89.00 316 THR A CA 1
ATOM 2477 C C . THR A 1 316 ? 10.106 -3.863 -18.997 1.00 89.00 316 THR A C 1
ATOM 2479 O O . THR A 1 316 ? 11.227 -4.044 -19.479 1.00 89.00 316 THR A O 1
ATOM 2482 N N . ILE A 1 317 ? 9.936 -3.539 -17.717 1.00 87.56 317 ILE A N 1
ATOM 2483 C CA . ILE A 1 317 ? 11.071 -3.186 -16.860 1.00 87.56 317 ILE A CA 1
ATOM 2484 C C . ILE A 1 317 ? 12.103 -4.316 -16.714 1.00 87.56 317 ILE A C 1
ATOM 2486 O O . ILE A 1 317 ? 13.304 -4.062 -16.717 1.00 87.56 317 ILE A O 1
ATOM 2490 N N . PHE A 1 318 ? 11.654 -5.571 -16.657 1.00 86.62 318 PHE A N 1
ATOM 2491 C CA . PHE A 1 318 ? 12.529 -6.746 -16.584 1.00 86.62 318 PHE A CA 1
ATOM 2492 C C . PHE A 1 318 ? 13.219 -7.075 -17.914 1.00 86.62 318 PHE A C 1
ATOM 2494 O O . PHE A 1 318 ? 14.234 -7.765 -17.917 1.00 86.62 318 PHE A O 1
ATOM 2501 N N . ALA A 1 319 ? 12.688 -6.572 -19.033 1.00 90.44 319 ALA A N 1
ATOM 2502 C CA . ALA A 1 319 ? 13.263 -6.726 -20.367 1.00 90.44 319 ALA A CA 1
ATOM 2503 C C . ALA A 1 319 ? 14.166 -5.545 -20.760 1.00 90.44 319 ALA A C 1
ATOM 2505 O O . ALA A 1 319 ? 14.631 -5.469 -21.901 1.00 90.44 319 ALA A O 1
ATOM 2506 N N . LEU A 1 320 ? 14.415 -4.603 -19.842 1.00 90.88 320 LEU A N 1
ATOM 2507 C CA . LEU A 1 320 ? 15.355 -3.523 -20.098 1.00 90.88 320 LEU A CA 1
ATOM 2508 C C . LEU A 1 320 ? 16.769 -4.088 -20.329 1.00 90.88 320 LEU A C 1
ATOM 2510 O O . LEU A 1 320 ? 17.202 -5.008 -19.627 1.00 90.88 320 LEU A O 1
ATOM 2514 N N . PRO A 1 321 ? 17.531 -3.536 -21.288 1.00 90.38 321 PRO A N 1
ATOM 2515 C CA . PRO A 1 321 ? 18.890 -3.990 -21.539 1.00 90.38 321 PRO A CA 1
ATOM 2516 C C . PRO A 1 321 ? 19.771 -3.884 -20.290 1.00 90.38 321 PRO A C 1
ATOM 2518 O O . PRO A 1 321 ? 19.787 -2.856 -19.612 1.00 90.38 321 PRO A O 1
ATOM 2521 N N . GLY A 1 322 ? 20.529 -4.944 -20.012 1.00 88.62 322 GLY A N 1
ATOM 2522 C CA . GLY A 1 322 ? 21.505 -4.977 -18.922 1.00 88.62 322 GLY A CA 1
ATOM 2523 C C . GLY A 1 322 ? 20.928 -5.245 -17.532 1.00 88.62 322 GLY A C 1
ATOM 2524 O O . GLY A 1 322 ? 21.714 -5.273 -16.592 1.00 88.62 322 GLY A O 1
ATOM 2525 N N . MET A 1 323 ? 19.613 -5.468 -17.394 1.00 88.44 323 MET A N 1
ATOM 2526 C CA . MET A 1 323 ? 18.985 -5.788 -16.107 1.00 88.44 323 MET A CA 1
ATOM 2527 C C . MET A 1 323 ? 19.567 -7.053 -15.473 1.00 88.44 323 MET A C 1
ATOM 2529 O O . MET A 1 323 ? 19.759 -8.073 -16.139 1.00 88.44 323 MET A O 1
ATOM 2533 N N . GLN A 1 324 ? 19.803 -7.002 -14.161 1.00 85.94 324 GLN A N 1
ATOM 2534 C CA . GLN A 1 324 ? 20.369 -8.111 -13.395 1.00 85.94 324 GLN A CA 1
ATOM 2535 C C . GLN A 1 324 ? 19.416 -8.567 -12.293 1.00 85.94 324 GLN A C 1
ATOM 2537 O O . GLN A 1 324 ? 19.037 -7.797 -11.417 1.00 85.94 324 GLN A O 1
ATOM 2542 N N . THR A 1 325 ? 19.083 -9.855 -12.277 1.00 83.56 325 THR A N 1
ATOM 2543 C CA . THR A 1 325 ? 18.327 -10.441 -11.166 1.00 83.56 325 THR A CA 1
ATOM 2544 C C . THR A 1 325 ? 19.153 -10.441 -9.879 1.00 83.56 325 THR A C 1
ATOM 2546 O O . THR A 1 325 ? 20.356 -10.733 -9.895 1.00 83.56 325 THR A O 1
ATOM 2549 N N . ASN A 1 326 ? 18.484 -10.238 -8.750 1.00 80.00 326 ASN A N 1
ATOM 2550 C CA . ASN A 1 326 ? 19.045 -10.361 -7.411 1.00 80.00 326 ASN A CA 1
ATOM 2551 C C . ASN A 1 326 ? 19.726 -11.727 -7.207 1.00 80.00 326 ASN A C 1
ATOM 2553 O O . ASN A 1 326 ? 19.267 -12.757 -7.705 1.00 80.00 326 ASN A O 1
ATOM 2557 N N . LEU A 1 327 ? 20.819 -11.752 -6.431 1.00 72.88 327 LEU A N 1
ATOM 2558 C CA . LEU A 1 327 ? 21.631 -12.960 -6.205 1.00 72.88 327 LEU A CA 1
ATOM 2559 C C . LEU A 1 327 ? 20.802 -14.143 -5.689 1.00 72.88 327 LEU A C 1
ATOM 2561 O O . LEU A 1 327 ? 20.996 -15.270 -6.141 1.00 72.88 327 LEU A O 1
ATOM 2565 N N . ARG A 1 328 ? 19.835 -13.872 -4.807 1.00 67.44 328 ARG A N 1
ATOM 2566 C CA . ARG A 1 328 ? 18.928 -14.880 -4.238 1.00 67.44 328 ARG A CA 1
ATOM 2567 C C . ARG A 1 328 ? 18.025 -15.541 -5.283 1.00 67.44 328 ARG A C 1
ATOM 2569 O O . ARG A 1 328 ? 17.649 -16.695 -5.106 1.00 67.44 328 ARG A O 1
ATOM 2576 N N . SER A 1 329 ? 17.719 -14.851 -6.383 1.00 66.44 329 SER A N 1
ATOM 2577 C CA . SER A 1 329 ? 16.870 -15.373 -7.460 1.00 66.44 329 SER A CA 1
ATOM 2578 C C . SER A 1 329 ? 17.629 -16.289 -8.427 1.00 66.44 329 SER A C 1
ATOM 2580 O O . SER A 1 329 ? 16.992 -17.062 -9.132 1.00 66.44 329 SER A O 1
ATOM 2582 N N . LYS A 1 330 ? 18.974 -16.301 -8.415 1.00 63.97 330 LYS A N 1
ATOM 2583 C CA . LYS A 1 330 ? 19.795 -17.159 -9.299 1.00 63.97 330 LYS A CA 1
ATOM 2584 C C . LYS A 1 330 ? 19.612 -18.665 -9.060 1.00 63.97 330 LYS A C 1
ATOM 2586 O O . LYS A 1 330 ? 20.037 -19.466 -9.888 1.00 63.97 330 LYS A O 1
ATOM 2591 N N . HIS A 1 331 ? 19.024 -19.053 -7.927 1.00 58.22 331 HIS A N 1
ATOM 2592 C CA . HIS A 1 331 ? 18.764 -20.451 -7.571 1.00 58.22 331 HIS A CA 1
ATOM 2593 C C . HIS A 1 331 ? 17.355 -20.934 -7.934 1.00 58.22 331 HIS A C 1
ATOM 2595 O O . HIS A 1 331 ? 17.111 -22.141 -7.898 1.00 58.22 331 HIS A O 1
ATOM 2601 N N . VAL A 1 332 ? 16.437 -20.029 -8.285 1.00 56.22 332 VAL A N 1
ATOM 2602 C CA . VAL A 1 332 ? 15.129 -20.412 -8.823 1.00 56.22 332 VAL A CA 1
ATOM 2603 C C . VAL A 1 332 ? 15.377 -20.839 -10.264 1.00 56.22 332 VAL A C 1
ATOM 2605 O O . VAL A 1 332 ? 15.997 -20.101 -11.025 1.00 56.22 332 VAL A O 1
ATOM 2608 N N . SER A 1 333 ? 15.012 -22.076 -10.610 1.00 47.84 333 SER A N 1
ATOM 2609 C CA . SER A 1 333 ? 15.294 -22.654 -11.925 1.00 47.84 333 SER A CA 1
ATOM 2610 C C . SER A 1 333 ? 14.887 -21.676 -13.023 1.00 47.84 333 SER A C 1
ATOM 2612 O O . SER A 1 333 ? 13.726 -21.275 -13.058 1.00 47.84 333 SER A O 1
ATOM 2614 N N . ALA A 1 334 ? 15.838 -21.325 -13.888 1.00 49.97 334 ALA A N 1
ATOM 2615 C CA . ALA A 1 334 ? 15.722 -20.442 -15.048 1.00 49.97 334 ALA A CA 1
ATOM 2616 C C . ALA A 1 334 ? 14.747 -20.972 -16.125 1.00 49.97 334 ALA A C 1
ATOM 2618 O O . ALA A 1 334 ? 15.108 -21.093 -17.291 1.00 49.97 334 ALA A O 1
ATOM 2619 N N . ALA A 1 335 ? 13.540 -21.376 -15.729 1.00 57.81 335 ALA A N 1
ATOM 2620 C CA . ALA A 1 335 ? 12.550 -21.969 -16.613 1.00 57.81 335 ALA A CA 1
ATOM 2621 C C . ALA A 1 335 ? 11.981 -20.928 -17.583 1.00 57.81 335 ALA A C 1
ATOM 2623 O O . ALA A 1 335 ? 11.663 -21.279 -18.714 1.00 57.81 335 ALA A O 1
ATOM 2624 N N . VAL A 1 336 ? 11.904 -19.659 -17.163 1.00 69.12 336 VAL A N 1
ATOM 2625 C CA . VAL A 1 336 ? 11.423 -18.555 -17.994 1.00 69.12 336 VAL A CA 1
ATOM 2626 C C . VAL A 1 336 ? 12.374 -17.368 -17.881 1.00 69.12 336 VAL A C 1
ATOM 2628 O O . VAL A 1 336 ? 12.766 -16.951 -16.792 1.00 69.12 336 VAL A O 1
ATOM 2631 N N . GLU A 1 337 ? 12.795 -16.859 -19.035 1.00 74.81 337 GLU A N 1
ATOM 2632 C CA . GLU A 1 337 ? 13.640 -15.674 -19.137 1.00 74.81 337 GLU A CA 1
ATOM 2633 C C . GLU A 1 337 ? 12.896 -14.445 -18.594 1.00 74.81 337 GLU A C 1
ATOM 2635 O O . GLU A 1 337 ? 11.752 -14.192 -18.966 1.00 74.81 337 GLU A O 1
ATOM 2640 N N . GLY A 1 338 ? 13.548 -13.682 -17.714 1.00 78.62 338 GLY A N 1
ATO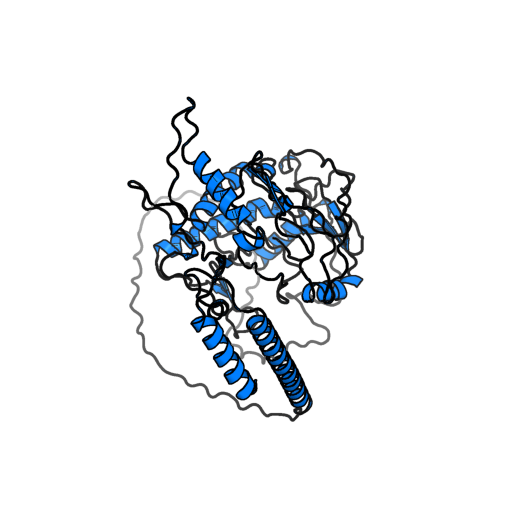M 2641 C CA . GLY A 1 338 ? 12.957 -12.500 -17.076 1.00 78.62 338 GLY A CA 1
ATOM 2642 C C . GLY A 1 338 ? 12.303 -12.759 -15.715 1.00 78.62 338 GLY A C 1
ATOM 2643 O O . GLY A 1 338 ? 11.972 -11.800 -15.022 1.00 78.62 338 GLY A O 1
ATOM 2644 N N . ASP A 1 339 ? 12.165 -14.018 -15.292 1.00 81.06 339 ASP A N 1
ATOM 2645 C CA . ASP A 1 339 ? 11.710 -14.326 -13.937 1.00 81.06 339 ASP A CA 1
ATOM 2646 C C . ASP A 1 339 ? 12.793 -14.019 -12.904 1.00 81.06 339 ASP A C 1
ATOM 2648 O O . ASP A 1 339 ? 13.962 -14.393 -13.041 1.00 81.06 339 ASP A O 1
ATOM 2652 N N . GLY A 1 340 ? 12.388 -13.368 -11.819 1.00 80.81 340 GLY A N 1
ATOM 2653 C CA . GLY A 1 340 ? 13.275 -13.039 -10.720 1.00 80.81 340 GLY A CA 1
ATOM 2654 C C . GLY A 1 340 ? 12.903 -11.752 -10.004 1.00 80.81 340 GLY A C 1
ATOM 2655 O O . GLY A 1 340 ? 11.876 -11.124 -10.244 1.00 80.81 340 GLY A O 1
ATOM 2656 N N . SER A 1 341 ? 13.765 -11.373 -9.071 1.00 82.75 341 SER A N 1
ATOM 2657 C CA . SER A 1 341 ? 13.639 -10.141 -8.305 1.00 82.75 341 SER A CA 1
ATOM 2658 C C . SER A 1 341 ? 14.670 -9.123 -8.781 1.00 82.75 341 SER A C 1
ATOM 2660 O O . SER A 1 341 ? 15.830 -9.484 -8.978 1.00 82.75 341 SER A O 1
ATOM 2662 N N . TYR A 1 342 ? 14.265 -7.867 -8.934 1.00 85.81 342 TYR A N 1
ATOM 2663 C CA . TYR A 1 342 ? 15.077 -6.760 -9.435 1.00 85.81 342 TYR A CA 1
ATOM 2664 C C . TYR A 1 342 ? 15.006 -5.586 -8.455 1.00 85.81 342 TYR A C 1
ATOM 2666 O O . TYR A 1 342 ? 13.922 -5.088 -8.154 1.00 85.81 342 TYR A O 1
ATOM 2674 N N . ASN A 1 343 ? 16.148 -5.114 -7.959 1.00 87.44 343 ASN A N 1
ATOM 2675 C CA . ASN A 1 343 ? 16.209 -3.980 -7.030 1.00 87.44 343 ASN A CA 1
ATOM 2676 C C . ASN A 1 343 ? 16.455 -2.684 -7.798 1.00 87.44 343 ASN A C 1
ATOM 2678 O O . ASN A 1 343 ? 17.586 -2.416 -8.164 1.00 87.44 343 ASN A O 1
ATOM 2682 N N . LEU A 1 344 ? 15.441 -1.857 -8.032 1.00 86.75 344 LEU A N 1
ATOM 2683 C CA . LEU A 1 344 ? 15.570 -0.675 -8.896 1.00 86.75 344 LEU A CA 1
ATOM 2684 C C . LEU A 1 344 ? 16.225 0.531 -8.215 1.00 86.75 344 LEU A C 1
ATOM 2686 O O . LEU A 1 344 ? 16.808 1.375 -8.886 1.00 86.75 344 LEU A O 1
ATOM 2690 N N . ALA A 1 345 ? 16.090 0.636 -6.893 1.00 84.25 345 ALA A N 1
ATOM 2691 C CA . ALA A 1 345 ? 16.536 1.800 -6.130 1.00 84.25 345 ALA A CA 1
ATOM 2692 C C . ALA A 1 345 ? 17.840 1.517 -5.382 1.00 84.25 345 ALA A C 1
ATOM 2694 O O . ALA A 1 345 ? 18.874 2.144 -5.603 1.00 84.25 345 ALA A O 1
ATOM 2695 N N . SER A 1 346 ? 17.791 0.527 -4.498 1.00 78.00 346 SER A N 1
ATOM 2696 C CA . SER A 1 346 ? 18.839 0.261 -3.527 1.00 78.00 346 SER A CA 1
ATOM 2697 C C . SER A 1 346 ? 19.007 -1.218 -3.275 1.00 78.00 346 SER A C 1
ATOM 2699 O O . SER A 1 346 ? 18.036 -1.971 -3.316 1.00 78.00 346 SER A O 1
ATOM 2701 N N . THR A 1 347 ? 20.222 -1.613 -2.925 1.00 71.25 347 THR A N 1
ATOM 2702 C CA . THR A 1 347 ? 20.516 -2.958 -2.448 1.00 71.25 347 THR A CA 1
ATOM 2703 C C . THR A 1 347 ? 21.191 -2.892 -1.086 1.00 71.25 347 THR A C 1
ATOM 2705 O O . THR A 1 347 ? 21.973 -1.982 -0.799 1.00 71.25 347 THR A O 1
ATOM 2708 N N . HIS A 1 348 ? 20.906 -3.886 -0.250 1.00 66.75 348 HIS A N 1
ATOM 2709 C CA . HIS A 1 348 ? 21.717 -4.157 0.926 1.00 66.75 348 HIS A CA 1
ATOM 2710 C C . HIS A 1 348 ? 22.932 -4.989 0.519 1.00 66.75 348 HIS A C 1
ATOM 2712 O O . HIS A 1 348 ? 22.798 -5.967 -0.219 1.00 66.75 348 HIS A O 1
ATOM 2718 N N . GLY A 1 349 ? 24.115 -4.596 0.995 1.00 60.91 349 GLY A N 1
ATOM 2719 C CA . GLY A 1 349 ? 25.321 -5.410 0.863 1.00 60.91 349 GLY A CA 1
ATOM 2720 C C . GLY A 1 349 ? 25.181 -6.672 1.712 1.00 60.91 349 GLY A C 1
ATOM 2721 O O . GLY A 1 349 ? 25.137 -6.597 2.943 1.00 60.91 349 GLY A O 1
ATOM 2722 N N . GLU A 1 350 ? 25.076 -7.842 1.082 1.00 60.56 350 GLU A N 1
ATOM 2723 C CA . GLU A 1 350 ? 25.038 -9.106 1.820 1.00 60.56 350 GLU A CA 1
ATOM 2724 C C . GLU A 1 350 ? 26.373 -9.321 2.553 1.00 60.56 350 GLU A C 1
ATOM 2726 O O . GLU A 1 350 ? 27.440 -9.300 1.946 1.00 60.56 350 GLU A O 1
ATOM 2731 N N . GLY A 1 351 ? 26.323 -9.521 3.874 1.00 54.81 351 GLY A N 1
ATOM 2732 C CA . GLY A 1 351 ? 27.511 -9.777 4.701 1.00 54.81 351 GLY A CA 1
ATOM 2733 C C . GLY A 1 351 ? 28.227 -8.537 5.255 1.00 54.81 351 GLY A C 1
ATOM 2734 O O . GLY A 1 351 ? 29.119 -8.694 6.086 1.00 54.81 351 GLY A O 1
ATOM 2735 N N . GLU A 1 352 ? 27.812 -7.318 4.895 1.00 57.09 352 GLU A N 1
ATOM 2736 C CA . GLU A 1 352 ? 28.470 -6.068 5.334 1.00 57.09 352 GLU A CA 1
ATOM 2737 C C . GLU A 1 352 ? 27.859 -5.442 6.605 1.00 57.09 352 GLU A C 1
ATOM 2739 O O . GLU A 1 352 ? 28.221 -4.343 7.025 1.00 57.09 352 GLU A O 1
ATOM 2744 N N . GLY A 1 353 ? 26.964 -6.175 7.274 1.00 49.03 353 GLY A N 1
ATOM 2745 C CA . GLY A 1 353 ? 26.259 -5.725 8.474 1.00 49.03 353 GLY A CA 1
ATOM 2746 C C . GLY A 1 353 ? 25.017 -4.877 8.173 1.00 49.03 353 GLY A C 1
ATOM 2747 O O . GLY A 1 353 ? 24.775 -4.439 7.050 1.00 49.03 353 GLY A O 1
ATOM 2748 N N . ARG A 1 354 ? 24.184 -4.661 9.199 1.00 54.25 354 ARG A N 1
ATOM 2749 C CA . ARG A 1 354 ? 22.980 -3.821 9.089 1.00 54.25 354 ARG A CA 1
ATOM 2750 C C . ARG A 1 354 ? 23.408 -2.363 8.894 1.00 54.25 354 ARG A C 1
ATOM 2752 O O . ARG A 1 354 ? 24.092 -1.818 9.756 1.00 54.25 354 ARG A O 1
ATOM 2759 N N . GLY A 1 355 ? 23.010 -1.750 7.778 1.00 55.25 355 GLY A N 1
ATOM 2760 C CA . GLY A 1 355 ? 23.220 -0.322 7.509 1.00 55.25 355 GLY A CA 1
ATOM 2761 C C . GLY A 1 355 ? 24.080 0.014 6.289 1.00 55.25 355 GLY A C 1
ATOM 2762 O O . GLY A 1 355 ? 24.151 1.189 5.941 1.00 55.25 355 GLY A O 1
ATOM 2763 N N . HIS A 1 356 ? 24.697 -0.965 5.610 1.00 64.50 356 HIS A N 1
ATOM 2764 C CA . HIS A 1 356 ? 25.288 -0.687 4.298 1.00 64.50 356 HIS A CA 1
ATOM 2765 C C . HIS A 1 356 ? 24.184 -0.644 3.242 1.00 64.50 356 HIS A C 1
ATOM 2767 O O . HIS A 1 356 ? 23.511 -1.645 2.972 1.00 64.50 356 HIS A O 1
ATOM 2773 N N . PHE A 1 357 ? 23.979 0.546 2.695 1.00 64.44 357 PHE A N 1
ATOM 2774 C CA . PHE A 1 357 ? 22.966 0.835 1.701 1.00 64.44 357 PHE A CA 1
ATOM 2775 C C . PHE A 1 357 ? 23.650 1.488 0.512 1.00 64.44 357 PHE A C 1
ATOM 2777 O O . PHE A 1 357 ? 24.264 2.548 0.646 1.00 64.44 357 PHE A O 1
ATOM 2784 N N . ALA A 1 358 ? 23.565 0.832 -0.637 1.00 72.88 358 ALA A N 1
ATOM 2785 C CA . ALA A 1 358 ? 24.127 1.329 -1.878 1.00 72.88 358 ALA A CA 1
ATOM 2786 C C . ALA A 1 358 ? 23.007 1.482 -2.913 1.00 72.88 358 ALA A C 1
ATOM 2788 O O . ALA A 1 358 ? 22.090 0.651 -2.942 1.00 72.88 358 ALA A O 1
ATOM 2789 N N . PRO A 1 359 ? 23.070 2.506 -3.783 1.00 74.19 359 PRO A N 1
ATOM 2790 C CA . PRO A 1 359 ? 22.245 2.544 -4.980 1.00 74.19 359 PRO A CA 1
ATOM 2791 C C . PRO A 1 359 ? 22.397 1.232 -5.750 1.00 74.19 359 PRO A C 1
ATOM 2793 O O . PRO A 1 359 ? 23.514 0.750 -5.957 1.00 74.19 359 PRO A O 1
ATOM 2796 N N . ALA A 1 360 ? 21.282 0.635 -6.151 1.00 81.00 360 ALA A N 1
ATOM 2797 C CA . ALA A 1 360 ? 21.324 -0.587 -6.929 1.00 81.00 360 ALA A CA 1
ATOM 2798 C C . ALA A 1 360 ? 21.739 -0.254 -8.366 1.00 81.00 360 ALA A C 1
ATOM 2800 O O . ALA A 1 360 ? 21.010 0.405 -9.104 1.00 81.00 360 ALA A O 1
ATOM 2801 N N . VAL A 1 361 ? 22.916 -0.721 -8.780 1.00 80.69 361 VAL A N 1
ATOM 2802 C CA . VAL A 1 361 ? 23.344 -0.640 -10.181 1.00 80.69 361 VAL A CA 1
ATOM 2803 C C . VAL A 1 361 ? 22.738 -1.829 -10.923 1.00 80.69 361 VAL A C 1
ATOM 2805 O O . VAL A 1 361 ? 23.345 -2.891 -11.007 1.00 80.69 361 VAL A O 1
ATOM 2808 N N . GLN A 1 362 ? 21.500 -1.670 -11.397 1.00 84.38 362 GLN A N 1
ATOM 2809 C CA . GLN A 1 362 ? 20.781 -2.726 -12.125 1.00 84.38 362 GLN A CA 1
ATOM 2810 C C . GLN A 1 362 ? 21.212 -2.865 -13.580 1.00 84.38 362 GLN A C 1
ATOM 2812 O O . GLN A 1 362 ? 21.093 -3.947 -14.137 1.00 84.38 362 GLN A O 1
ATOM 2817 N N . THR A 1 363 ? 21.670 -1.775 -14.191 1.00 87.12 363 THR A N 1
ATOM 2818 C CA . THR A 1 363 ? 22.042 -1.693 -15.605 1.00 87.12 363 THR A CA 1
ATOM 2819 C C . THR A 1 363 ? 23.054 -0.565 -15.801 1.00 87.12 363 THR A C 1
ATOM 2821 O O . THR A 1 363 ? 23.025 0.436 -15.083 1.00 87.12 363 THR A O 1
ATOM 2824 N N . ASP A 1 364 ? 23.953 -0.726 -16.769 1.00 89.25 364 ASP A N 1
ATOM 2825 C CA . ASP A 1 364 ? 24.877 0.301 -17.257 1.00 89.25 364 ASP A CA 1
ATOM 2826 C C . ASP A 1 364 ? 24.402 0.943 -18.576 1.00 89.25 364 ASP A C 1
ATOM 2828 O O . ASP A 1 364 ? 25.073 1.820 -19.124 1.00 89.25 364 ASP A O 1
ATOM 2832 N N . VAL A 1 365 ? 23.226 0.544 -19.077 1.00 93.44 365 VAL A N 1
ATOM 2833 C CA . VAL A 1 365 ? 22.649 1.037 -20.330 1.00 93.44 365 VAL A CA 1
ATOM 2834 C C . VAL A 1 365 ? 21.857 2.328 -20.066 1.00 93.44 365 VAL A C 1
ATOM 2836 O O . VAL A 1 365 ? 20.811 2.268 -19.416 1.00 93.44 365 VAL A O 1
ATOM 2839 N N . PRO A 1 366 ? 22.281 3.504 -20.584 1.00 93.00 366 PRO A N 1
ATOM 2840 C CA . PRO A 1 366 ? 21.685 4.785 -20.188 1.00 93.00 366 PRO A CA 1
ATOM 2841 C C . PRO A 1 366 ? 20.168 4.900 -20.420 1.00 93.00 366 PRO A C 1
ATOM 2843 O O . PRO A 1 366 ? 19.481 5.308 -19.487 1.00 93.00 366 PRO A O 1
ATOM 2846 N N . PRO A 1 367 ? 19.601 4.459 -21.567 1.00 91.62 367 PRO A N 1
ATOM 2847 C CA . PRO A 1 367 ? 18.146 4.465 -21.755 1.00 91.62 367 PRO A CA 1
ATOM 2848 C C . PRO A 1 367 ? 17.369 3.652 -20.710 1.00 91.62 367 PRO A C 1
ATOM 2850 O O . PRO A 1 367 ? 16.264 4.031 -20.331 1.00 91.62 367 PRO A O 1
ATOM 2853 N N . ALA A 1 368 ? 17.936 2.542 -20.226 1.00 91.50 368 ALA A N 1
ATOM 2854 C CA . ALA A 1 368 ? 17.320 1.752 -19.165 1.00 91.50 368 ALA A CA 1
ATOM 2855 C C . ALA A 1 368 ? 17.406 2.476 -17.813 1.00 91.50 368 ALA A C 1
ATOM 2857 O O . ALA A 1 368 ? 16.430 2.507 -17.065 1.00 91.50 368 ALA A O 1
ATOM 2858 N N . GLY A 1 369 ? 18.541 3.127 -17.539 1.00 91.12 369 GLY A N 1
ATOM 2859 C CA . GLY A 1 369 ? 18.715 3.988 -16.369 1.00 91.12 369 GLY A CA 1
ATOM 2860 C C . GLY A 1 369 ? 17.714 5.148 -16.319 1.00 91.12 369 GLY A C 1
ATOM 2861 O O . GLY A 1 369 ? 17.176 5.435 -15.250 1.00 91.12 369 GLY A O 1
ATOM 2862 N N . ASP A 1 370 ? 17.410 5.774 -17.459 1.00 92.38 370 ASP A N 1
ATOM 2863 C CA . ASP A 1 370 ? 16.418 6.853 -17.543 1.00 92.38 370 ASP A CA 1
ATOM 2864 C C . ASP A 1 370 ? 14.999 6.363 -17.209 1.00 92.38 370 ASP A C 1
ATOM 2866 O O . ASP A 1 370 ? 14.291 7.021 -16.445 1.00 92.38 370 ASP A O 1
ATOM 2870 N N . ILE A 1 371 ? 14.606 5.180 -17.696 1.00 92.56 371 ILE A N 1
ATOM 2871 C CA . ILE A 1 371 ? 13.310 4.562 -17.366 1.00 92.56 371 ILE A CA 1
ATOM 2872 C C . ILE A 1 371 ? 13.231 4.229 -15.873 1.00 92.56 371 ILE A C 1
ATOM 2874 O O . ILE A 1 371 ? 12.250 4.580 -15.217 1.00 92.56 371 ILE A O 1
ATOM 2878 N N . ILE A 1 372 ? 14.269 3.600 -15.308 1.00 91.62 372 ILE A N 1
ATOM 2879 C CA . ILE A 1 372 ? 14.325 3.282 -13.872 1.00 91.62 372 ILE A CA 1
ATOM 2880 C C . ILE A 1 372 ? 14.210 4.560 -13.038 1.00 91.62 372 ILE A C 1
ATOM 2882 O O . ILE A 1 372 ? 13.442 4.615 -12.078 1.00 91.62 372 ILE A O 1
ATOM 2886 N N . LYS A 1 373 ? 14.934 5.615 -13.422 1.00 91.38 373 LYS A N 1
ATOM 2887 C CA . LYS A 1 373 ? 14.860 6.917 -12.759 1.00 91.38 373 LYS A CA 1
ATOM 2888 C C . LYS A 1 373 ? 13.444 7.488 -12.802 1.00 91.38 373 LYS A C 1
ATOM 2890 O O . LYS A 1 373 ? 12.965 7.946 -11.768 1.00 91.38 373 LYS A O 1
ATOM 2895 N N . GLU A 1 374 ? 12.777 7.451 -13.954 1.00 93.75 374 GLU A N 1
ATOM 2896 C CA . GLU A 1 374 ? 11.403 7.943 -14.098 1.00 93.75 374 GLU A CA 1
ATOM 2897 C C . GLU A 1 374 ? 10.421 7.139 -13.227 1.00 93.75 374 GLU A C 1
ATOM 2899 O O . GLU A 1 374 ? 9.604 7.729 -12.520 1.00 93.75 374 GLU A O 1
ATOM 2904 N N . VAL A 1 375 ? 10.554 5.808 -13.184 1.00 91.44 375 VAL A N 1
ATOM 2905 C CA . VAL A 1 375 ? 9.768 4.939 -12.289 1.00 91.44 375 VAL A CA 1
ATOM 2906 C C . VAL A 1 375 ? 9.939 5.362 -10.831 1.00 91.44 375 VAL A C 1
ATOM 2908 O O . VAL A 1 375 ? 8.947 5.572 -10.133 1.00 91.44 375 VAL A O 1
ATOM 2911 N N . LEU A 1 376 ? 11.179 5.549 -10.369 1.00 91.12 376 LEU A N 1
ATOM 2912 C CA . LEU A 1 376 ? 11.457 5.971 -8.993 1.00 91.12 376 LEU A CA 1
ATOM 2913 C C . LEU A 1 376 ? 10.894 7.367 -8.699 1.00 91.12 376 LEU A C 1
ATOM 2915 O O . LEU A 1 376 ? 10.342 7.585 -7.623 1.00 91.12 376 LEU A O 1
ATOM 2919 N N . GLN A 1 377 ? 10.973 8.297 -9.655 1.00 92.75 377 GLN A N 1
ATOM 2920 C CA . GLN A 1 377 ? 10.385 9.635 -9.528 1.00 92.75 377 GLN A CA 1
ATOM 2921 C C . GLN A 1 377 ? 8.863 9.595 -9.399 1.00 92.75 377 GLN A C 1
ATOM 2923 O O . GLN A 1 377 ? 8.296 10.313 -8.573 1.00 92.75 377 GLN A O 1
ATOM 2928 N N . ILE A 1 378 ? 8.193 8.761 -10.196 1.00 93.25 378 ILE A N 1
ATOM 2929 C CA . ILE A 1 378 ? 6.740 8.608 -10.127 1.00 93.25 378 ILE A CA 1
ATOM 2930 C C . ILE A 1 378 ? 6.336 7.932 -8.815 1.00 93.25 378 ILE A C 1
ATOM 2932 O O . ILE A 1 378 ? 5.428 8.419 -8.146 1.00 93.25 378 ILE A O 1
ATOM 2936 N N . LEU A 1 379 ? 7.021 6.860 -8.404 1.00 90.56 379 LEU A N 1
ATOM 2937 C CA . LEU A 1 379 ? 6.755 6.176 -7.134 1.00 90.56 379 LEU A CA 1
ATOM 2938 C C . LEU A 1 379 ? 6.945 7.102 -5.932 1.00 90.56 379 LEU A C 1
ATOM 2940 O O . LEU A 1 379 ? 6.113 7.101 -5.028 1.00 90.56 379 LEU A O 1
ATOM 2944 N N . HIS A 1 380 ? 7.990 7.930 -5.943 1.00 90.56 380 HIS A N 1
ATOM 2945 C CA . HIS A 1 380 ? 8.205 8.932 -4.907 1.00 90.56 380 HIS A CA 1
ATOM 2946 C C . HIS A 1 380 ? 7.049 9.938 -4.856 1.00 90.56 380 HIS A C 1
ATOM 2948 O O . HIS A 1 380 ? 6.466 10.155 -3.798 1.00 90.56 380 HIS A O 1
ATOM 2954 N N . GLN A 1 381 ? 6.645 10.500 -5.999 1.00 93.19 381 GLN A N 1
ATOM 2955 C CA . GLN A 1 381 ? 5.501 11.419 -6.054 1.00 93.19 381 GLN A CA 1
ATOM 2956 C C . GLN A 1 381 ? 4.208 10.756 -5.569 1.00 93.19 381 GLN A C 1
ATOM 2958 O O . GLN A 1 381 ? 3.478 11.338 -4.770 1.00 93.19 381 GLN A O 1
ATOM 2963 N N . LEU A 1 382 ? 3.936 9.524 -6.000 1.00 92.38 382 LEU A N 1
ATOM 2964 C CA . LEU A 1 382 ? 2.782 8.759 -5.538 1.00 92.38 382 LEU A CA 1
ATOM 2965 C C . LEU A 1 382 ? 2.837 8.519 -4.029 1.00 92.38 382 LEU A C 1
ATOM 2967 O O . LEU A 1 382 ? 1.813 8.666 -3.373 1.00 92.38 382 LEU A O 1
ATOM 2971 N N . TYR A 1 383 ? 4.009 8.228 -3.461 1.00 90.50 383 TYR A N 1
ATOM 2972 C CA . TYR A 1 383 ? 4.188 8.114 -2.015 1.00 90.50 383 TYR A CA 1
ATOM 2973 C C . TYR A 1 383 ? 3.785 9.397 -1.283 1.00 90.50 383 TYR A C 1
ATOM 2975 O O . TYR A 1 383 ? 2.967 9.340 -0.365 1.00 90.50 383 TYR A O 1
ATOM 2983 N N . ARG A 1 384 ? 4.279 10.555 -1.738 1.00 91.38 384 ARG A N 1
ATOM 2984 C CA . ARG A 1 384 ? 3.951 11.867 -1.152 1.00 91.38 384 ARG A CA 1
ATOM 2985 C C . ARG A 1 384 ? 2.457 12.191 -1.237 1.00 91.38 384 ARG A C 1
ATOM 2987 O O . ARG A 1 384 ? 1.912 12.804 -0.327 1.00 91.38 384 ARG A O 1
ATOM 2994 N N . LEU A 1 385 ? 1.791 11.783 -2.319 1.00 94.31 385 LEU A N 1
ATOM 2995 C CA . LEU A 1 385 ? 0.374 12.077 -2.554 1.00 94.31 385 LEU A CA 1
ATOM 2996 C C . LEU A 1 385 ? -0.567 11.088 -1.849 1.00 94.31 385 LEU A C 1
ATOM 2998 O O . LEU A 1 385 ? -1.618 11.492 -1.346 1.00 94.31 385 LEU A O 1
ATOM 3002 N N . ILE A 1 386 ? -0.209 9.800 -1.822 1.00 94.31 386 ILE A N 1
ATOM 3003 C CA . ILE A 1 386 ? -1.077 8.713 -1.353 1.00 94.31 386 ILE A CA 1
ATOM 3004 C C . ILE A 1 386 ? -0.872 8.412 0.125 1.00 94.31 386 ILE A C 1
ATOM 3006 O O . ILE A 1 386 ? -1.861 8.216 0.823 1.00 94.31 386 ILE A O 1
ATOM 3010 N N . MET A 1 387 ? 0.360 8.391 0.640 1.00 91.75 387 MET A N 1
ATOM 3011 C CA . MET A 1 387 ? 0.584 8.010 2.039 1.00 91.75 387 MET A CA 1
ATOM 3012 C C . MET A 1 387 ? -0.234 8.861 3.034 1.00 91.75 387 MET A C 1
ATOM 3014 O O . MET A 1 387 ? -0.904 8.271 3.883 1.00 91.75 387 MET A O 1
ATOM 3018 N N . PRO A 1 388 ? -0.339 10.199 2.886 1.00 95.06 388 PRO A N 1
ATOM 3019 C CA . PRO A 1 388 ? -1.180 11.024 3.760 1.00 95.06 388 PRO A CA 1
ATOM 3020 C C . PRO A 1 388 ? -2.690 10.761 3.628 1.00 95.06 388 PRO A C 1
ATOM 3022 O O . PRO A 1 388 ? -3.472 11.218 4.456 1.00 95.06 388 PRO A O 1
ATOM 3025 N N . LEU A 1 389 ? -3.147 10.086 2.564 1.00 96.19 389 LEU A N 1
ATOM 3026 C CA . LEU A 1 389 ? -4.536 9.618 2.442 1.00 96.19 389 LEU A CA 1
ATOM 3027 C C . LEU A 1 389 ? -4.800 8.394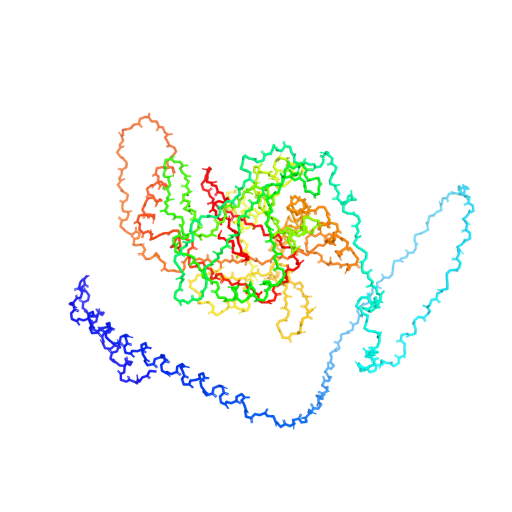 3.325 1.00 96.19 389 LEU A C 1
ATOM 3029 O O . LEU A 1 389 ? -5.925 8.205 3.792 1.00 96.19 389 LEU A O 1
ATOM 3033 N N . CYS A 1 390 ? -3.768 7.571 3.515 1.00 95.44 390 CYS A N 1
ATOM 3034 C CA . CYS A 1 390 ? -3.848 6.252 4.123 1.00 95.44 390 CYS A CA 1
ATOM 3035 C C . CYS A 1 390 ? -3.757 6.277 5.648 1.00 95.44 390 CYS A C 1
ATOM 3037 O O . CYS A 1 390 ? -4.431 5.479 6.293 1.00 95.44 390 CYS A O 1
ATOM 3039 N N . ILE A 1 391 ? -2.923 7.151 6.211 1.00 94.38 391 ILE A N 1
ATOM 3040 C CA . ILE A 1 391 ? -2.585 7.167 7.642 1.00 94.38 391 ILE A CA 1
ATOM 3041 C C . ILE A 1 391 ? -3.124 8.416 8.347 1.00 94.38 391 ILE A C 1
ATOM 3043 O O . ILE A 1 391 ? -3.656 9.334 7.714 1.00 94.38 391 ILE A O 1
ATOM 3047 N N . SER A 1 392 ? -3.021 8.451 9.676 1.00 95.69 392 SER A N 1
ATOM 3048 C CA . SER A 1 392 ? -3.375 9.648 10.439 1.00 95.69 392 SER A CA 1
ATOM 3049 C C . SER A 1 392 ? -2.379 10.790 10.193 1.00 95.69 392 SER A C 1
ATOM 3051 O O . SER A 1 392 ? -1.217 10.566 9.860 1.00 95.69 392 SER A O 1
ATOM 3053 N N . HIS A 1 393 ? -2.810 12.033 10.417 1.00 95.50 393 HIS A N 1
ATOM 3054 C CA . HIS A 1 393 ? -1.944 13.214 10.359 1.00 95.50 393 HIS A CA 1
ATOM 3055 C C . HIS A 1 393 ? -0.767 13.098 11.335 1.00 95.50 393 HIS A C 1
ATOM 3057 O O . HIS A 1 393 ? 0.334 13.538 11.031 1.00 95.50 393 HIS A O 1
ATOM 3063 N N . PHE A 1 394 ? -0.990 12.480 12.500 1.00 92.81 394 PHE A N 1
ATOM 3064 C CA . PHE A 1 394 ? 0.062 12.243 13.484 1.00 92.81 394 PHE A CA 1
ATOM 3065 C C . PHE A 1 394 ? 1.129 11.278 12.956 1.00 92.81 394 PHE A C 1
ATOM 3067 O O . PHE A 1 394 ? 2.316 11.581 13.039 1.00 92.81 394 PHE A O 1
ATOM 3074 N N . GLU A 1 395 ? 0.716 10.140 12.387 1.00 90.88 395 GLU A N 1
ATOM 3075 C CA . GLU A 1 395 ? 1.643 9.178 11.778 1.00 90.88 395 GLU A CA 1
ATOM 3076 C C . GLU A 1 395 ? 2.417 9.820 10.620 1.00 90.88 395 GLU A C 1
ATOM 3078 O O . GLU A 1 395 ? 3.633 9.666 10.537 1.00 90.88 395 GLU A O 1
ATOM 3083 N N . TRP A 1 396 ? 1.739 10.600 9.772 1.00 92.38 396 TRP A N 1
ATOM 3084 C CA . TRP A 1 396 ? 2.379 11.311 8.667 1.00 92.38 39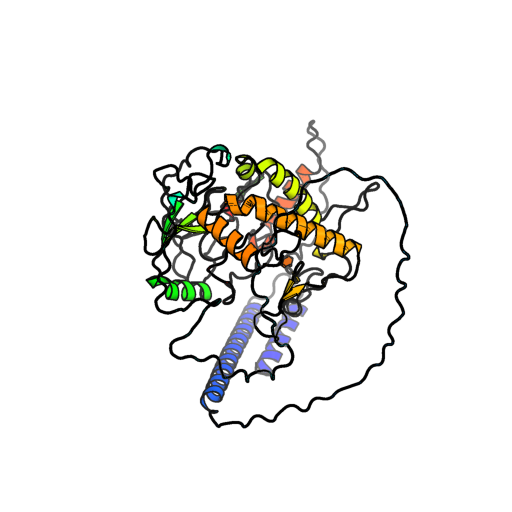6 TRP A CA 1
ATOM 3085 C C . TRP A 1 396 ? 3.410 12.341 9.137 1.00 92.38 396 TRP A C 1
ATOM 3087 O O . TRP A 1 396 ? 4.547 12.313 8.672 1.00 92.38 396 TRP A O 1
ATOM 3097 N N . ASP A 1 397 ? 3.057 13.208 10.085 1.00 90.44 397 ASP A N 1
ATOM 3098 C CA . ASP A 1 397 ? 3.979 14.217 10.615 1.00 90.44 397 ASP A CA 1
ATOM 3099 C C . ASP A 1 397 ? 5.184 13.579 11.305 1.00 90.44 397 ASP A C 1
ATOM 3101 O O . ASP A 1 397 ? 6.299 14.091 11.209 1.00 90.44 397 ASP A O 1
ATOM 3105 N N . LEU A 1 398 ? 4.979 12.451 11.991 1.00 86.62 398 LEU A N 1
ATOM 3106 C CA . LEU A 1 398 ? 6.063 11.696 12.601 1.00 86.62 398 LEU A CA 1
ATOM 3107 C C . LEU A 1 398 ? 7.011 11.135 11.532 1.00 86.62 398 LEU A C 1
ATOM 3109 O O . LEU A 1 398 ? 8.229 11.251 11.676 1.00 86.62 398 LEU A O 1
ATOM 3113 N N . MET A 1 399 ? 6.469 10.568 10.449 1.00 85.31 399 MET A N 1
ATOM 3114 C CA . MET A 1 399 ? 7.265 10.096 9.312 1.00 85.31 399 MET A CA 1
ATOM 3115 C C . MET A 1 399 ? 8.028 11.241 8.637 1.00 85.31 399 MET A C 1
ATOM 3117 O O . MET A 1 399 ? 9.220 11.090 8.372 1.00 85.31 399 MET A O 1
ATOM 3121 N N . GLU A 1 400 ? 7.379 12.385 8.405 1.00 88.19 400 GLU A N 1
ATOM 3122 C CA . GLU A 1 400 ? 8.014 13.587 7.854 1.00 88.19 400 GLU A CA 1
ATOM 3123 C C . GLU A 1 400 ? 9.149 14.066 8.752 1.00 88.19 400 GLU A C 1
ATOM 3125 O O . GLU A 1 400 ? 10.278 14.228 8.293 1.00 88.19 400 GLU A O 1
ATOM 3130 N N . PHE A 1 401 ? 8.876 14.239 10.044 1.00 86.38 401 PHE A N 1
ATOM 3131 C CA . PHE A 1 401 ? 9.871 14.655 11.024 1.00 86.38 401 PHE A CA 1
ATOM 3132 C C . PHE A 1 401 ? 11.081 13.719 11.012 1.00 86.38 401 PHE A C 1
ATOM 3134 O O . PHE A 1 401 ? 12.216 14.179 10.901 1.00 86.38 401 PHE A O 1
ATOM 3141 N N . HIS A 1 402 ? 10.860 12.402 11.052 1.00 79.88 402 HIS A N 1
ATOM 3142 C CA . HIS A 1 402 ? 11.953 11.440 10.966 1.00 79.88 402 HIS A CA 1
ATOM 3143 C C . HIS A 1 402 ? 12.710 11.535 9.640 1.00 79.88 402 HIS A C 1
ATOM 3145 O O . HIS A 1 402 ? 13.941 11.499 9.659 1.00 79.88 402 HIS A O 1
ATOM 3151 N N . GLY A 1 403 ? 12.006 11.688 8.519 1.00 83.19 403 GLY A N 1
ATOM 3152 C CA . GLY A 1 403 ? 12.600 11.854 7.197 1.00 83.19 403 GLY A CA 1
ATOM 3153 C C . GLY A 1 403 ? 13.521 13.072 7.117 1.00 83.19 403 GLY A C 1
ATOM 3154 O O . GLY A 1 403 ? 14.685 12.936 6.732 1.00 83.19 403 GLY A O 1
ATOM 3155 N N . TYR A 1 404 ? 13.021 14.242 7.520 1.00 82.69 404 TYR A N 1
ATOM 3156 C CA . TYR A 1 404 ? 13.762 15.504 7.492 1.00 82.69 404 TYR A CA 1
ATOM 3157 C C . TYR A 1 404 ? 14.918 15.521 8.495 1.00 82.69 404 TYR A C 1
ATOM 3159 O O . TYR A 1 404 ? 16.059 15.763 8.106 1.00 82.69 404 TYR A O 1
ATOM 3167 N N . GLU A 1 405 ? 14.665 15.219 9.769 1.00 80.62 405 GLU A N 1
ATOM 3168 C CA . GLU A 1 405 ? 15.682 15.334 10.825 1.00 80.62 405 GLU A CA 1
ATOM 3169 C C . GLU A 1 405 ? 16.821 14.324 10.662 1.00 80.62 405 GLU A C 1
ATOM 3171 O O . GLU A 1 405 ? 17.967 14.605 11.015 1.00 80.62 405 GLU A O 1
ATOM 3176 N N . ASN A 1 406 ? 16.535 13.145 10.099 1.00 74.75 406 ASN A N 1
ATOM 3177 C CA . ASN A 1 406 ? 17.557 12.126 9.859 1.00 74.75 406 ASN A CA 1
ATOM 3178 C C . ASN A 1 406 ? 18.159 12.208 8.451 1.00 74.75 406 ASN A C 1
ATOM 3180 O O . ASN A 1 406 ? 18.979 11.357 8.109 1.00 74.75 406 ASN A O 1
ATOM 3184 N N . ASN A 1 407 ? 17.792 13.219 7.649 1.00 77.81 407 ASN A N 1
ATOM 3185 C CA . ASN A 1 407 ? 18.218 13.368 6.254 1.00 77.81 407 ASN A CA 1
ATOM 3186 C C . ASN A 1 407 ? 18.067 12.054 5.469 1.00 77.81 407 ASN A C 1
ATOM 3188 O O . ASN A 1 407 ? 18.998 11.604 4.794 1.00 77.81 407 ASN A O 1
ATOM 3192 N N . VAL A 1 408 ? 16.909 11.402 5.613 1.00 77.88 408 VAL A N 1
ATOM 3193 C CA . VAL A 1 408 ? 16.645 10.110 4.974 1.00 77.88 408 VAL A CA 1
ATOM 3194 C C . VAL A 1 408 ? 16.666 10.304 3.464 1.00 77.88 408 VAL A C 1
ATOM 3196 O O . VAL A 1 408 ? 15.802 10.977 2.900 1.00 77.88 408 VAL A O 1
ATOM 3199 N N . LEU A 1 409 ? 17.662 9.704 2.813 1.00 78.81 409 LEU A N 1
ATOM 3200 C CA . LEU A 1 409 ? 17.811 9.760 1.365 1.00 78.81 409 LEU A CA 1
ATOM 3201 C C . LEU A 1 409 ? 16.644 9.036 0.687 1.00 78.81 409 LEU A C 1
ATOM 3203 O O . LEU A 1 409 ? 16.367 7.872 0.982 1.00 78.81 409 LEU A O 1
ATOM 3207 N N . ALA A 1 410 ? 16.003 9.731 -0.248 1.00 80.56 410 ALA A N 1
ATOM 3208 C CA . ALA A 1 410 ? 14.978 9.186 -1.124 1.00 80.56 410 ALA A CA 1
ATOM 3209 C C . ALA A 1 410 ? 15.540 8.927 -2.521 1.00 80.56 410 ALA A C 1
ATOM 3211 O O . ALA A 1 410 ? 16.404 9.662 -3.004 1.00 80.56 410 ALA A O 1
ATOM 3212 N N . PHE A 1 411 ? 14.992 7.932 -3.215 1.00 83.25 411 PHE A N 1
ATOM 3213 C CA . PHE A 1 411 ? 15.165 7.814 -4.659 1.00 83.25 411 PHE A CA 1
ATOM 3214 C C . PHE A 1 411 ? 13.980 8.453 -5.377 1.00 83.25 411 PHE A C 1
ATOM 3216 O O . PHE A 1 411 ? 12.839 8.301 -4.956 1.00 83.25 411 PHE A O 1
ATOM 3223 N N . GLY A 1 412 ? 14.251 9.156 -6.479 1.00 81.12 412 GLY A N 1
ATOM 3224 C CA . GLY A 1 412 ? 13.207 9.790 -7.288 1.00 81.12 412 GLY A CA 1
ATOM 3225 C C . GLY A 1 412 ? 12.795 11.203 -6.853 1.00 81.12 412 GLY A C 1
ATOM 3226 O O . GLY A 1 412 ? 11.950 11.810 -7.504 1.00 81.12 412 GLY A O 1
ATOM 3227 N N . GLY A 1 413 ? 13.410 11.778 -5.819 1.00 80.62 413 GLY A N 1
ATOM 3228 C CA . GLY A 1 413 ? 13.098 13.132 -5.358 1.00 80.62 413 GLY A CA 1
ATOM 3229 C C . GLY A 1 413 ? 14.227 13.768 -4.555 1.00 80.62 413 GLY A C 1
ATOM 3230 O O . GLY A 1 413 ? 15.190 13.101 -4.187 1.00 80.62 413 GLY A O 1
ATOM 3231 N N . LEU A 1 414 ? 14.111 15.078 -4.320 1.00 82.50 414 LEU A N 1
ATOM 3232 C CA . LEU A 1 414 ? 14.970 15.816 -3.381 1.00 82.50 414 LEU A CA 1
ATOM 3233 C C . LEU A 1 414 ? 14.351 15.904 -1.979 1.00 82.50 414 LEU A C 1
ATOM 3235 O O . LEU A 1 414 ? 15.032 16.300 -1.037 1.00 82.50 414 LEU A O 1
ATOM 3239 N N . GLU A 1 415 ? 13.065 15.575 -1.850 1.00 82.06 415 GLU A N 1
ATOM 3240 C CA . GLU A 1 415 ? 12.376 15.514 -0.565 1.00 82.06 415 GLU A CA 1
ATOM 3241 C C . GLU A 1 415 ? 12.755 14.218 0.166 1.00 82.06 415 GLU A C 1
ATOM 3243 O O . GLU A 1 415 ? 12.974 13.190 -0.485 1.00 82.06 415 GLU A O 1
ATOM 3248 N N . PRO A 1 416 ? 12.837 14.233 1.506 1.00 75.19 416 PRO A N 1
ATOM 3249 C CA . PRO A 1 416 ? 13.084 13.018 2.260 1.00 75.19 416 PRO A CA 1
ATOM 3250 C C . PRO A 1 416 ? 11.918 12.038 2.114 1.00 75.19 416 PRO A C 1
ATOM 3252 O O . PRO A 1 416 ? 10.753 12.411 1.965 1.00 75.19 416 PRO A O 1
ATOM 3255 N N . GLY A 1 417 ? 12.240 10.752 2.180 1.00 68.88 417 GLY A N 1
ATOM 3256 C CA . GLY A 1 417 ? 11.245 9.690 2.127 1.00 68.88 417 GLY A CA 1
ATOM 3257 C C . GLY A 1 417 ? 11.867 8.359 1.720 1.00 68.88 417 GLY A C 1
ATOM 3258 O O . GLY A 1 417 ? 12.631 8.317 0.759 1.00 68.88 417 GLY A O 1
ATOM 3259 N N . PRO A 1 418 ? 11.557 7.249 2.402 1.00 69.56 418 PRO A N 1
ATOM 3260 C CA . PRO A 1 418 ? 12.132 5.951 2.074 1.00 69.56 418 PRO A CA 1
ATOM 3261 C C . PRO A 1 418 ? 11.467 5.379 0.813 1.00 69.56 418 PRO A C 1
ATOM 3263 O O . PRO A 1 418 ? 10.628 4.486 0.876 1.00 69.56 418 PRO A O 1
ATOM 3266 N N . THR A 1 419 ? 11.802 5.910 -0.362 1.00 74.75 419 THR A N 1
ATOM 3267 C CA . THR A 1 419 ? 11.359 5.332 -1.635 1.00 74.75 419 THR A CA 1
ATOM 3268 C C . THR A 1 419 ? 12.379 4.298 -2.079 1.00 74.75 419 THR A C 1
ATOM 3270 O O . THR A 1 419 ? 13.438 4.648 -2.582 1.00 74.75 419 THR A O 1
ATOM 3273 N N . SER A 1 420 ? 12.055 3.022 -1.903 1.00 77.06 420 SER A N 1
ATOM 3274 C CA . SER A 1 420 ? 12.766 1.910 -2.530 1.00 77.06 420 SER A CA 1
ATOM 3275 C C . SER A 1 420 ? 11.795 1.133 -3.409 1.00 77.06 420 SER A C 1
ATOM 3277 O O . SER A 1 420 ? 10.588 1.149 -3.176 1.00 77.06 420 SER A O 1
ATOM 3279 N N . CYS A 1 421 ? 12.310 0.470 -4.440 1.00 82.94 421 CYS A N 1
ATOM 3280 C CA . CYS A 1 421 ? 11.500 -0.377 -5.298 1.00 82.94 421 CYS A CA 1
ATOM 3281 C C . CYS A 1 421 ? 12.231 -1.687 -5.574 1.00 82.94 421 CYS A C 1
ATOM 3283 O O . CYS A 1 421 ? 13.328 -1.696 -6.138 1.00 82.94 421 CYS A O 1
ATOM 3285 N N . GLN A 1 422 ? 11.587 -2.780 -5.179 1.00 81.81 422 GLN A N 1
ATOM 3286 C CA . GLN A 1 422 ? 11.916 -4.128 -5.600 1.00 81.81 422 GLN A CA 1
ATOM 3287 C C . GLN A 1 422 ? 10.801 -4.595 -6.534 1.00 81.81 422 GLN A C 1
ATOM 3289 O O . GLN A 1 422 ? 9.634 -4.649 -6.148 1.00 81.81 422 GLN A O 1
ATOM 3294 N N . HIS A 1 423 ? 11.161 -4.912 -7.770 1.00 82.06 423 HIS A N 1
ATOM 3295 C CA . HIS A 1 423 ? 10.252 -5.440 -8.769 1.00 82.06 423 HIS A CA 1
ATOM 3296 C C . HIS A 1 423 ? 10.420 -6.957 -8.836 1.00 82.06 423 HIS A C 1
ATOM 3298 O O . HIS A 1 423 ? 11.520 -7.447 -9.084 1.00 82.06 423 HIS A O 1
ATOM 3304 N N . ASN A 1 424 ? 9.350 -7.707 -8.588 1.00 80.62 424 ASN A N 1
ATOM 3305 C CA . ASN A 1 424 ? 9.369 -9.164 -8.654 1.00 80.62 424 ASN A CA 1
ATOM 3306 C C . ASN A 1 424 ? 8.559 -9.611 -9.870 1.00 80.62 424 ASN A C 1
ATOM 3308 O O . ASN A 1 424 ? 7.394 -9.241 -10.006 1.00 80.62 424 ASN A O 1
ATOM 3312 N N . VAL A 1 425 ? 9.187 -10.408 -10.727 1.00 78.25 425 VAL A N 1
ATOM 3313 C CA . VAL A 1 425 ? 8.571 -11.023 -11.899 1.00 78.25 425 VAL A CA 1
ATOM 3314 C C . VAL A 1 425 ? 8.530 -12.519 -11.678 1.00 78.25 425 VAL A C 1
ATOM 3316 O O . VAL A 1 425 ? 9.537 -13.144 -11.339 1.00 78.25 425 VAL A O 1
ATOM 3319 N N . SER A 1 426 ? 7.348 -13.080 -11.860 1.00 72.31 426 SER A N 1
ATOM 3320 C CA . SER A 1 426 ? 7.122 -14.514 -11.826 1.00 72.31 426 SER A CA 1
ATOM 3321 C C . SER A 1 426 ? 6.191 -14.877 -12.964 1.00 72.31 426 SER A C 1
ATOM 3323 O O . SER A 1 426 ? 5.070 -14.369 -13.046 1.00 72.31 426 SER A O 1
ATOM 3325 N N . SER A 1 427 ? 6.646 -15.779 -13.813 1.00 65.88 427 SER A N 1
ATOM 3326 C CA . SER A 1 427 ? 5.820 -16.447 -14.792 1.00 65.88 427 SER A CA 1
ATOM 3327 C C . SER A 1 427 ? 5.170 -17.686 -14.165 1.00 65.88 427 SER A C 1
ATOM 3329 O O . SER A 1 427 ? 5.691 -18.277 -13.209 1.00 65.88 427 SER A O 1
ATOM 3331 N N . PRO A 1 428 ? 4.023 -18.131 -14.694 1.00 57.66 428 PRO A N 1
ATOM 3332 C CA . PRO A 1 428 ? 3.519 -19.458 -14.393 1.00 57.66 428 PRO A CA 1
ATOM 3333 C C . PRO A 1 428 ? 4.506 -20.511 -14.907 1.00 57.66 428 PRO A C 1
ATOM 3335 O O . PRO A 1 428 ? 4.543 -20.823 -16.095 1.00 57.66 428 PRO A O 1
ATOM 3338 N N . ALA A 1 429 ? 5.309 -21.078 -14.004 1.00 42.38 429 ALA A N 1
ATOM 3339 C CA . ALA A 1 429 ? 6.203 -22.182 -14.324 1.00 42.38 429 ALA A CA 1
ATOM 3340 C C . ALA A 1 429 ? 5.390 -23.389 -14.839 1.00 42.38 429 ALA A C 1
ATOM 3342 O O . ALA A 1 429 ? 4.683 -24.032 -14.068 1.00 42.38 429 ALA A O 1
ATOM 3343 N N . ASN A 1 430 ? 5.497 -23.702 -16.135 1.00 39.66 430 ASN A N 1
ATOM 3344 C CA . ASN A 1 430 ? 5.077 -24.966 -16.757 1.00 39.66 430 ASN A CA 1
ATOM 3345 C C . ASN A 1 430 ? 3.675 -25.498 -16.382 1.00 39.66 430 ASN A C 1
ATOM 3347 O O . ASN A 1 430 ? 3.559 -26.645 -15.951 1.00 39.66 430 ASN A O 1
ATOM 3351 N N . VAL A 1 431 ? 2.600 -24.729 -16.600 1.00 39.97 431 VAL A N 1
ATOM 3352 C CA . VAL A 1 431 ? 1.231 -25.307 -16.586 1.00 39.97 431 VAL A CA 1
ATOM 3353 C C . VAL A 1 431 ? 0.598 -25.414 -17.978 1.00 39.97 431 VAL A C 1
ATOM 3355 O O . VAL A 1 431 ? -0.506 -25.931 -18.134 1.00 39.97 431 VAL A O 1
ATOM 3358 N N . PHE A 1 432 ? 1.312 -25.001 -19.024 1.00 40.25 432 PHE A N 1
ATOM 3359 C CA . PHE A 1 432 ? 0.782 -25.006 -20.382 1.00 40.25 432 PHE A CA 1
ATOM 3360 C C . PHE A 1 432 ? 1.704 -25.742 -21.353 1.00 40.25 432 PHE A C 1
ATOM 3362 O O . PHE A 1 432 ? 2.345 -25.130 -22.195 1.00 40.25 432 PHE A O 1
ATOM 3369 N N . ASP A 1 433 ? 1.674 -27.072 -21.296 1.00 36.09 433 ASP A N 1
ATOM 3370 C CA . ASP A 1 433 ? 1.770 -27.890 -22.514 1.00 36.09 433 ASP A CA 1
ATOM 3371 C C . ASP A 1 433 ? 0.354 -27.970 -23.128 1.00 36.09 433 ASP A C 1
ATOM 3373 O O . ASP A 1 433 ? -0.257 -29.029 -23.270 1.00 36.09 433 ASP A O 1
ATOM 3377 N N . ILE A 1 434 ? -0.252 -26.806 -23.404 1.00 40.97 434 ILE A N 1
ATOM 3378 C CA . ILE A 1 434 ? -1.475 -26.767 -24.206 1.00 40.97 434 ILE A CA 1
ATOM 3379 C C . ILE A 1 434 ? -1.016 -26.947 -25.646 1.00 40.97 434 ILE A C 1
ATOM 3381 O O . ILE A 1 434 ? -0.409 -26.048 -26.224 1.00 40.97 434 ILE A O 1
ATOM 3385 N N . ASP A 1 435 ? -1.310 -28.112 -26.218 1.00 38.16 435 ASP A N 1
ATOM 3386 C CA . ASP A 1 435 ? -1.125 -28.382 -27.639 1.00 38.16 435 ASP A CA 1
ATOM 3387 C C . ASP A 1 435 ? -1.965 -27.399 -28.474 1.00 38.16 435 ASP A C 1
ATOM 3389 O O . ASP A 1 435 ? -3.151 -27.606 -28.750 1.00 38.16 435 ASP A O 1
ATOM 3393 N N . LEU A 1 436 ? -1.336 -26.291 -28.868 1.00 40.06 436 LEU A N 1
ATOM 3394 C CA . LEU A 1 436 ? -1.914 -25.253 -29.721 1.00 40.06 436 LEU A CA 1
ATOM 3395 C C . LEU A 1 436 ? -2.260 -25.779 -31.126 1.00 40.06 436 LEU A C 1
ATOM 3397 O O . LEU A 1 436 ? -2.992 -25.113 -31.857 1.00 40.06 436 LEU A O 1
ATOM 3401 N N . ASN A 1 437 ? -1.812 -26.982 -31.512 1.00 39.88 437 ASN A N 1
ATOM 3402 C CA . ASN A 1 437 ? -2.148 -27.570 -32.812 1.00 39.88 437 ASN A CA 1
ATOM 3403 C C . ASN A 1 437 ? -3.586 -28.119 -32.878 1.00 39.88 437 ASN A C 1
ATOM 3405 O O . ASN A 1 437 ? -4.075 -28.419 -33.971 1.00 39.88 437 ASN A O 1
ATOM 3409 N N . GLY A 1 438 ? -4.283 -28.224 -31.739 1.00 39.50 438 GLY A N 1
ATOM 3410 C CA . GLY A 1 438 ? -5.693 -28.626 -31.673 1.00 39.50 438 GLY A CA 1
ATOM 3411 C C . GLY A 1 438 ? -6.693 -27.516 -32.031 1.00 39.50 438 GLY A C 1
ATOM 3412 O O . GLY A 1 438 ? -7.835 -27.814 -32.381 1.00 39.50 438 GLY A O 1
ATOM 3413 N N . LEU A 1 439 ? -6.277 -26.245 -32.001 1.00 39.94 439 LEU A N 1
ATOM 3414 C CA . LEU A 1 439 ? -7.101 -25.085 -32.365 1.00 39.94 439 LEU A CA 1
ATOM 3415 C C . LEU A 1 439 ? -7.016 -24.819 -33.874 1.00 39.94 439 LEU A C 1
ATOM 3417 O O . LEU A 1 439 ? -6.519 -23.793 -34.333 1.00 39.94 439 LEU A O 1
ATOM 3421 N N . LYS A 1 440 ? -7.531 -25.749 -34.685 1.00 38.94 440 LYS A N 1
ATOM 3422 C CA . LYS A 1 440 ? -7.931 -25.384 -36.048 1.00 38.94 440 LYS A CA 1
ATOM 3423 C C . LYS A 1 440 ? -9.193 -24.541 -35.947 1.00 38.94 440 LYS A C 1
ATOM 3425 O O . LYS A 1 440 ? -10.242 -25.051 -35.563 1.00 38.94 440 LYS A O 1
ATOM 3430 N N . ALA A 1 441 ? -9.054 -23.263 -36.290 1.00 40.16 441 ALA A N 1
ATOM 3431 C CA . ALA A 1 441 ? -10.145 -22.317 -36.447 1.00 40.16 441 ALA A CA 1
ATOM 3432 C C . ALA A 1 441 ? -11.321 -22.975 -37.186 1.00 40.16 441 ALA A C 1
ATOM 3434 O O . ALA A 1 441 ? -11.207 -23.346 -38.355 1.00 40.16 441 ALA A O 1
ATOM 3435 N N . SER A 1 442 ? -12.450 -23.146 -36.500 1.00 43.44 442 SER A N 1
ATOM 3436 C CA . SER A 1 442 ? -13.719 -23.345 -37.187 1.00 43.44 442 SER A CA 1
ATOM 3437 C C . SER A 1 442 ? -14.083 -22.010 -37.827 1.00 43.44 442 SER A C 1
ATOM 3439 O O . SER A 1 442 ? -14.231 -21.018 -37.113 1.00 43.44 442 SER A O 1
ATOM 3441 N N . GLU A 1 443 ? -14.178 -21.975 -39.155 1.00 37.16 443 GLU A N 1
ATOM 3442 C CA . GLU A 1 443 ? -14.565 -20.771 -39.889 1.00 37.16 443 GLU A CA 1
ATOM 3443 C C . GLU A 1 443 ? -15.888 -20.202 -39.340 1.00 37.16 443 GLU A C 1
ATOM 3445 O O . GLU A 1 443 ? -16.831 -20.964 -39.094 1.00 37.16 443 GLU A O 1
ATOM 3450 N N . PRO A 1 444 ? -15.982 -18.879 -39.119 1.00 43.06 444 PRO A N 1
ATOM 3451 C CA . PRO A 1 444 ? -17.199 -18.271 -38.610 1.00 43.06 444 PRO A CA 1
ATOM 3452 C C . PRO A 1 444 ? -18.338 -18.423 -39.624 1.00 43.06 444 PRO A C 1
ATOM 3454 O O . PRO A 1 444 ? -18.211 -18.069 -40.797 1.00 43.06 444 PRO A O 1
ATOM 3457 N N . SER A 1 445 ? -19.479 -18.929 -39.151 1.00 42.97 445 SER A N 1
ATOM 3458 C CA . SER A 1 445 ? -20.712 -18.994 -39.936 1.00 42.97 445 SER A CA 1
ATOM 3459 C C . SER A 1 445 ? -21.206 -17.571 -40.242 1.00 42.97 445 SER A C 1
ATOM 3461 O O . SER A 1 445 ? -21.400 -16.785 -39.310 1.00 42.97 445 SER A O 1
ATOM 3463 N N . PRO A 1 446 ? -21.447 -17.214 -41.514 1.00 45.94 446 PRO A N 1
ATOM 3464 C CA . PRO A 1 446 ? -21.806 -15.859 -41.902 1.00 45.94 446 PRO A CA 1
ATOM 3465 C C . PRO A 1 446 ? -23.312 -15.638 -41.725 1.00 45.94 446 PRO A C 1
ATOM 3467 O O . PRO A 1 446 ? -24.070 -15.758 -42.683 1.00 45.94 446 PRO A O 1
ATOM 3470 N N . SER A 1 447 ? -23.778 -15.331 -40.511 1.00 54.09 447 SER A N 1
ATOM 3471 C CA . SER A 1 447 ? -25.153 -14.838 -40.329 1.00 54.09 447 SER A CA 1
ATOM 3472 C C . SER A 1 447 ? -25.409 -14.191 -38.962 1.00 54.09 447 SER A C 1
ATOM 3474 O O . SER A 1 447 ? -26.008 -14.813 -38.088 1.00 54.09 447 SER A O 1
ATOM 3476 N N . SER A 1 448 ? -25.021 -12.928 -38.796 1.00 44.28 448 SER A N 1
ATOM 3477 C CA . SER A 1 448 ? -25.816 -11.936 -38.051 1.00 44.28 448 SER A CA 1
ATOM 3478 C C . SER A 1 448 ? -25.193 -10.555 -38.224 1.00 44.28 448 SER A C 1
ATOM 3480 O O . SER A 1 448 ? -24.038 -10.332 -37.866 1.00 44.28 448 SER A O 1
ATOM 3482 N N . GLU A 1 449 ? -25.966 -9.650 -38.815 1.00 51.75 449 GLU A N 1
ATOM 3483 C CA . GLU A 1 449 ? -25.634 -8.248 -39.038 1.00 51.75 449 GLU A CA 1
ATOM 3484 C C . GLU A 1 449 ? -25.607 -7.488 -37.708 1.00 51.75 449 GLU A C 1
ATOM 3486 O O . GLU A 1 449 ? -26.605 -6.923 -37.288 1.00 51.75 449 GLU A O 1
ATOM 3491 N N . GLU A 1 450 ? -24.460 -7.487 -37.042 1.00 47.62 450 GLU A N 1
ATOM 3492 C CA . GLU A 1 450 ? -23.979 -6.361 -36.239 1.00 47.62 450 GLU A CA 1
ATOM 3493 C C . GLU A 1 450 ? -22.472 -6.576 -36.017 1.00 47.62 450 GLU A C 1
ATOM 3495 O O . GLU A 1 450 ? -22.080 -7.634 -35.516 1.00 47.62 450 GLU A O 1
ATOM 3500 N N . PRO A 1 451 ? -21.592 -5.643 -36.428 1.00 40.81 451 PRO A N 1
ATOM 3501 C CA . PRO A 1 451 ? -20.157 -5.806 -36.252 1.00 40.81 451 PRO A CA 1
ATOM 3502 C C . PRO A 1 451 ? -19.806 -5.633 -34.771 1.00 40.81 451 PRO A C 1
ATOM 3504 O O . PRO A 1 451 ? -19.465 -4.546 -34.312 1.00 40.81 451 PRO A O 1
ATOM 3507 N N . GLN A 1 452 ? -19.880 -6.726 -34.016 1.00 46.34 452 GLN A N 1
ATOM 3508 C CA . GLN A 1 452 ? -19.129 -6.858 -32.775 1.00 46.34 452 GLN A CA 1
ATOM 3509 C C . GLN A 1 452 ? -17.630 -6.827 -33.136 1.00 46.34 452 GLN A C 1
ATOM 3511 O O . GLN A 1 452 ? -17.232 -7.471 -34.113 1.00 46.34 452 GLN A O 1
ATOM 3516 N N . PRO A 1 453 ? -16.783 -6.077 -32.409 1.00 40.19 453 PRO A N 1
ATOM 3517 C CA . PRO A 1 453 ? -15.349 -6.045 -32.669 1.00 40.19 453 PRO A CA 1
ATOM 3518 C C . PRO A 1 453 ? -14.782 -7.470 -32.663 1.00 40.19 453 PRO A C 1
ATOM 3520 O O . PRO A 1 453 ? -14.939 -8.200 -31.687 1.00 40.19 453 PRO A O 1
ATOM 3523 N N . SER A 1 454 ? -14.119 -7.877 -33.747 1.00 40.09 454 SER A N 1
ATOM 3524 C CA . SER A 1 454 ? -13.664 -9.259 -33.975 1.00 40.09 454 SER A CA 1
ATOM 3525 C C . SER A 1 454 ? -12.672 -9.791 -32.931 1.00 40.09 454 SER A C 1
ATOM 3527 O O . SER A 1 454 ? -12.418 -10.988 -32.896 1.00 40.09 454 SER A O 1
ATOM 3529 N N . TRP A 1 455 ? -12.135 -8.934 -32.059 1.00 41.28 455 TRP A N 1
ATOM 3530 C CA . TRP A 1 455 ? -11.288 -9.319 -30.927 1.00 41.28 455 TRP A CA 1
ATOM 3531 C C . TRP A 1 455 ? -12.077 -9.723 -29.666 1.00 41.28 455 TRP A C 1
ATOM 3533 O O . TRP A 1 455 ? -11.518 -10.379 -28.793 1.00 41.28 455 TRP A O 1
ATOM 3543 N N . ILE A 1 456 ? -13.369 -9.380 -29.558 1.00 36.94 456 ILE A N 1
ATOM 3544 C CA . ILE A 1 456 ? -14.210 -9.724 -28.394 1.00 36.94 456 ILE A CA 1
ATOM 3545 C C . ILE A 1 456 ? -14.680 -11.185 -28.456 1.00 36.94 456 ILE A C 1
ATOM 3547 O O . ILE A 1 456 ? -14.705 -11.863 -27.431 1.00 36.94 456 ILE A O 1
ATOM 3551 N N . ILE A 1 457 ? -14.983 -11.699 -29.654 1.00 42.72 457 ILE A N 1
ATOM 3552 C CA . ILE A 1 457 ? -15.455 -13.085 -29.841 1.00 42.72 457 ILE A CA 1
ATOM 3553 C C . ILE A 1 457 ? -14.320 -14.096 -29.594 1.00 42.72 457 ILE A C 1
ATOM 3555 O O . ILE A 1 457 ? -14.561 -15.178 -29.060 1.00 42.72 457 ILE A O 1
ATOM 3559 N N . ASP A 1 458 ? -13.077 -13.725 -29.906 1.00 53.06 458 ASP A N 1
ATOM 3560 C CA . ASP A 1 458 ? -11.917 -14.602 -29.713 1.00 53.06 458 ASP A CA 1
ATOM 3561 C C . ASP A 1 458 ? -11.400 -14.578 -28.266 1.00 53.06 458 ASP A C 1
ATOM 3563 O O . ASP A 1 458 ? -10.975 -15.601 -27.738 1.00 53.06 458 ASP A O 1
ATOM 3567 N N . LEU A 1 459 ? -11.522 -13.440 -27.567 1.00 44.16 459 LEU A N 1
ATOM 3568 C CA . LEU A 1 459 ? -11.163 -13.349 -26.151 1.00 44.16 459 LEU A CA 1
ATOM 3569 C C . LEU A 1 459 ? -12.108 -14.185 -25.281 1.00 44.16 459 LEU A C 1
ATOM 3571 O O . LEU A 1 459 ? -11.657 -14.827 -24.344 1.00 44.16 459 LEU A O 1
ATOM 3575 N N . GLU A 1 460 ? -13.406 -14.227 -25.585 1.00 44.72 460 GLU A N 1
ATOM 3576 C CA . GLU A 1 460 ? -14.355 -15.034 -24.814 1.00 44.72 460 GLU A CA 1
ATOM 3577 C C . GLU A 1 460 ? -14.105 -16.540 -24.992 1.00 44.72 460 GLU A C 1
ATOM 3579 O O . GLU A 1 460 ? -14.130 -17.288 -24.014 1.00 44.72 460 GLU A O 1
ATOM 3584 N N . ALA A 1 461 ? -13.819 -16.992 -26.217 1.00 51.84 461 ALA A N 1
ATOM 3585 C CA . ALA A 1 461 ? -13.469 -18.383 -26.499 1.00 51.84 461 ALA A CA 1
ATOM 3586 C C . ALA A 1 461 ? -12.107 -18.762 -25.894 1.00 51.84 461 ALA A C 1
ATOM 3588 O O . ALA A 1 461 ? -12.001 -19.806 -25.250 1.00 51.84 461 ALA A O 1
ATOM 3589 N N . PHE A 1 462 ? -11.105 -17.887 -26.022 1.00 51.78 462 PHE A N 1
ATOM 3590 C CA . PHE A 1 462 ? -9.785 -18.037 -25.414 1.00 51.78 462 PHE A CA 1
ATOM 3591 C C . PHE A 1 462 ? -9.865 -18.085 -23.887 1.00 51.78 462 PHE A C 1
ATOM 3593 O O . PHE A 1 462 ? -9.371 -19.027 -23.279 1.00 51.78 462 PHE A O 1
ATOM 3600 N N . LEU A 1 463 ? -10.545 -17.126 -23.252 1.00 50.28 463 LEU A N 1
ATOM 3601 C CA . LEU A 1 463 ? -10.725 -17.095 -21.802 1.00 50.28 463 LEU A CA 1
ATOM 3602 C C . LEU A 1 463 ? -11.541 -18.300 -21.329 1.00 50.28 463 LEU A C 1
ATOM 3604 O O . LEU A 1 463 ? -11.162 -18.922 -20.346 1.00 50.28 463 LEU A O 1
ATOM 3608 N N . ARG A 1 464 ? -12.614 -18.697 -22.027 1.00 52.06 464 ARG A N 1
ATOM 3609 C CA . ARG A 1 464 ? -13.355 -19.923 -21.687 1.00 52.06 464 ARG A CA 1
ATOM 3610 C C . ARG A 1 464 ? -12.477 -21.166 -21.803 1.00 52.06 464 ARG A C 1
ATOM 3612 O O . ARG A 1 464 ? -12.590 -22.023 -20.941 1.00 52.06 464 ARG A O 1
ATOM 3619 N N . ASP A 1 465 ? -11.629 -21.294 -22.820 1.00 50.72 465 ASP A N 1
ATOM 3620 C CA . ASP A 1 465 ? -10.759 -22.466 -22.986 1.00 50.72 465 ASP A CA 1
ATOM 3621 C C . ASP A 1 465 ? -9.619 -22.482 -21.953 1.00 50.72 465 ASP A C 1
ATOM 3623 O O . ASP A 1 465 ? -9.398 -23.505 -21.303 1.00 50.72 465 ASP A O 1
ATOM 3627 N N . VAL A 1 466 ? -8.986 -21.330 -21.705 1.00 47.59 466 VAL A N 1
ATOM 3628 C CA . VAL A 1 466 ? -7.986 -21.133 -20.644 1.00 47.59 466 VAL A CA 1
ATOM 3629 C C . VAL A 1 466 ? -8.597 -21.440 -19.278 1.00 47.59 466 VAL A C 1
ATOM 3631 O O . VAL A 1 466 ? -8.049 -22.266 -18.561 1.00 47.59 466 VAL A O 1
ATOM 3634 N N . PHE A 1 467 ? -9.765 -20.882 -18.940 1.00 50.25 467 PHE A N 1
ATOM 3635 C CA . PHE A 1 467 ? -10.404 -21.071 -17.631 1.00 50.25 467 PHE A CA 1
ATOM 3636 C C . PHE A 1 467 ? -11.043 -22.446 -17.436 1.00 50.25 467 PHE A C 1
ATOM 3638 O O . PHE A 1 467 ? -11.123 -22.926 -16.309 1.00 50.25 467 PHE A O 1
ATOM 3645 N N . ARG A 1 468 ? -11.499 -23.104 -18.507 1.00 49.91 468 ARG A N 1
ATOM 3646 C CA . ARG A 1 468 ? -12.064 -24.463 -18.438 1.00 49.91 468 ARG A CA 1
ATOM 3647 C C . ARG A 1 468 ? -10.973 -25.530 -18.329 1.00 49.91 468 ARG A C 1
ATOM 3649 O O . ARG A 1 468 ? -11.261 -26.617 -17.833 1.00 49.91 468 ARG A O 1
ATOM 3656 N N . LYS A 1 469 ? -9.749 -25.225 -18.777 1.00 45.31 469 LYS A N 1
ATOM 3657 C CA . LYS A 1 469 ? -8.564 -26.094 -18.665 1.00 45.31 469 LYS A CA 1
ATOM 3658 C C . LYS A 1 469 ? -7.674 -25.758 -17.461 1.00 45.31 469 LYS A C 1
ATOM 3660 O O . LYS A 1 469 ? -6.987 -26.646 -16.970 1.00 45.31 469 LYS A O 1
ATOM 3665 N N . SER A 1 470 ? -7.689 -24.520 -16.962 1.00 39.91 470 SER A N 1
ATOM 3666 C CA . SER A 1 470 ? -6.954 -24.106 -15.761 1.00 39.91 470 SER A CA 1
ATOM 3667 C C . SER A 1 470 ? -7.739 -24.457 -14.496 1.00 39.91 470 SER A C 1
ATOM 3669 O O . SER A 1 470 ? -8.900 -24.076 -14.366 1.00 39.91 470 SER A O 1
ATOM 3671 N N . ALA A 1 471 ? -7.108 -25.127 -13.533 1.00 39.84 471 ALA A N 1
ATOM 3672 C CA . ALA A 1 471 ? -7.739 -25.556 -12.282 1.00 39.84 471 ALA A CA 1
ATOM 3673 C C . ALA A 1 471 ? -8.015 -24.422 -11.259 1.00 39.84 471 ALA A C 1
ATOM 3675 O O . ALA A 1 471 ? -8.467 -24.704 -10.151 1.00 39.84 471 ALA A O 1
ATOM 3676 N N . GLY A 1 472 ? -7.808 -23.152 -11.618 1.00 42.28 472 GLY A N 1
ATOM 3677 C CA . GLY A 1 472 ? -8.030 -21.981 -10.763 1.00 42.28 472 GLY A CA 1
ATOM 3678 C C . GLY A 1 472 ? -7.129 -20.810 -11.169 1.00 42.28 472 GLY A C 1
ATOM 3679 O O . GLY A 1 472 ? -6.239 -20.967 -12.008 1.00 42.28 472 GLY A O 1
ATOM 3680 N N . LEU A 1 473 ? -7.350 -19.613 -10.603 1.00 39.81 473 LEU A N 1
ATOM 3681 C CA . LEU A 1 473 ? -6.471 -18.457 -10.850 1.00 39.81 473 LEU A CA 1
ATOM 3682 C C . LEU A 1 473 ? -5.031 -18.756 -10.419 1.00 39.81 473 LEU A C 1
ATOM 3684 O O . LEU A 1 473 ? -4.126 -18.309 -11.099 1.00 39.81 473 LEU A O 1
ATOM 3688 N N . ASP A 1 474 ? -4.823 -19.537 -9.357 1.00 37.00 474 ASP A N 1
ATOM 3689 C CA . ASP A 1 474 ? -3.517 -20.046 -8.899 1.00 37.00 474 ASP A CA 1
ATOM 3690 C C . ASP A 1 474 ? -2.702 -20.714 -10.019 1.00 37.00 474 ASP A C 1
ATOM 3692 O O . ASP A 1 474 ? -1.477 -20.646 -10.048 1.00 37.00 474 ASP A O 1
ATOM 3696 N N . THR A 1 475 ? -3.400 -21.305 -10.984 1.00 39.88 475 THR A N 1
ATOM 3697 C CA . THR A 1 475 ? -2.826 -21.909 -12.182 1.00 39.88 475 THR A CA 1
ATOM 3698 C C . THR A 1 475 ? -2.503 -20.860 -13.258 1.00 39.88 475 THR A C 1
ATOM 3700 O O . THR A 1 475 ? -1.512 -20.984 -13.972 1.00 39.88 475 THR A O 1
ATOM 3703 N N . ALA A 1 476 ? -3.318 -19.805 -13.368 1.00 36.09 476 ALA A N 1
ATOM 3704 C CA . ALA A 1 476 ? -3.176 -18.732 -14.357 1.00 36.09 476 ALA A CA 1
ATOM 3705 C C . ALA A 1 476 ? -2.171 -17.633 -13.950 1.00 36.09 476 ALA A C 1
ATOM 3707 O O . ALA A 1 476 ? -1.503 -17.071 -14.813 1.00 36.09 476 ALA A O 1
ATOM 3708 N N . ILE A 1 477 ? -2.038 -17.340 -12.653 1.00 38.75 477 ILE A N 1
ATOM 3709 C CA . ILE A 1 477 ? -1.056 -16.390 -12.095 1.00 38.75 477 ILE A CA 1
ATOM 3710 C C . ILE A 1 477 ? 0.278 -17.059 -11.749 1.00 38.75 477 ILE A C 1
ATOM 3712 O O . ILE A 1 477 ? 1.204 -16.382 -11.310 1.00 38.75 477 ILE A O 1
ATOM 3716 N N . GLY A 1 478 ? 0.373 -18.380 -11.925 1.00 38.41 478 GLY A N 1
ATOM 3717 C CA . GLY A 1 478 ? 1.535 -19.166 -11.536 1.00 38.41 478 GLY A CA 1
ATOM 3718 C C . GLY A 1 478 ? 1.632 -19.423 -10.032 1.00 38.41 478 GLY A C 1
ATOM 3719 O O . GLY A 1 478 ? 0.846 -18.878 -9.252 1.00 38.41 478 GLY A O 1
ATOM 3720 N N . PRO A 1 479 ? 2.611 -20.243 -9.602 1.00 38.84 479 PRO A N 1
ATOM 3721 C CA . PRO A 1 479 ? 2.914 -20.420 -8.191 1.00 38.84 479 PRO A CA 1
ATOM 3722 C C . PRO A 1 479 ? 3.252 -19.060 -7.577 1.00 38.84 479 PRO A C 1
ATOM 3724 O O . PRO A 1 479 ? 4.343 -18.525 -7.760 1.00 38.84 479 PRO A O 1
ATOM 3727 N N . GLN A 1 480 ? 2.291 -18.497 -6.850 1.00 41.88 480 GLN A N 1
ATOM 3728 C CA . GLN A 1 480 ? 2.511 -17.305 -6.049 1.00 41.88 480 GLN A CA 1
ATOM 3729 C C . GLN A 1 480 ? 3.551 -17.621 -4.974 1.00 41.88 480 GLN A C 1
ATOM 3731 O O . GLN A 1 480 ? 3.636 -18.753 -4.477 1.00 41.88 480 GLN A O 1
ATOM 3736 N N . GLY A 1 481 ? 4.348 -16.618 -4.605 1.00 40.94 481 GLY A N 1
ATOM 3737 C CA . GLY A 1 481 ? 5.223 -16.734 -3.446 1.00 40.94 481 GLY A CA 1
ATOM 3738 C C . GLY A 1 481 ? 4.413 -17.227 -2.246 1.00 40.94 481 GLY A C 1
ATOM 3739 O O . GLY A 1 481 ? 3.286 -16.788 -2.022 1.00 40.94 481 GLY A O 1
ATOM 3740 N N . SER A 1 482 ? 4.958 -18.172 -1.476 1.00 45.25 482 SER A N 1
ATOM 3741 C CA . SER A 1 482 ? 4.331 -18.501 -0.195 1.00 45.25 482 SER A CA 1
ATOM 3742 C C . SER A 1 482 ? 4.321 -17.236 0.664 1.00 45.25 482 SER A C 1
ATOM 3744 O O . SER A 1 482 ? 5.355 -16.553 0.709 1.00 45.25 482 SER A O 1
ATOM 3746 N N . PRO A 1 483 ? 3.205 -16.919 1.347 1.00 49.94 483 PRO A N 1
ATOM 3747 C CA . PRO A 1 483 ? 3.210 -15.859 2.337 1.00 49.94 483 PRO A CA 1
ATOM 3748 C C . PRO A 1 483 ? 4.361 -16.111 3.300 1.00 49.94 483 PRO A C 1
ATOM 3750 O O . PRO A 1 483 ? 4.478 -17.194 3.877 1.00 49.94 483 PRO A O 1
ATOM 3753 N N . HIS A 1 484 ? 5.239 -15.133 3.422 1.00 41.91 484 HIS A N 1
ATOM 3754 C CA . HIS A 1 484 ? 6.301 -15.133 4.405 1.00 41.91 484 HIS A CA 1
ATOM 3755 C C . HIS A 1 484 ? 6.432 -13.695 4.886 1.00 41.91 484 HIS A C 1
ATOM 3757 O O . HIS A 1 484 ? 6.504 -12.778 4.074 1.00 41.91 484 HIS A O 1
ATOM 3763 N N . GLY A 1 485 ? 6.405 -13.490 6.201 1.00 49.16 485 GLY A N 1
ATOM 3764 C CA . GLY A 1 485 ? 6.924 -12.245 6.755 1.00 49.16 485 GLY A CA 1
ATOM 3765 C C . GLY A 1 485 ? 8.444 -12.319 6.715 1.00 49.16 485 GLY A C 1
ATOM 3766 O O . GLY A 1 485 ? 8.998 -13.348 7.119 1.00 49.16 485 GLY A O 1
ATOM 3767 N N . ASP A 1 486 ? 9.126 -11.274 6.241 1.00 53.50 486 ASP A N 1
ATOM 3768 C CA . ASP A 1 486 ? 10.559 -11.191 6.488 1.00 53.50 486 ASP A CA 1
ATOM 3769 C C . ASP A 1 486 ? 10.732 -10.862 7.983 1.00 53.50 486 ASP A C 1
ATOM 3771 O O . ASP A 1 486 ? 10.226 -9.842 8.453 1.00 53.50 486 ASP A O 1
ATOM 3775 N N . PRO A 1 487 ? 11.416 -11.699 8.786 1.00 53.12 487 PRO A N 1
ATOM 3776 C CA . PRO A 1 487 ? 11.707 -11.379 10.186 1.00 53.12 487 PRO A CA 1
ATOM 3777 C C . PRO A 1 487 ? 12.498 -10.075 10.371 1.00 53.12 487 PRO A C 1
ATOM 3779 O O . PRO A 1 487 ? 12.685 -9.634 11.507 1.00 53.12 487 PRO A O 1
ATOM 3782 N N . GLN A 1 488 ? 13.036 -9.512 9.287 1.00 55.38 488 GLN A N 1
ATOM 3783 C CA . GLN A 1 488 ? 13.734 -8.233 9.266 1.00 55.38 488 GLN A CA 1
ATOM 3784 C C . GLN A 1 488 ? 12.827 -7.046 8.933 1.00 55.38 488 GLN A C 1
ATOM 3786 O O . GLN A 1 488 ? 13.290 -5.917 9.096 1.00 55.38 488 GLN A O 1
ATOM 3791 N N . ASP A 1 489 ? 11.578 -7.272 8.514 1.00 54.06 489 ASP A N 1
ATOM 3792 C CA . ASP A 1 489 ? 10.621 -6.192 8.290 1.00 54.06 489 ASP A CA 1
ATOM 3793 C C . ASP A 1 489 ? 10.347 -5.470 9.614 1.00 54.06 489 ASP A C 1
ATOM 3795 O O . ASP A 1 489 ? 10.044 -6.080 10.646 1.00 54.06 489 ASP A O 1
ATOM 3799 N N . ASP A 1 490 ? 10.483 -4.146 9.598 1.00 52.78 490 ASP A N 1
ATOM 3800 C CA . ASP A 1 490 ? 10.215 -3.325 10.770 1.00 52.78 490 ASP A CA 1
ATOM 3801 C C . ASP A 1 490 ? 8.702 -3.116 10.908 1.00 52.78 490 ASP A C 1
ATOM 3803 O O . ASP A 1 490 ? 8.074 -2.414 10.114 1.00 52.78 490 ASP A O 1
ATOM 3807 N N . ALA A 1 491 ? 8.114 -3.713 11.946 1.00 48.06 491 ALA A N 1
ATOM 3808 C CA . ALA A 1 491 ? 6.688 -3.599 12.249 1.00 48.06 491 ALA A CA 1
ATOM 3809 C C . ALA A 1 491 ? 6.229 -2.155 12.537 1.00 48.06 491 ALA A C 1
ATOM 3811 O O . ALA A 1 491 ? 5.026 -1.900 12.601 1.00 48.06 491 ALA A O 1
ATOM 3812 N N . PHE A 1 492 ? 7.163 -1.222 12.737 1.00 45.59 492 PHE A N 1
ATOM 3813 C CA . PHE A 1 492 ? 6.882 0.167 13.084 1.00 45.59 492 PHE A CA 1
ATOM 3814 C C . PHE A 1 492 ? 6.987 1.137 11.899 1.00 45.59 492 PHE A C 1
ATOM 3816 O O . PHE A 1 492 ? 6.725 2.324 12.086 1.00 45.59 492 PHE A O 1
ATOM 3823 N N . TRP A 1 493 ? 7.344 0.674 10.695 1.00 58.44 493 TRP A N 1
ATOM 3824 C CA . TRP A 1 493 ? 7.457 1.536 9.512 1.00 58.44 493 TRP A CA 1
ATOM 3825 C C . TRP A 1 493 ? 6.336 1.262 8.511 1.00 58.44 493 TRP A C 1
ATOM 3827 O O . TRP A 1 493 ? 6.163 0.146 8.020 1.00 58.44 493 TRP A O 1
ATOM 3837 N N . HIS A 1 494 ? 5.581 2.306 8.162 1.00 65.94 494 HIS A N 1
ATOM 3838 C CA . HIS A 1 494 ? 4.577 2.203 7.108 1.00 65.94 494 HIS A CA 1
ATOM 3839 C C . HIS A 1 494 ? 5.258 2.031 5.748 1.00 65.94 494 HIS A C 1
ATOM 3841 O O . HIS A 1 494 ? 6.069 2.857 5.331 1.00 65.94 494 HIS A O 1
ATOM 3847 N N . THR A 1 495 ? 4.876 0.975 5.035 1.00 60.28 495 THR A N 1
ATOM 3848 C CA . THR A 1 495 ? 5.325 0.715 3.665 1.00 60.28 495 THR A CA 1
ATOM 3849 C C . THR A 1 495 ? 4.174 0.973 2.705 1.00 60.28 495 THR A C 1
ATOM 3851 O O . THR A 1 495 ? 3.081 0.432 2.881 1.00 60.28 495 THR A O 1
ATOM 3854 N N . LEU A 1 496 ? 4.407 1.796 1.678 1.00 64.88 496 LEU A N 1
ATOM 3855 C CA . LEU A 1 496 ? 3.456 1.933 0.579 1.00 64.88 496 LEU A CA 1
ATOM 3856 C C . LEU A 1 496 ? 3.685 0.809 -0.426 1.00 64.88 496 LEU A C 1
ATOM 3858 O O . LEU A 1 496 ? 4.722 0.765 -1.083 1.00 64.88 496 LEU A O 1
ATOM 3862 N N . PHE A 1 497 ? 2.677 -0.038 -0.601 1.00 62.38 497 PHE A N 1
ATOM 3863 C CA . PHE A 1 497 ? 2.637 -0.998 -1.695 1.00 62.38 497 PHE A CA 1
ATOM 3864 C C . PHE A 1 497 ? 1.822 -0.421 -2.853 1.00 62.38 497 PHE A C 1
ATOM 3866 O O . PHE A 1 497 ? 0.630 -0.148 -2.712 1.00 62.38 497 PHE A O 1
ATOM 3873 N N . ALA A 1 498 ? 2.462 -0.244 -4.008 1.00 61.12 498 ALA A N 1
ATOM 3874 C CA . ALA A 1 498 ? 1.772 0.050 -5.258 1.00 61.12 498 ALA A CA 1
ATOM 3875 C C . ALA A 1 498 ? 1.473 -1.272 -5.972 1.00 61.12 498 ALA A C 1
ATOM 3877 O O . ALA A 1 498 ? 2.334 -1.833 -6.648 1.00 61.12 498 ALA A O 1
ATOM 3878 N N . VAL A 1 499 ? 0.254 -1.782 -5.797 1.00 65.19 499 VAL A N 1
ATOM 3879 C CA . VAL A 1 499 ? -0.195 -3.005 -6.469 1.00 65.19 499 VAL A CA 1
ATOM 3880 C C . VAL A 1 499 ? -0.957 -2.618 -7.729 1.00 65.19 499 VAL A C 1
ATOM 3882 O O . VAL A 1 499 ? -1.948 -1.890 -7.668 1.00 65.19 499 VAL A O 1
ATOM 3885 N N . THR A 1 500 ? -0.490 -3.093 -8.882 1.00 61.06 500 THR A N 1
ATOM 3886 C CA . THR A 1 500 ? -1.185 -2.895 -10.158 1.00 61.06 500 THR A CA 1
ATOM 3887 C C . THR A 1 500 ? -1.738 -4.224 -10.632 1.00 61.06 500 THR A C 1
ATOM 3889 O O . THR A 1 500 ? -0.989 -5.181 -10.808 1.00 61.06 500 THR A O 1
ATOM 3892 N N . PHE A 1 501 ? -3.048 -4.271 -10.849 1.00 62.75 501 PHE A N 1
ATOM 3893 C CA . PHE A 1 501 ? -3.717 -5.440 -11.395 1.00 62.75 501 PHE A CA 1
ATOM 3894 C C . PHE A 1 501 ? -4.200 -5.139 -12.812 1.00 62.75 501 PHE A C 1
ATOM 3896 O O . PHE A 1 501 ? -4.749 -4.067 -13.074 1.00 62.75 501 PHE A O 1
ATOM 3903 N N . ARG A 1 502 ? -4.082 -6.111 -13.719 1.00 63.62 502 ARG A N 1
ATOM 3904 C CA . ARG A 1 502 ? -4.786 -6.079 -15.005 1.00 63.62 502 ARG A CA 1
ATOM 3905 C C . ARG A 1 502 ? -6.130 -6.783 -14.851 1.00 63.62 502 ARG A C 1
ATOM 3907 O O . ARG A 1 502 ? -6.289 -7.928 -15.263 1.00 63.62 502 ARG A O 1
ATOM 3914 N N . LEU A 1 503 ? -7.080 -6.113 -14.200 1.00 63.81 503 LEU A N 1
ATOM 3915 C CA . LEU A 1 503 ? -8.422 -6.659 -14.012 1.00 63.81 503 LEU A CA 1
ATOM 3916 C C . LEU A 1 503 ? -9.361 -6.225 -15.144 1.00 63.81 503 LEU A C 1
ATOM 3918 O O . LEU A 1 503 ? -9.299 -5.078 -15.593 1.00 63.81 503 LEU A O 1
ATOM 3922 N N . PRO A 1 504 ? -10.273 -7.108 -15.571 1.00 61.44 504 PRO A N 1
ATOM 3923 C CA . PRO A 1 504 ? -11.425 -6.733 -16.375 1.00 61.44 504 PRO A CA 1
ATOM 3924 C C . PRO A 1 504 ? -12.248 -5.616 -15.715 1.00 61.44 504 PRO A C 1
ATOM 3926 O O . PRO A 1 504 ? -12.386 -5.574 -14.486 1.00 61.44 504 PRO A O 1
ATOM 3929 N N . GLN A 1 505 ? -12.793 -4.708 -16.529 1.00 65.81 505 GLN A N 1
ATOM 3930 C CA . GLN A 1 505 ? -13.562 -3.554 -16.057 1.00 65.81 505 GLN A CA 1
ATOM 3931 C C . GLN A 1 505 ? -14.725 -3.987 -15.146 1.00 65.81 505 GLN A C 1
ATOM 3933 O O . GLN A 1 505 ? -15.470 -4.901 -15.476 1.00 65.81 505 GLN A O 1
ATOM 3938 N N . GLY A 1 506 ? -14.889 -3.314 -14.001 1.00 63.03 506 GLY A N 1
ATOM 3939 C CA . GLY A 1 506 ? -15.931 -3.636 -13.016 1.00 63.03 506 GLY A CA 1
ATOM 3940 C C . GLY A 1 506 ? -15.555 -4.733 -12.013 1.00 63.03 506 GLY A C 1
ATOM 3941 O O . GLY A 1 506 ? -16.329 -5.005 -11.093 1.00 63.03 506 GLY A O 1
ATOM 3942 N N . SER A 1 507 ? -14.369 -5.337 -12.142 1.00 66.25 507 SER A N 1
ATOM 3943 C CA . SER A 1 507 ? -13.796 -6.163 -11.076 1.00 66.25 507 SER A CA 1
ATOM 3944 C C . SER A 1 507 ? -13.486 -5.310 -9.846 1.00 66.25 507 SER A C 1
ATOM 3946 O O . SER A 1 507 ? -13.060 -4.163 -9.966 1.00 66.25 507 SER A O 1
ATOM 3948 N N . ASP A 1 508 ? -13.668 -5.886 -8.660 1.00 75.62 508 ASP A N 1
ATOM 3949 C CA . ASP A 1 508 ? -13.368 -5.214 -7.399 1.00 75.62 508 ASP A CA 1
ATOM 3950 C C . ASP A 1 508 ? -11.955 -5.583 -6.919 1.00 75.62 508 ASP A C 1
ATOM 3952 O O . ASP A 1 508 ? -11.763 -6.701 -6.431 1.00 75.62 508 ASP A O 1
ATOM 3956 N N . PRO A 1 509 ? -10.963 -4.676 -7.015 1.00 68.94 509 PRO A N 1
ATOM 3957 C CA . PRO A 1 509 ? -9.609 -4.962 -6.551 1.00 68.94 509 PRO A CA 1
ATOM 3958 C C . PRO A 1 509 ? -9.557 -5.196 -5.034 1.00 68.94 509 PRO A C 1
ATOM 3960 O O . PRO A 1 509 ? -8.722 -5.958 -4.560 1.00 68.94 509 PRO A O 1
ATOM 3963 N N . GLY A 1 510 ? -10.486 -4.625 -4.257 1.00 66.19 510 GLY A N 1
ATOM 3964 C CA . GLY A 1 510 ? -10.573 -4.851 -2.814 1.00 66.19 510 GLY A CA 1
ATOM 3965 C C . GLY A 1 510 ? -10.945 -6.289 -2.445 1.00 66.19 510 GLY A C 1
ATOM 3966 O O . GLY A 1 510 ? -10.698 -6.711 -1.323 1.00 66.19 510 GLY A O 1
ATOM 3967 N N . ALA A 1 511 ? -11.495 -7.074 -3.378 1.00 62.44 511 ALA A N 1
ATOM 3968 C CA . ALA A 1 511 ? -11.760 -8.497 -3.166 1.00 62.44 511 ALA A CA 1
ATOM 3969 C C . ALA A 1 511 ? -10.487 -9.368 -3.192 1.00 62.44 511 ALA A C 1
ATOM 3971 O O . ALA A 1 511 ? -10.544 -10.541 -2.830 1.00 62.44 511 ALA A O 1
ATOM 3972 N N . PHE A 1 512 ? -9.350 -8.797 -3.595 1.00 58.38 512 PHE A N 1
ATOM 3973 C CA . PHE A 1 512 ? -8.030 -9.435 -3.587 1.00 58.38 512 PHE A CA 1
ATOM 3974 C C . PHE A 1 512 ? -7.161 -8.929 -2.427 1.00 58.38 512 PHE A C 1
ATOM 3976 O O . PHE A 1 512 ? -6.170 -9.549 -2.061 1.00 58.38 512 PHE A O 1
ATOM 3983 N N . LEU A 1 513 ? -7.573 -7.832 -1.785 1.00 66.38 513 LEU A N 1
ATOM 3984 C CA . LEU A 1 513 ? -6.857 -7.225 -0.671 1.00 66.38 513 LEU A CA 1
ATOM 3985 C C . LEU A 1 513 ? -7.510 -7.629 0.652 1.00 66.38 513 LEU A C 1
ATOM 3987 O O . LEU A 1 513 ? -8.636 -7.238 0.972 1.00 66.38 513 LEU A O 1
ATOM 3991 N N . TRP A 1 514 ? -6.771 -8.398 1.444 1.00 61.12 514 TRP A N 1
ATOM 3992 C CA . TRP A 1 514 ? -7.226 -8.939 2.721 1.00 61.12 514 TRP A CA 1
ATOM 3993 C C . TRP A 1 514 ? -6.247 -8.560 3.820 1.00 61.12 514 TRP A C 1
ATOM 3995 O O . TRP A 1 514 ? -5.073 -8.318 3.568 1.00 61.12 514 TRP A O 1
ATOM 4005 N N . MET A 1 515 ? -6.729 -8.471 5.057 1.00 64.25 515 MET A N 1
ATOM 4006 C CA . MET A 1 515 ? -5.927 -7.933 6.153 1.00 64.25 515 MET A CA 1
ATOM 4007 C C . MET A 1 515 ? -5.709 -8.932 7.284 1.00 64.25 515 MET A C 1
ATOM 4009 O O . MET A 1 515 ? -6.653 -9.286 7.989 1.00 64.25 515 MET A O 1
ATOM 4013 N N . ARG A 1 516 ? -4.442 -9.340 7.447 1.00 53.00 516 ARG A N 1
ATOM 4014 C CA . ARG A 1 516 ? -3.719 -9.589 8.711 1.00 53.00 516 ARG A CA 1
ATOM 4015 C C . ARG A 1 516 ? -2.262 -9.909 8.363 1.00 53.00 516 ARG A C 1
ATOM 4017 O O . ARG A 1 516 ? -2.021 -10.913 7.708 1.00 53.00 516 ARG A O 1
ATOM 4024 N N . GLY A 1 517 ? -1.327 -9.059 8.796 1.00 45.06 517 GLY A N 1
ATOM 4025 C CA . GLY A 1 517 ? 0.123 -9.267 8.663 1.00 45.06 517 GLY A CA 1
ATOM 4026 C C . GLY A 1 517 ? 0.605 -9.534 7.233 1.00 45.06 517 GLY A C 1
ATOM 4027 O O . GLY A 1 517 ? 0.782 -10.685 6.865 1.00 45.06 517 GLY A O 1
ATOM 4028 N N . ALA A 1 518 ? 0.835 -8.474 6.450 1.00 39.44 518 ALA A N 1
ATOM 4029 C CA . ALA A 1 518 ? 1.531 -8.487 5.150 1.00 39.44 518 ALA A CA 1
ATOM 4030 C C . ALA A 1 518 ? 0.993 -9.414 4.031 1.00 39.44 518 ALA A C 1
ATOM 4032 O O . ALA A 1 518 ? 1.604 -9.479 2.967 1.00 39.44 518 ALA A O 1
ATOM 4033 N N . ILE A 1 519 ? -0.145 -10.097 4.205 1.00 37.06 519 ILE A N 1
ATOM 4034 C CA . ILE A 1 519 ? -0.728 -10.927 3.140 1.00 37.06 519 ILE A CA 1
ATOM 4035 C C . ILE A 1 519 ? -1.586 -10.062 2.215 1.00 37.06 519 ILE A C 1
ATOM 4037 O O . ILE A 1 519 ? -2.772 -9.859 2.462 1.00 37.06 519 ILE A O 1
ATOM 4041 N N . TYR A 1 520 ? -0.978 -9.586 1.135 1.00 45.06 520 TYR A N 1
ATOM 4042 C CA . TYR A 1 520 ? -1.678 -9.068 -0.037 1.00 45.06 520 TYR A CA 1
ATOM 4043 C C . TYR A 1 520 ? -1.628 -10.158 -1.116 1.00 45.06 520 TYR A C 1
ATOM 4045 O O . TYR A 1 520 ? -0.559 -10.728 -1.336 1.00 45.06 520 TYR A O 1
ATOM 4053 N N . LEU A 1 521 ? -2.770 -10.495 -1.722 1.00 35.06 521 LEU A N 1
ATOM 4054 C CA . LEU A 1 521 ? -2.857 -11.451 -2.833 1.00 35.06 521 LEU A CA 1
ATOM 4055 C C . LEU A 1 521 ? -2.887 -10.736 -4.176 1.00 35.06 521 LEU A C 1
ATOM 4057 O O . LEU A 1 521 ? -3.559 -9.681 -4.266 1.00 35.06 521 LEU A O 1
#

Foldseek 3Di:
DDPVLVVQLVVLVVVVVVVPDPDDDPVSVVSNVVSVVVVVVVVVVVVVVVVVVVVVVVVPDDDDDDDDDDDDDDDDDDDDDDDDDDDDDDDDDDDDDDDDDDDDDDDDDDDDDPPPDDDPPPPPPCPVQADDDVNHRPPPDDDDDDDCVVQFDDPQQAFQDDDDPDQKWDAAAADDADPWAGEDADDIWGKDPFQDRLASPSIATEDEDEVVCVVVLVVSQARYAQAPQQFQPDQPLVLRAGHGDGGHNFTQADALHFYWYDYNVPPVRTDTQDHHHDLVNLCSGPCSVVLNVLVVVLCCLACWADDDPVGRTHDHLLPPPQFDADPVQVPPPPLDRSAHKGWLAWDDDPPPDPPDIDGDCRGPDVVSNVSSLSSQLSQVVNCVSCVSSHTGSVLVVVQQCCQVVVVADGRNDPRGDPRIDMDGDDDARPPDPPPPVVPPDDPDDPDDPDDDPPVSVVVSVVCCVCVVSAPGVCNVRHPDPTNHDDPPDDPSDDDDDDDDDPTGPPYDLSSQQIDDHPDGD